Protein AF-A0A954MSY2-F1 (afdb_monomer)

Sequence (382 aa):
MEQFESESQSSCDSNQAVVVIEGEFQLGTSPSSPQRQIRSMLPAVSSNLRWNEFLQRHGDWYATRQDEGEFVYPLQVDENLKLQFRNLFQVGESELIAERDYFEICRVHHAITWQNGLPLISPLMASCVDRQQCAGSIDAMQELGRSIGWTNRQVEAVSTLMSHGDDARERTQSIAGRWICHPEYRTQLASLRQQWIQLSYNERPLFPLQRASPPENRALHTDLFRSPELDEFVHQLIAFLDRWQLMQLTTWEIAEPQGIQMIAPDGVVAGELRNRNPVAFPLQVQDGVSNEYVSFHEHLARGRGIDDLSRFDTYRQIWRIDFLENLLHRRYDSTNQVRGFQTKVQGFIAEYIELHVDRIKKYRGWRNRFRKGEITSLNGLS

Mean predicted aligned error: 11.98 Å

Foldseek 3Di:
DDDDDDDDDDDDDDDDDDDDDDDDDDDDDDDDDPPPPVVVCVVVVVLLVLVVVLCVLCVVVLVVLDDDQDFQFADPCDPVNVVLCCVLLVDDPSNVVSSVSLLVSCLVSCARGDDPSHGQHDLLCSCVRDPPPVVVVLVVVLVVCVVVPHDPVRSVVVVLVVVVSVVLSLLQLLLLLLLLLAQVSVVLLVVLVVLLVVDDPVLRDDPFAALDPPPPVPPPDDPPDDDPSSVVSSVSLVVSCVVSQFGTRRGSLDTGHDTDPQDDPDDDDPVVNLPRHPLLRQDDVSSVDDPVSNVVSCVVNVVVVNNPSVCSNLSSVLSLLVSQVVSCCSRRDDDDGDVPSVLSSLVSSCVSVVHDSVSSVVSVVSSVCSNVVVDSDCPPPD

Secondary structure (DSSP, 8-state):
------------PPP------------------GGGSTTTTHHHHHHHHHHHHHHHHHHHHHHTT--TT---------HHHHHHHHHHH---HHHHHHHHHHHHHHHHTT-SEEETTEEE--TTTGGGGTHHHHHHHHHHHHHHHHHTT--HHHHHHHHHHHHHHHHHHHHHHHHHHHHHH-HHHHHHHHHHHHHHHHS-TTTPPPSSEETT---TT-SS--GGG--HHHHHHHHHHHHHHHHTTEEEESSSS-EEE----PPPSS---TTGGGG-S-TTS---GGGT--HHHHHHHHHHHHHTT---GGGHHHHHHHHHHHHHHHHHHHHH-SSSPPTTHHHHHHHHHHHHTT--HHHHHHHHHHHHHHHTTS-S--TT--

Structure (mmCIF, N/CA/C/O backbone):
data_AF-A0A954MSY2-F1
#
_entry.id   AF-A0A954MSY2-F1
#
loop_
_atom_site.group_PDB
_atom_site.id
_atom_site.type_symbol
_atom_site.label_atom_id
_atom_site.label_alt_id
_atom_site.label_comp_id
_atom_site.label_asym_id
_atom_site.label_entity_id
_atom_site.label_seq_id
_atom_site.pdbx_PDB_ins_code
_atom_site.Cartn_x
_atom_site.Cartn_y
_atom_site.Cartn_z
_atom_site.occupancy
_atom_site.B_iso_or_equiv
_atom_site.auth_seq_id
_atom_site.auth_comp_id
_atom_site.auth_asym_id
_atom_site.auth_atom_id
_atom_site.pdbx_PDB_model_num
ATOM 1 N N . MET A 1 1 ? 65.245 28.343 46.721 1.00 34.84 1 MET A N 1
ATOM 2 C CA . MET A 1 1 ? 65.941 27.132 47.194 1.00 34.84 1 MET A CA 1
ATOM 3 C C . MET A 1 1 ? 64.860 26.090 47.389 1.00 34.84 1 MET A C 1
ATOM 5 O O . MET A 1 1 ? 64.033 26.292 48.262 1.00 34.84 1 MET A O 1
ATOM 9 N N . GLU A 1 2 ? 64.556 25.332 46.330 1.00 35.06 2 GLU A N 1
ATOM 10 C CA . GLU A 1 2 ? 65.105 23.976 46.056 1.00 35.06 2 GLU A CA 1
ATOM 11 C C . GLU A 1 2 ? 64.432 22.934 46.968 1.00 35.06 2 GLU A C 1
ATOM 13 O O . GLU A 1 2 ? 64.311 23.192 48.154 1.00 35.06 2 GLU A O 1
ATOM 18 N N . GLN A 1 3 ? 63.981 21.746 46.564 1.00 34.66 3 GLN A N 1
ATOM 19 C CA . GLN A 1 3 ? 63.776 21.040 45.293 1.00 34.66 3 GLN A CA 1
ATOM 20 C C . GLN A 1 3 ? 63.035 19.720 45.665 1.00 34.66 3 GLN A C 1
ATOM 22 O O . GLN A 1 3 ? 63.278 19.180 46.736 1.00 34.66 3 GLN A O 1
ATOM 27 N N . PHE A 1 4 ? 62.172 19.243 44.757 1.00 37.72 4 PHE A N 1
ATOM 28 C CA . PHE A 1 4 ? 61.887 17.849 44.344 1.00 37.72 4 PHE A CA 1
ATOM 29 C C . PHE A 1 4 ? 61.406 16.716 45.300 1.00 37.72 4 PHE A C 1
ATOM 31 O O . PHE A 1 4 ? 62.088 16.310 46.230 1.00 37.72 4 PHE A O 1
ATOM 38 N N . GLU A 1 5 ? 60.253 16.156 44.879 1.00 39.44 5 GLU A N 1
ATOM 39 C CA . GLU A 1 5 ? 59.854 14.734 44.700 1.00 39.44 5 GLU A CA 1
ATOM 40 C C . GLU A 1 5 ? 59.775 13.725 45.870 1.00 39.44 5 GLU A C 1
ATOM 42 O O . GLU A 1 5 ? 60.775 13.342 46.460 1.00 39.44 5 GLU A O 1
ATOM 47 N N . SER A 1 6 ? 58.586 13.117 46.042 1.00 33.16 6 SER A N 1
ATOM 48 C CA . SER A 1 6 ? 58.381 11.692 45.698 1.00 33.16 6 SER A CA 1
ATOM 49 C C . SER A 1 6 ? 56.890 11.327 45.599 1.00 33.16 6 SER A C 1
ATOM 51 O O . SER A 1 6 ? 56.090 11.684 46.464 1.00 33.16 6 SER A O 1
ATOM 53 N N . GLU A 1 7 ? 56.547 10.579 44.555 1.00 34.62 7 GLU A N 1
ATOM 54 C CA . GLU A 1 7 ? 55.240 9.997 44.243 1.00 34.62 7 GLU A CA 1
ATOM 55 C C . GLU A 1 7 ? 54.813 8.885 45.217 1.00 34.62 7 GLU A C 1
ATOM 57 O O . GLU A 1 7 ? 55.648 8.160 45.753 1.00 34.62 7 GLU A O 1
ATOM 62 N N . SER A 1 8 ? 53.501 8.667 45.363 1.00 33.69 8 SER A N 1
ATOM 63 C CA . SER A 1 8 ? 52.911 7.346 45.641 1.00 33.69 8 SER A CA 1
ATOM 64 C C . SER A 1 8 ? 51.441 7.335 45.210 1.00 33.69 8 SER A C 1
ATOM 66 O O . SER A 1 8 ? 50.597 8.006 45.801 1.00 33.69 8 SER A O 1
ATOM 68 N N . GLN A 1 9 ? 51.152 6.575 44.156 1.00 33.78 9 GLN A N 1
ATOM 69 C CA . GLN A 1 9 ? 49.814 6.246 43.667 1.00 33.78 9 GLN A CA 1
ATOM 70 C C . GLN A 1 9 ? 49.112 5.272 44.631 1.00 33.78 9 GLN A C 1
ATOM 72 O O . GLN A 1 9 ? 49.738 4.341 45.133 1.00 33.78 9 GLN A O 1
ATOM 77 N N . SER A 1 10 ? 47.802 5.435 44.836 1.00 31.50 10 SER A N 1
ATOM 78 C CA . SER A 1 10 ? 46.932 4.396 45.402 1.00 31.50 10 SER A CA 1
ATOM 79 C C . SER A 1 10 ? 45.628 4.356 44.606 1.00 31.50 10 SER A C 1
ATOM 81 O O . SER A 1 10 ? 44.865 5.321 44.585 1.00 31.50 10 SER A O 1
ATOM 83 N N . SER A 1 11 ? 45.455 3.249 43.885 1.00 30.03 11 SER A N 1
ATOM 84 C CA . SER A 1 11 ? 44.298 2.891 43.067 1.00 30.03 11 SER A CA 1
ATOM 85 C C . SER A 1 11 ? 43.130 2.459 43.958 1.00 30.03 11 SER A C 1
ATOM 87 O O . SER A 1 11 ? 43.295 1.595 44.818 1.00 30.03 11 SER A O 1
ATOM 89 N N . CYS A 1 12 ? 41.945 3.026 43.722 1.00 28.75 12 CYS A N 1
ATOM 90 C CA . CYS A 1 12 ? 40.674 2.501 44.213 1.00 28.75 12 CYS A CA 1
ATOM 91 C C . CYS A 1 12 ? 39.992 1.737 43.073 1.00 28.75 12 CYS A C 1
ATOM 93 O O . CYS A 1 12 ? 39.211 2.318 42.317 1.00 28.75 12 CYS A O 1
ATOM 95 N N . ASP A 1 13 ? 40.276 0.440 42.964 1.00 30.33 13 ASP A N 1
ATOM 96 C CA . ASP A 1 13 ? 39.516 -0.468 42.110 1.00 30.33 13 ASP A CA 1
ATOM 97 C C . ASP A 1 13 ? 38.229 -0.919 42.806 1.00 30.33 13 ASP A C 1
ATOM 99 O O . ASP A 1 13 ? 38.203 -1.319 43.971 1.00 30.33 13 ASP A O 1
ATOM 103 N N . SER A 1 14 ? 37.137 -0.809 42.053 1.00 33.84 14 SER A N 1
ATOM 104 C CA . SER A 1 14 ? 35.779 -1.138 42.462 1.00 33.84 14 SER A CA 1
ATOM 105 C C . SER A 1 14 ? 35.440 -2.577 42.081 1.00 33.84 14 SER A C 1
ATOM 107 O O . SER A 1 14 ? 35.668 -3.011 40.955 1.00 33.84 14 SER A O 1
ATOM 109 N N . ASN A 1 15 ? 34.849 -3.287 43.041 1.00 29.02 15 ASN A N 1
ATOM 110 C CA . ASN A 1 15 ? 34.336 -4.650 42.949 1.00 29.02 15 ASN A CA 1
ATOM 111 C C . ASN A 1 15 ? 33.473 -4.904 41.698 1.00 29.02 15 ASN A C 1
ATOM 113 O O . ASN A 1 15 ? 32.379 -4.354 41.572 1.00 29.02 15 ASN A O 1
ATOM 117 N N . GLN A 1 16 ? 33.901 -5.845 40.852 1.00 31.56 16 GLN A N 1
ATOM 118 C CA . GLN A 1 16 ? 33.008 -6.619 39.989 1.00 31.56 16 GLN A CA 1
ATOM 119 C C . GLN A 1 16 ? 32.905 -8.046 40.528 1.00 31.56 16 GLN A C 1
ATOM 121 O O . GLN A 1 16 ? 33.904 -8.737 40.719 1.00 31.56 16 GLN A O 1
ATOM 126 N N . ALA A 1 17 ? 31.671 -8.475 40.789 1.00 29.27 17 ALA A N 1
ATOM 127 C CA . ALA A 1 17 ? 31.343 -9.836 41.172 1.00 29.27 17 ALA A CA 1
ATOM 128 C C . ALA A 1 17 ? 31.585 -10.782 39.985 1.00 29.27 17 ALA A C 1
ATOM 130 O O . ALA A 1 17 ? 30.905 -10.704 38.963 1.00 29.27 17 ALA A O 1
ATOM 131 N N . VAL A 1 18 ? 32.556 -11.680 40.140 1.00 27.75 18 VAL A N 1
ATOM 132 C CA . VAL A 1 18 ? 32.792 -12.809 39.240 1.00 27.75 18 VAL A CA 1
ATOM 133 C C . VAL A 1 18 ? 31.861 -13.942 39.667 1.00 27.75 18 VAL A C 1
ATOM 135 O O . VAL A 1 18 ? 32.035 -14.528 40.733 1.00 27.75 18 VAL A O 1
ATOM 138 N N . VAL A 1 19 ? 30.863 -14.254 38.840 1.00 30.94 19 VAL A N 1
ATOM 139 C CA . VAL A 1 19 ? 30.126 -15.519 38.939 1.00 30.94 19 VAL A CA 1
ATOM 140 C C . VAL A 1 19 ? 30.957 -16.574 38.217 1.00 30.94 19 VAL A C 1
ATOM 142 O O . VAL A 1 19 ? 31.037 -16.591 36.990 1.00 30.94 19 VAL A O 1
ATOM 145 N N . VAL A 1 20 ? 31.616 -17.423 39.002 1.00 27.70 20 VAL A N 1
ATOM 146 C CA . VAL A 1 20 ? 32.315 -18.621 38.535 1.00 27.70 20 VAL A CA 1
ATOM 147 C C . VAL A 1 20 ? 31.263 -19.687 38.224 1.00 27.70 20 VAL A C 1
ATOM 149 O O . VAL A 1 20 ? 30.523 -20.100 39.114 1.00 27.70 20 VAL A O 1
ATOM 152 N N . ILE A 1 21 ? 31.192 -20.131 36.969 1.00 35.59 21 ILE A N 1
ATOM 153 C CA . ILE A 1 21 ? 30.525 -21.383 36.597 1.00 35.59 21 ILE A CA 1
ATOM 154 C C . ILE A 1 21 ? 31.630 -22.332 36.142 1.00 35.59 21 ILE A C 1
ATOM 156 O O . ILE A 1 21 ? 32.135 -22.226 35.025 1.00 35.59 21 ILE A O 1
ATOM 160 N N . GLU A 1 22 ? 32.034 -23.226 37.040 1.00 29.31 22 GLU A N 1
ATOM 161 C CA . GLU A 1 22 ? 32.862 -24.381 36.709 1.00 29.31 22 GLU A CA 1
ATOM 162 C C . GLU A 1 22 ? 31.997 -25.425 35.998 1.00 29.31 22 GLU A C 1
ATOM 164 O O . GLU A 1 22 ? 30.970 -25.872 36.508 1.00 29.31 22 GLU A O 1
ATOM 169 N N . GLY A 1 23 ? 32.421 -25.802 34.798 1.00 32.28 23 GLY A N 1
ATOM 170 C CA . GLY A 1 23 ? 31.871 -26.910 34.034 1.00 32.28 23 GLY A CA 1
ATOM 171 C C . GLY A 1 23 ? 32.984 -27.491 33.180 1.00 32.28 23 GLY A C 1
ATOM 172 O O . GLY A 1 23 ? 33.278 -26.976 32.103 1.00 32.28 23 GLY A O 1
ATOM 173 N N . GLU A 1 24 ? 33.637 -28.529 33.698 1.00 32.53 24 GLU A N 1
ATOM 174 C CA . GLU A 1 24 ? 34.618 -29.333 32.975 1.00 32.53 24 GLU A CA 1
ATOM 175 C C . GLU A 1 24 ? 33.982 -29.899 31.697 1.00 32.53 24 GLU A C 1
ATOM 177 O O . GLU A 1 24 ? 33.009 -30.652 31.753 1.00 32.53 24 GLU A O 1
ATOM 182 N N . PHE A 1 25 ? 34.538 -29.553 30.534 1.00 31.73 25 PHE A N 1
ATOM 183 C CA . PHE A 1 25 ? 34.182 -30.176 29.262 1.00 31.73 25 PHE A CA 1
ATOM 184 C C . PHE A 1 25 ? 35.420 -30.815 28.642 1.00 31.73 25 PHE A C 1
ATOM 186 O O . PHE A 1 25 ? 36.405 -30.154 28.311 1.00 31.73 25 PHE A O 1
ATOM 193 N N . GLN A 1 26 ? 35.344 -32.138 28.511 1.00 29.73 26 GLN A N 1
ATOM 194 C CA . GLN A 1 26 ? 36.321 -32.965 27.825 1.00 29.73 26 GLN A CA 1
ATOM 195 C C . GLN A 1 26 ? 36.423 -32.571 26.346 1.00 29.73 26 GLN A C 1
ATOM 197 O O . GLN A 1 26 ? 35.430 -32.289 25.674 1.00 29.73 26 GLN A O 1
ATOM 202 N N . LEU A 1 27 ? 37.661 -32.568 25.856 1.00 30.80 27 LEU A N 1
ATOM 203 C CA . LEU A 1 27 ? 38.059 -32.248 24.490 1.00 30.80 27 LEU A CA 1
ATOM 204 C C . LEU A 1 27 ? 37.390 -33.184 23.470 1.00 30.80 27 LEU A C 1
ATOM 206 O O . LEU A 1 27 ? 37.768 -34.344 23.331 1.00 30.80 27 LEU A O 1
ATOM 210 N N . GLY A 1 28 ? 36.442 -32.637 22.710 1.00 28.23 28 GLY A N 1
ATOM 211 C CA . GLY A 1 28 ? 35.922 -33.200 21.467 1.00 28.23 28 GLY A CA 1
ATOM 212 C C . GLY A 1 28 ? 35.961 -32.131 20.376 1.00 28.23 28 GLY A C 1
ATOM 213 O O . GLY A 1 28 ? 35.320 -31.090 20.477 1.00 28.23 28 GLY A O 1
ATOM 214 N N . THR A 1 29 ? 36.766 -32.356 19.347 1.00 36.41 29 THR A N 1
ATOM 215 C CA . THR A 1 29 ? 37.027 -31.432 18.239 1.00 36.41 29 THR A CA 1
ATOM 216 C C . THR A 1 29 ? 35.810 -31.230 17.321 1.00 36.41 29 THR A C 1
ATOM 218 O O . THR A 1 29 ? 35.440 -32.141 16.582 1.00 36.41 29 THR A O 1
ATOM 221 N N . SER A 1 30 ? 35.236 -30.021 17.290 1.00 30.41 30 SER A N 1
ATOM 222 C CA . SER A 1 30 ? 34.528 -29.451 16.122 1.00 30.41 30 SER A CA 1
ATOM 223 C C . SER A 1 30 ? 34.294 -27.939 16.281 1.00 30.41 30 SER A C 1
ATOM 225 O O . SER A 1 30 ? 33.906 -27.505 17.365 1.00 30.41 30 SER A O 1
ATOM 227 N N . PRO A 1 31 ? 34.501 -27.108 15.238 1.00 32.81 31 PRO A N 1
ATOM 228 C CA . PRO A 1 31 ? 34.334 -25.665 15.337 1.00 32.81 31 PRO A CA 1
ATOM 229 C C . PRO A 1 31 ? 32.901 -25.264 14.962 1.00 32.81 31 PRO A C 1
ATOM 231 O O . PRO A 1 31 ? 32.582 -25.056 13.795 1.00 32.81 31 PRO A O 1
ATOM 234 N N . SER A 1 32 ? 32.032 -25.099 15.956 1.00 32.31 32 SER A N 1
ATOM 235 C CA . SER A 1 32 ? 30.772 -24.363 15.794 1.00 32.31 32 SER A CA 1
ATOM 236 C C . SER A 1 32 ? 30.656 -23.320 16.904 1.00 32.31 32 SER A C 1
ATOM 238 O O . SER A 1 32 ? 30.285 -23.631 18.033 1.00 32.31 32 SER A O 1
ATOM 240 N N . SER A 1 33 ? 31.031 -22.076 16.590 1.00 30.12 33 SER A N 1
ATOM 241 C CA . SER A 1 33 ? 30.982 -20.931 17.507 1.00 30.12 33 SER A CA 1
ATOM 242 C C . SER A 1 33 ? 29.554 -20.640 18.011 1.00 30.12 33 SER A C 1
ATOM 244 O O . SER A 1 33 ? 28.689 -20.324 17.193 1.00 30.12 33 SER A O 1
ATOM 246 N N . PRO A 1 34 ? 29.310 -20.591 19.337 1.00 29.25 34 PRO A N 1
ATOM 247 C CA . PRO A 1 34 ? 28.017 -20.200 19.922 1.00 29.25 34 PRO A CA 1
ATOM 248 C C . PRO A 1 34 ? 27.728 -18.684 19.901 1.00 29.25 34 PRO A C 1
ATOM 250 O O . PRO A 1 34 ? 26.685 -18.236 20.366 1.00 29.25 34 PRO A O 1
ATOM 253 N N . GLN A 1 35 ? 28.621 -17.849 19.361 1.00 30.06 35 GLN A N 1
ATOM 254 C CA . GLN A 1 35 ? 28.508 -16.384 19.457 1.00 30.06 35 GLN A CA 1
ATOM 255 C C . GLN A 1 35 ? 27.603 -15.720 18.398 1.00 30.06 35 GLN A C 1
ATOM 257 O O . GLN A 1 35 ? 27.419 -14.504 18.429 1.00 30.06 35 GLN A O 1
ATOM 262 N N . ARG A 1 36 ? 26.983 -16.481 17.483 1.00 31.00 36 ARG A N 1
ATOM 263 C CA . ARG A 1 36 ? 26.048 -15.926 16.478 1.00 31.00 36 ARG A CA 1
ATOM 264 C C . ARG A 1 36 ? 24.573 -15.912 16.892 1.00 31.00 36 ARG A C 1
ATOM 266 O O . ARG A 1 36 ? 23.801 -15.211 16.248 1.00 31.00 36 ARG A O 1
ATOM 273 N N . GLN A 1 37 ? 24.171 -16.598 17.964 1.00 29.81 37 GLN A N 1
ATOM 274 C CA . GLN A 1 37 ? 22.752 -16.655 18.359 1.00 29.81 37 GLN A CA 1
ATOM 275 C C . GLN A 1 37 ? 22.291 -15.483 19.243 1.00 29.81 37 GLN A C 1
ATOM 277 O O . GLN A 1 37 ? 21.128 -15.091 19.163 1.00 29.81 37 GLN A O 1
ATOM 282 N N . ILE A 1 38 ? 23.190 -14.829 19.986 1.00 29.39 38 ILE A N 1
ATOM 283 C CA . ILE A 1 38 ? 22.815 -13.759 20.935 1.00 29.39 38 ILE A CA 1
ATOM 284 C C . ILE A 1 38 ? 22.482 -12.423 20.232 1.00 29.39 38 ILE A C 1
ATOM 286 O O . ILE A 1 38 ? 21.731 -11.609 20.765 1.00 29.39 38 ILE A O 1
ATOM 290 N N . ARG A 1 39 ? 22.931 -12.202 18.987 1.00 29.28 39 ARG A N 1
ATOM 291 C CA . ARG A 1 39 ? 22.591 -10.982 18.220 1.00 29.28 39 ARG A CA 1
ATOM 292 C C . ARG A 1 39 ? 21.227 -11.011 17.521 1.00 29.28 39 ARG A C 1
ATOM 294 O O . ARG A 1 39 ? 20.764 -9.955 17.110 1.00 29.28 39 ARG A O 1
ATOM 301 N N . SER A 1 40 ? 20.567 -12.169 17.422 1.00 35.47 40 SER A N 1
ATOM 302 C CA . SER A 1 40 ? 19.248 -12.282 16.768 1.00 35.47 40 SER A CA 1
ATOM 303 C C . SER A 1 40 ? 18.056 -12.048 17.709 1.00 35.47 40 SER A C 1
ATOM 305 O O . SER A 1 40 ? 16.958 -11.772 17.240 1.00 35.47 40 SER A O 1
ATOM 307 N N . MET A 1 41 ? 18.266 -12.093 19.031 1.00 28.64 41 MET A N 1
ATOM 308 C CA . MET A 1 41 ? 17.189 -11.950 20.026 1.00 28.64 41 MET A CA 1
ATOM 309 C C . MET A 1 41 ? 17.026 -10.521 20.576 1.00 28.64 41 MET A C 1
ATOM 311 O O . MET A 1 41 ? 15.974 -10.177 21.109 1.00 28.64 41 MET A O 1
ATOM 315 N N . LEU A 1 42 ? 18.029 -9.653 20.419 1.00 32.25 42 LEU A N 1
ATOM 316 C CA . LEU A 1 42 ? 18.005 -8.281 20.951 1.00 32.25 42 LEU A CA 1
ATOM 317 C C . LEU A 1 42 ? 16.958 -7.343 20.298 1.00 32.25 42 LEU A C 1
ATOM 319 O O . LEU A 1 42 ? 16.354 -6.552 21.032 1.00 32.25 42 LEU A O 1
ATOM 323 N N . PRO A 1 43 ? 16.653 -7.424 18.983 1.00 40.41 43 PRO A N 1
ATOM 324 C CA . PRO A 1 43 ? 15.570 -6.629 18.393 1.00 40.41 43 PRO A CA 1
ATOM 325 C C . PRO A 1 43 ? 14.183 -7.090 18.863 1.00 40.41 43 PRO A C 1
ATOM 327 O O . PRO A 1 43 ? 13.289 -6.268 19.046 1.00 40.41 43 PRO A O 1
ATOM 330 N N . ALA A 1 44 ? 14.000 -8.393 19.107 1.00 45.59 44 ALA A N 1
ATOM 331 C CA . ALA A 1 44 ? 12.717 -8.974 19.511 1.00 45.59 44 ALA A CA 1
AT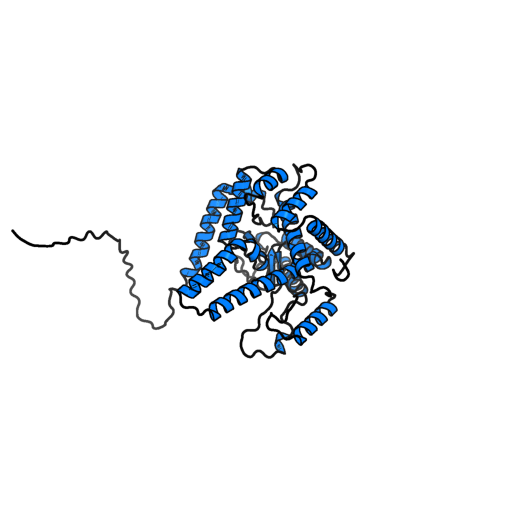OM 332 C C . ALA A 1 44 ? 12.351 -8.666 20.978 1.00 45.59 44 ALA A C 1
ATOM 334 O O . ALA A 1 44 ? 11.182 -8.475 21.304 1.00 45.59 44 ALA A O 1
ATOM 335 N N . VAL A 1 45 ? 13.342 -8.566 21.872 1.00 42.62 45 VAL A N 1
ATOM 336 C CA . VAL A 1 45 ? 13.107 -8.220 23.289 1.00 42.62 45 VAL A CA 1
ATOM 337 C C . VAL A 1 45 ? 12.859 -6.715 23.469 1.00 42.62 45 VAL A C 1
ATOM 339 O O . VAL A 1 45 ? 11.986 -6.321 24.238 1.00 42.62 45 VAL A O 1
ATOM 342 N N . SER A 1 46 ? 13.578 -5.860 22.731 1.00 52.66 46 SER A N 1
ATOM 343 C CA . SER A 1 46 ? 13.420 -4.396 22.810 1.00 52.66 46 SER A CA 1
ATOM 344 C C . SER A 1 46 ? 12.167 -3.870 22.098 1.00 52.66 46 SER A C 1
ATOM 346 O O . SER A 1 46 ? 11.538 -2.938 22.601 1.00 52.66 46 SER A O 1
ATOM 348 N N . SER A 1 47 ? 11.766 -4.487 20.978 1.00 58.97 47 SER A N 1
ATOM 349 C CA . SER A 1 47 ? 10.493 -4.187 20.299 1.00 58.97 47 SER A CA 1
ATOM 350 C C . SER A 1 47 ? 9.288 -4.467 21.187 1.00 58.97 47 SER A C 1
ATOM 352 O O . SER A 1 47 ? 8.388 -3.634 21.267 1.00 58.97 47 SER A O 1
ATOM 354 N N . ASN A 1 48 ? 9.326 -5.563 21.948 1.00 70.69 48 ASN A N 1
ATOM 355 C CA . ASN A 1 48 ? 8.292 -5.859 22.932 1.00 70.69 48 ASN A CA 1
ATOM 356 C C . ASN A 1 48 ? 8.214 -4.805 24.043 1.00 70.69 48 ASN A C 1
ATOM 358 O O . ASN A 1 48 ? 7.119 -4.492 24.489 1.00 70.69 48 ASN A O 1
ATOM 362 N N . LEU A 1 49 ? 9.329 -4.215 24.487 1.00 83.81 49 LEU A N 1
ATOM 363 C CA . LEU A 1 49 ? 9.301 -3.272 25.610 1.00 83.81 49 LEU A CA 1
ATOM 364 C C . LEU A 1 49 ? 8.588 -1.957 25.257 1.00 83.81 49 LEU A C 1
ATOM 366 O O . LEU A 1 49 ? 7.653 -1.575 25.955 1.00 83.81 49 LEU A O 1
ATOM 370 N N . ARG A 1 50 ? 8.953 -1.310 24.140 1.00 85.81 50 ARG A N 1
ATOM 371 C CA . ARG A 1 50 ? 8.286 -0.070 23.688 1.00 85.81 50 ARG A CA 1
ATOM 372 C C . ARG A 1 50 ? 6.823 -0.299 23.325 1.00 85.81 50 ARG A C 1
ATOM 374 O O . ARG 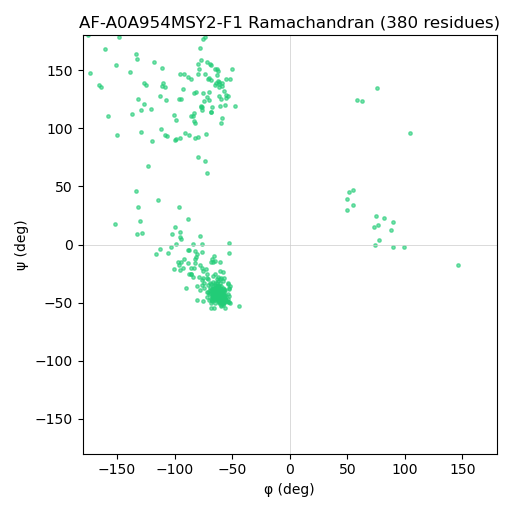A 1 50 ? 5.975 0.541 23.615 1.00 85.81 50 ARG A O 1
ATOM 381 N N . TRP A 1 51 ? 6.532 -1.440 22.704 1.00 90.50 51 TRP A N 1
ATOM 382 C CA . TRP A 1 51 ? 5.166 -1.840 22.394 1.00 90.50 51 TRP A CA 1
ATOM 383 C C . TRP A 1 51 ? 4.326 -2.043 23.660 1.00 90.50 51 TRP A C 1
ATOM 385 O O . TRP A 1 51 ? 3.226 -1.506 23.770 1.00 90.50 51 TRP A O 1
ATOM 395 N N . ASN A 1 52 ? 4.871 -2.735 24.661 1.00 91.00 52 ASN A N 1
ATOM 396 C CA . ASN A 1 52 ? 4.199 -2.942 25.941 1.00 91.00 52 ASN A CA 1
ATOM 397 C C . ASN A 1 52 ? 3.992 -1.623 26.698 1.00 91.00 52 ASN A C 1
ATOM 399 O O . ASN A 1 52 ? 2.910 -1.396 27.231 1.00 91.00 52 ASN A O 1
ATOM 403 N N . GLU A 1 53 ? 4.979 -0.724 26.710 1.00 93.06 53 GLU A N 1
ATOM 404 C CA . GLU A 1 53 ? 4.841 0.623 27.287 1.00 93.06 53 GLU A CA 1
ATOM 405 C C . GLU A 1 53 ? 3.760 1.454 26.588 1.00 93.06 53 GLU A C 1
ATOM 407 O O . GLU A 1 53 ? 3.074 2.257 27.224 1.00 93.06 53 GLU A O 1
ATOM 412 N N . PHE A 1 54 ? 3.611 1.292 25.273 1.00 94.50 54 PHE A N 1
ATOM 413 C CA . PHE A 1 54 ? 2.536 1.924 24.523 1.00 94.50 54 PHE A CA 1
ATOM 414 C C . PHE A 1 54 ? 1.178 1.351 24.899 1.00 94.50 54 PHE A C 1
ATOM 416 O O . PHE A 1 54 ? 0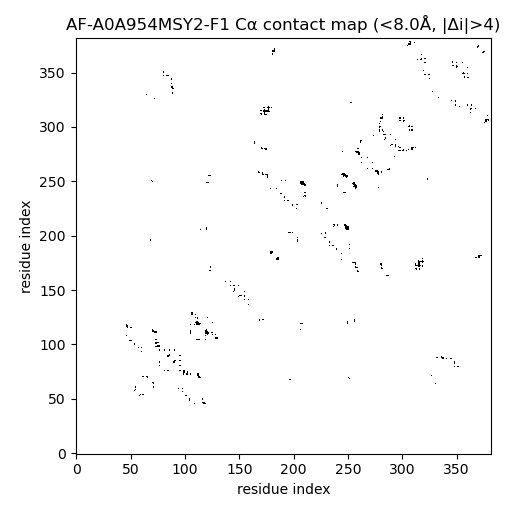.285 2.123 25.229 1.00 94.50 54 PHE A O 1
ATOM 423 N N . LEU A 1 55 ? 1.027 0.026 24.932 1.00 94.06 55 LEU A N 1
ATOM 424 C CA . LEU A 1 55 ? -0.229 -0.610 25.331 1.00 94.06 55 LEU A CA 1
ATOM 425 C C . LEU A 1 55 ? -0.612 -0.298 26.783 1.00 94.06 55 LEU A C 1
ATOM 427 O O . LEU A 1 55 ? -1.790 -0.142 27.081 1.00 94.06 55 LEU A O 1
ATOM 431 N N . GLN A 1 56 ? 0.358 -0.138 27.683 1.00 95.00 56 GLN A N 1
ATOM 432 C CA . GLN A 1 56 ? 0.087 0.296 29.056 1.00 95.00 56 GLN A CA 1
ATOM 433 C C . GLN A 1 56 ? -0.485 1.717 29.126 1.00 95.00 56 GLN A C 1
ATOM 435 O O . GLN A 1 56 ? -1.311 1.998 29.989 1.00 95.00 56 GLN A O 1
ATOM 440 N N . ARG A 1 57 ? -0.048 2.620 28.239 1.00 96.31 57 ARG A N 1
ATOM 441 C CA . ARG A 1 57 ? -0.476 4.031 28.232 1.00 96.31 57 ARG A CA 1
ATOM 442 C C . ARG A 1 57 ? -1.716 4.284 27.375 1.00 96.31 57 ARG A C 1
ATOM 444 O O . ARG A 1 57 ? -2.554 5.097 27.746 1.00 96.31 57 ARG A O 1
ATOM 451 N N . HIS A 1 58 ? -1.813 3.596 26.242 1.00 96.12 58 HIS A N 1
ATOM 452 C CA . HIS A 1 58 ? -2.752 3.859 25.147 1.00 96.12 58 HIS A CA 1
ATOM 453 C C . HIS A 1 58 ? -3.501 2.589 24.704 1.00 96.12 58 HIS A C 1
ATOM 455 O O . HIS A 1 58 ? -4.020 2.530 23.590 1.00 96.12 58 HIS A O 1
ATOM 461 N N . GLY A 1 59 ? -3.561 1.558 25.553 1.00 92.56 59 GLY A N 1
ATOM 462 C CA . GLY A 1 59 ? -4.191 0.272 25.236 1.00 92.56 59 GLY A CA 1
ATOM 463 C C . GLY A 1 59 ? -5.652 0.402 24.816 1.00 92.56 59 GLY A C 1
ATOM 464 O O . GLY A 1 59 ? -6.035 -0.153 23.790 1.00 92.56 59 GLY A O 1
ATOM 465 N N . ASP A 1 60 ? -6.437 1.213 25.529 1.00 92.06 60 ASP A N 1
ATOM 466 C CA . ASP A 1 60 ? -7.841 1.479 25.181 1.00 92.06 60 ASP A CA 1
ATOM 467 C C . ASP A 1 60 ? -7.968 2.165 23.811 1.00 92.06 60 ASP A C 1
ATOM 469 O O . ASP A 1 60 ? -8.839 1.834 23.002 1.00 92.06 60 ASP A O 1
ATOM 473 N N . TRP A 1 61 ? -7.064 3.103 23.510 1.00 92.25 61 TRP A N 1
ATOM 474 C CA . TRP A 1 61 ? -7.021 3.781 22.214 1.00 92.25 61 TRP A CA 1
ATOM 475 C C . TRP A 1 61 ? -6.734 2.799 21.072 1.00 92.25 61 TRP A C 1
ATOM 477 O O . TRP A 1 61 ? -7.367 2.893 20.019 1.00 92.25 61 TRP A O 1
ATOM 487 N N . TYR A 1 62 ? -5.815 1.852 21.285 1.00 91.31 62 TYR A N 1
ATOM 488 C CA . TYR A 1 62 ? -5.464 0.833 20.296 1.00 91.31 62 TYR A CA 1
ATOM 489 C C . TYR A 1 62 ? -6.599 -0.179 20.110 1.00 91.31 62 TYR A C 1
ATOM 491 O O . TYR A 1 62 ? -7.014 -0.440 18.983 1.00 91.31 62 TYR A O 1
ATOM 499 N N . ALA A 1 63 ? -7.151 -0.691 21.215 1.00 87.81 63 ALA A N 1
ATOM 500 C CA . ALA A 1 63 ? -8.217 -1.688 21.214 1.00 87.81 63 ALA A CA 1
ATOM 501 C C . ALA A 1 63 ? -9.495 -1.177 20.530 1.00 87.81 63 ALA A C 1
ATOM 503 O O . ALA A 1 63 ? -10.106 -1.904 19.757 1.00 87.81 63 ALA A O 1
ATOM 504 N N . THR A 1 64 ? -9.867 0.090 20.742 1.00 86.94 64 THR A N 1
ATOM 505 C CA . THR A 1 64 ? -11.047 0.709 20.096 1.00 86.94 64 THR A CA 1
ATOM 506 C C . THR A 1 64 ? -10.918 0.891 18.583 1.00 86.94 64 THR A C 1
ATOM 508 O O . THR A 1 64 ? -11.907 1.194 17.924 1.00 86.94 64 THR A O 1
ATOM 511 N N . ARG A 1 65 ? -9.712 0.736 18.027 1.00 85.62 65 ARG A N 1
ATOM 512 C CA . ARG A 1 65 ? -9.410 0.906 16.595 1.00 85.62 65 ARG A CA 1
ATOM 513 C C . ARG A 1 65 ? -9.027 -0.400 15.909 1.00 85.62 65 ARG A C 1
ATOM 515 O O . ARG A 1 65 ? -8.783 -0.403 14.703 1.00 85.62 65 ARG A O 1
ATOM 522 N N . GLN A 1 66 ? -8.929 -1.480 16.674 1.00 81.56 66 GLN A N 1
ATOM 523 C CA . GLN A 1 66 ? -8.618 -2.808 16.183 1.00 81.56 66 GLN A CA 1
ATOM 524 C C . GLN A 1 66 ? -9.932 -3.567 15.964 1.00 81.56 66 GLN A C 1
ATOM 526 O O . GLN A 1 66 ? -10.443 -4.206 16.879 1.00 81.56 66 GLN A O 1
ATOM 531 N N . ASP A 1 67 ? -10.486 -3.498 14.753 1.00 66.69 67 ASP A N 1
ATOM 532 C CA . ASP A 1 67 ? -11.611 -4.358 14.369 1.00 66.69 67 ASP A CA 1
ATOM 533 C C . ASP A 1 67 ? -11.140 -5.816 14.177 1.00 66.69 67 ASP A C 1
ATOM 535 O O . ASP A 1 67 ? -9.960 -6.087 13.920 1.00 66.69 67 ASP A O 1
ATOM 539 N N . GLU A 1 68 ? -12.054 -6.787 14.292 1.00 52.41 68 GLU A N 1
ATOM 540 C CA . GLU A 1 68 ? -11.739 -8.206 14.082 1.00 52.41 68 GLU A CA 1
ATOM 541 C C . GLU A 1 68 ? -11.205 -8.447 12.655 1.00 52.41 68 GLU A C 1
ATOM 543 O O . GLU A 1 68 ? -11.941 -8.458 11.667 1.00 52.41 68 GLU A O 1
ATOM 548 N N . GLY A 1 69 ? -9.889 -8.654 12.547 1.00 55.41 69 GLY A N 1
ATOM 549 C CA . GLY A 1 69 ? -9.195 -8.835 11.269 1.00 55.41 69 GLY A CA 1
ATOM 550 C C . GLY A 1 69 ? -8.734 -7.537 10.602 1.00 55.41 69 GLY A C 1
ATOM 551 O O . GLY A 1 69 ? -8.343 -7.573 9.433 1.00 55.41 69 GLY A O 1
ATOM 552 N N . GLU A 1 70 ? -8.763 -6.411 11.317 1.00 72.56 70 GLU A N 1
ATOM 553 C CA . GLU A 1 70 ? -8.274 -5.125 10.832 1.00 72.56 70 GLU A CA 1
ATOM 554 C C . GLU A 1 70 ? -7.005 -4.665 11.548 1.00 72.56 70 GLU A C 1
ATOM 556 O O . GLU A 1 70 ? -6.715 -5.021 12.691 1.00 72.56 70 GLU A O 1
ATOM 561 N N . PHE A 1 71 ? -6.221 -3.876 10.820 1.00 86.19 71 PHE A N 1
ATOM 562 C CA . PHE A 1 71 ? -4.912 -3.405 11.238 1.00 86.19 71 PHE A CA 1
ATOM 563 C C . PHE A 1 71 ? -4.965 -1.920 11.563 1.00 86.19 71 PHE A C 1
ATOM 565 O O . PHE A 1 71 ? -5.496 -1.110 10.797 1.00 86.19 71 PHE A O 1
ATOM 572 N N . VAL A 1 72 ? -4.343 -1.541 12.675 1.00 89.69 72 VAL A N 1
ATOM 573 C CA . VAL A 1 72 ? -4.132 -0.133 12.998 1.00 89.69 72 VAL A CA 1
ATOM 574 C C . VAL A 1 72 ? -2.877 0.322 12.258 1.00 89.69 72 VAL A C 1
ATOM 576 O O . VAL A 1 72 ? -1.770 -0.062 12.600 1.00 89.69 72 VAL A O 1
ATOM 579 N N . TYR A 1 73 ? -3.024 1.111 11.202 1.00 91.19 73 TYR A N 1
ATOM 580 C CA . TYR A 1 73 ? -1.889 1.700 10.482 1.00 91.19 73 TYR A CA 1
ATOM 581 C C . TYR A 1 73 ? -1.420 3.021 11.117 1.00 91.19 73 TYR A C 1
ATOM 583 O O . TYR A 1 73 ? -2.260 3.813 11.542 1.00 91.19 73 TYR A O 1
ATOM 591 N N . PRO A 1 74 ? -0.122 3.332 11.177 1.00 90.25 74 PRO A N 1
ATOM 592 C CA . PRO A 1 74 ? 0.340 4.600 11.718 1.00 90.25 74 PRO A CA 1
ATOM 593 C C . PRO A 1 74 ? -0.067 5.763 10.799 1.00 90.25 74 PRO A C 1
ATOM 595 O O . PRO A 1 74 ? -0.009 5.647 9.572 1.00 90.25 74 PRO A O 1
ATOM 598 N N . LEU A 1 75 ? -0.460 6.891 11.395 1.00 88.94 75 LEU A N 1
ATOM 599 C CA . LEU A 1 75 ? -0.681 8.153 10.692 1.00 88.94 75 LEU A CA 1
ATOM 600 C C . LEU A 1 75 ? 0.362 9.179 11.120 1.00 88.94 75 LEU A C 1
ATOM 602 O O . LEU A 1 75 ? 0.521 9.460 12.305 1.00 88.94 75 LEU A O 1
ATOM 606 N N . GLN A 1 76 ? 1.040 9.786 10.150 1.00 87.31 76 GLN A N 1
ATOM 607 C CA . GLN A 1 76 ? 1.958 10.885 10.416 1.00 87.31 76 GLN A CA 1
ATOM 608 C C . GLN A 1 76 ? 1.182 12.199 10.528 1.00 87.31 76 GLN A C 1
ATOM 610 O O . GLN A 1 76 ? 0.946 12.884 9.537 1.00 87.31 76 GLN A O 1
ATOM 615 N N . VAL A 1 77 ? 0.771 12.556 11.741 1.00 85.81 77 VAL A N 1
ATOM 616 C CA . VAL A 1 77 ? 0.156 13.861 12.011 1.00 85.81 77 VAL A CA 1
ATOM 617 C C . VAL A 1 77 ? 1.228 14.787 12.579 1.00 85.81 77 VAL A C 1
ATOM 619 O O . VAL A 1 77 ? 1.476 14.798 13.783 1.00 85.81 77 VAL A O 1
ATOM 622 N N . ASP A 1 78 ? 1.906 15.521 11.698 1.00 84.75 78 ASP A N 1
ATOM 623 C CA . ASP A 1 78 ? 2.872 16.546 12.095 1.00 84.75 78 ASP A CA 1
ATOM 624 C C . ASP A 1 78 ? 2.172 17.817 12.615 1.00 84.75 78 ASP A C 1
ATOM 626 O O . ASP A 1 78 ? 0.943 17.922 12.624 1.00 84.75 78 ASP A O 1
ATOM 630 N N . GLU A 1 79 ? 2.949 18.806 13.063 1.00 85.88 79 GLU A N 1
ATOM 631 C CA . GLU A 1 79 ? 2.393 20.059 13.593 1.00 85.88 79 GLU A CA 1
ATOM 632 C C . GLU A 1 79 ? 1.579 20.847 12.552 1.00 85.88 79 GLU A C 1
ATOM 634 O O . GLU A 1 79 ? 0.625 21.536 12.922 1.00 85.88 79 GLU A O 1
ATOM 639 N N . ASN A 1 80 ? 1.892 20.709 11.258 1.00 85.88 80 ASN A N 1
ATOM 640 C CA . ASN A 1 80 ? 1.152 21.376 10.184 1.00 85.88 80 ASN A CA 1
ATOM 641 C C . ASN A 1 80 ? -0.248 20.766 10.030 1.00 85.88 80 ASN A C 1
ATOM 643 O O . ASN A 1 80 ? -1.249 21.482 9.946 1.00 85.88 80 ASN A O 1
ATOM 647 N N . LEU A 1 81 ? -0.333 19.437 10.086 1.00 88.94 81 LEU A N 1
ATOM 648 C CA . LEU A 1 81 ? -1.576 18.688 9.941 1.00 88.94 81 LEU A CA 1
ATOM 649 C C . LEU A 1 81 ? -2.380 18.588 11.243 1.00 88.94 81 LEU A C 1
ATOM 651 O O . LEU A 1 81 ? -3.591 18.357 11.193 1.00 88.94 81 LEU A O 1
ATOM 655 N N . LYS A 1 82 ? -1.754 18.792 12.411 1.00 90.25 82 LYS A N 1
ATOM 656 C CA . LYS A 1 82 ? -2.357 18.599 13.743 1.00 90.25 82 LYS A CA 1
ATOM 657 C C . LYS A 1 82 ? -3.683 19.333 13.912 1.00 90.25 82 LYS A C 1
ATOM 659 O O . LYS A 1 82 ? -4.681 18.735 14.324 1.00 90.25 82 LYS A O 1
ATOM 664 N N . LEU A 1 83 ? -3.722 20.627 13.585 1.00 89.50 83 LEU A N 1
ATOM 665 C CA . LEU A 1 83 ? -4.931 21.439 13.753 1.00 89.50 83 LEU A CA 1
ATOM 666 C C . LEU A 1 83 ? -6.047 20.996 12.797 1.00 89.50 83 LEU A C 1
ATOM 668 O O . LEU A 1 83 ? -7.212 20.916 13.193 1.00 89.50 83 LEU A O 1
ATOM 672 N N . GLN A 1 84 ? -5.701 20.697 11.545 1.00 89.69 84 GLN A N 1
ATOM 673 C CA . GLN A 1 84 ? -6.659 20.224 10.549 1.00 89.69 84 GLN A CA 1
ATOM 674 C C . GLN A 1 84 ? -7.242 18.869 10.955 1.00 89.69 84 GLN A C 1
ATOM 676 O O . GLN A 1 84 ? -8.461 18.702 10.933 1.00 89.69 84 GLN A O 1
ATOM 681 N N . PHE A 1 85 ? -6.386 17.939 11.379 1.00 90.44 85 PHE A N 1
ATOM 682 C CA . PHE A 1 85 ? -6.755 16.606 11.837 1.00 90.44 85 PHE A CA 1
ATOM 683 C C . PHE A 1 85 ? -7.716 16.666 13.025 1.00 90.44 85 PHE A C 1
ATOM 685 O O . PHE A 1 85 ? -8.812 16.104 12.973 1.00 90.44 85 PHE A O 1
ATOM 692 N N . ARG A 1 86 ? -7.357 17.448 14.051 1.00 90.56 86 ARG A N 1
ATOM 693 C CA . ARG A 1 86 ? -8.191 17.689 15.233 1.00 90.56 86 ARG A CA 1
ATOM 694 C C . ARG A 1 86 ? -9.578 18.205 14.866 1.00 90.56 86 ARG A C 1
ATOM 696 O O . ARG A 1 86 ? -10.581 17.683 15.339 1.00 90.56 86 ARG A O 1
ATOM 703 N N . ASN A 1 87 ? -9.643 19.215 14.004 1.00 88.94 87 ASN A N 1
ATOM 704 C CA . ASN A 1 87 ? -10.908 19.834 13.611 1.00 88.94 87 ASN A CA 1
ATOM 705 C C . ASN A 1 87 ? -11.756 18.942 12.697 1.00 88.94 87 ASN A C 1
ATOM 707 O O . ASN A 1 87 ? -12.979 19.078 12.666 1.00 88.94 87 ASN A O 1
ATOM 711 N N . LEU A 1 88 ? -11.117 18.077 11.910 1.00 89.25 88 LEU A N 1
ATOM 712 C CA . LEU A 1 88 ? -11.791 17.207 10.956 1.00 89.25 88 LEU A CA 1
ATOM 713 C C . LEU A 1 88 ? -12.391 15.972 11.630 1.00 89.25 88 LEU A C 1
ATOM 715 O O . LEU A 1 88 ? -13.558 15.667 11.392 1.00 89.25 88 LEU A O 1
ATOM 719 N N . PHE A 1 89 ? -11.600 15.299 12.464 1.00 88.62 89 PHE A N 1
ATOM 720 C CA . PHE A 1 89 ? -11.970 14.038 13.112 1.00 88.62 89 PHE A CA 1
ATOM 721 C C . PHE A 1 89 ? -12.461 14.220 14.553 1.00 88.62 89 PHE A C 1
ATOM 723 O O . PHE A 1 89 ? -12.823 13.246 15.199 1.00 88.62 89 PHE A O 1
ATOM 730 N N . GLN A 1 90 ? -12.503 15.465 15.042 1.00 88.19 90 GLN A N 1
ATOM 731 C CA . GLN A 1 90 ? -12.931 15.830 16.399 1.00 88.19 90 GLN A CA 1
ATOM 732 C C . GLN A 1 90 ? -12.168 15.087 17.507 1.00 88.19 90 GLN A C 1
ATOM 734 O O . GLN A 1 90 ? -12.726 14.794 18.562 1.00 88.19 90 GLN A O 1
ATOM 739 N N . VAL A 1 91 ? -10.886 14.803 17.269 1.00 88.69 91 VAL A N 1
ATOM 740 C CA . VAL A 1 91 ? -10.048 14.049 18.207 1.00 88.69 91 VAL A CA 1
ATOM 741 C C . VAL A 1 91 ? -9.537 14.914 19.362 1.00 88.69 91 VAL A C 1
ATOM 743 O O . VAL A 1 91 ? -9.273 16.111 19.205 1.00 88.69 91 VAL A O 1
ATOM 746 N N . GLY A 1 92 ? -9.394 14.311 20.540 1.00 90.81 92 GLY A N 1
ATOM 747 C CA . GLY A 1 92 ? -8.826 14.961 21.726 1.00 90.81 92 GLY A CA 1
ATOM 748 C C . GLY A 1 92 ? -7.294 15.050 21.702 1.00 90.81 92 GLY A C 1
ATOM 749 O O . GLY A 1 92 ? -6.630 14.394 20.904 1.00 90.81 92 GLY A O 1
ATOM 750 N N . GLU A 1 93 ? -6.702 15.820 22.625 1.00 92.62 93 GLU A N 1
ATOM 751 C CA . GLU A 1 93 ? -5.231 15.883 22.761 1.00 92.62 93 GLU A CA 1
ATOM 752 C C . GLU A 1 93 ? -4.636 14.519 23.147 1.00 92.62 93 GLU A C 1
ATOM 754 O O . GLU A 1 93 ? -3.576 14.148 22.655 1.00 92.62 93 GLU A O 1
ATOM 759 N N . SER A 1 94 ? -5.336 13.737 23.975 1.00 93.06 94 SER A N 1
ATOM 760 C CA . SER A 1 94 ? -4.916 12.378 24.338 1.00 93.06 94 SER A CA 1
ATOM 761 C C . SER A 1 94 ? -4.820 11.453 23.122 1.00 93.06 94 SER A C 1
ATOM 763 O O . SER A 1 94 ? -3.860 10.699 23.004 1.00 93.06 94 SER A O 1
ATOM 765 N N . GLU A 1 95 ? -5.770 11.539 22.189 1.00 92.06 95 GLU A N 1
ATOM 766 C CA . GLU A 1 95 ? -5.763 10.736 20.962 1.00 92.06 95 GLU A CA 1
ATOM 767 C C . GLU A 1 95 ? -4.670 11.181 19.988 1.00 92.06 95 GLU A C 1
ATOM 769 O O . GLU A 1 95 ? -4.066 10.339 19.330 1.00 92.06 95 GLU A O 1
ATOM 774 N N . LEU A 1 96 ? -4.376 12.485 19.922 1.00 92.12 96 LEU A N 1
ATOM 775 C CA . LEU A 1 96 ? -3.246 13.009 19.147 1.00 92.12 96 LEU A CA 1
ATOM 776 C C . LEU A 1 96 ? -1.905 12.511 19.700 1.00 92.12 96 LEU A C 1
ATOM 778 O O . LEU A 1 96 ? -1.020 12.145 18.929 1.00 92.12 96 LEU A O 1
ATOM 782 N N . ILE A 1 97 ? -1.757 12.469 21.029 1.00 93.88 97 ILE A N 1
ATOM 783 C CA . ILE A 1 97 ? -0.571 11.900 21.682 1.00 93.88 97 ILE A CA 1
ATOM 784 C C . ILE A 1 97 ? -0.453 10.407 21.358 1.00 93.88 97 ILE A C 1
ATOM 786 O O . ILE A 1 97 ? 0.641 9.955 21.030 1.00 93.88 97 ILE A O 1
ATOM 790 N N . ALA A 1 98 ? -1.557 9.657 21.409 1.00 94.12 98 ALA A N 1
ATOM 791 C CA . ALA A 1 98 ? -1.562 8.237 21.072 1.00 94.12 98 ALA A CA 1
ATOM 792 C C . ALA A 1 98 ? -1.190 7.983 19.599 1.00 94.12 98 ALA A C 1
ATOM 794 O O . ALA A 1 98 ? -0.342 7.135 19.340 1.00 94.12 98 ALA A O 1
ATOM 795 N N . GLU A 1 99 ? -1.738 8.751 18.646 1.00 93.12 99 GLU A N 1
ATOM 796 C CA . GLU A 1 99 ? -1.363 8.672 17.221 1.00 93.12 99 GLU A CA 1
ATOM 797 C C . GLU A 1 99 ? 0.128 8.958 17.009 1.00 93.12 99 GLU A C 1
ATOM 799 O O . GLU A 1 99 ? 0.822 8.192 16.341 1.00 93.12 99 GLU A O 1
ATOM 804 N N . ARG A 1 100 ? 0.652 10.019 17.633 1.00 92.94 100 ARG A N 1
ATOM 805 C CA . ARG A 1 100 ? 2.077 10.365 17.560 1.00 92.94 100 ARG A CA 1
ATOM 806 C C . ARG A 1 100 ? 2.959 9.257 18.138 1.00 92.94 100 ARG A C 1
ATOM 808 O O . ARG A 1 100 ? 3.939 8.865 17.509 1.00 92.94 100 ARG A O 1
ATOM 815 N N . ASP A 1 101 ? 2.630 8.767 19.331 1.00 93.62 101 ASP A N 1
ATOM 816 C CA . ASP A 1 101 ? 3.398 7.717 20.004 1.00 93.62 101 ASP A CA 1
ATOM 817 C C . ASP A 1 101 ? 3.338 6.399 19.204 1.00 93.62 101 ASP A C 1
ATOM 819 O O . ASP A 1 101 ? 4.352 5.708 19.077 1.00 93.62 101 ASP A O 1
ATOM 823 N N . TYR A 1 102 ? 2.186 6.070 18.607 1.00 93.19 102 TYR A N 1
ATOM 824 C CA . TYR A 1 102 ? 2.024 4.889 17.757 1.00 93.19 102 TYR A CA 1
ATOM 825 C C . TYR A 1 102 ? 2.815 5.003 16.450 1.00 93.19 102 TYR A C 1
ATOM 827 O O . TYR A 1 102 ? 3.513 4.059 16.064 1.00 93.19 102 TYR A O 1
ATOM 835 N N . PHE A 1 103 ? 2.746 6.164 15.791 1.00 91.44 103 PHE A N 1
ATOM 836 C CA . PHE A 1 103 ? 3.550 6.469 14.613 1.00 91.44 103 PHE A CA 1
ATOM 837 C C . PHE A 1 103 ? 5.040 6.309 14.915 1.00 91.44 103 PHE A C 1
ATOM 839 O O . PHE A 1 103 ? 5.735 5.634 14.163 1.00 91.44 103 PHE A O 1
ATOM 846 N N . GLU A 1 104 ? 5.520 6.847 16.038 1.00 88.75 104 GLU A N 1
ATOM 847 C CA . GLU A 1 104 ? 6.931 6.771 16.421 1.00 88.75 104 GLU A CA 1
ATOM 848 C C . GLU A 1 104 ? 7.401 5.330 16.658 1.00 88.75 104 GLU A C 1
ATOM 850 O O . GLU A 1 104 ? 8.487 4.946 16.222 1.00 88.75 104 GLU A O 1
ATOM 855 N N . ILE A 1 105 ? 6.579 4.498 17.298 1.00 90.31 105 ILE A N 1
ATOM 856 C CA . ILE A 1 105 ? 6.905 3.081 17.500 1.00 90.31 105 ILE A CA 1
ATOM 857 C C . ILE A 1 105 ? 6.955 2.346 16.164 1.00 90.31 105 ILE A C 1
ATOM 859 O O . ILE A 1 105 ? 7.918 1.630 15.891 1.00 90.31 105 ILE A O 1
ATOM 863 N N . CYS A 1 106 ? 5.955 2.545 15.305 1.00 89.50 106 CYS A N 1
ATOM 864 C CA . CYS A 1 106 ? 5.960 1.961 13.969 1.00 89.50 106 CYS A CA 1
ATOM 865 C C . CYS A 1 106 ? 7.185 2.420 13.165 1.00 89.50 106 CYS A C 1
ATOM 867 O O . CYS A 1 106 ? 7.854 1.595 12.547 1.00 89.50 106 CYS A O 1
ATOM 869 N N . ARG A 1 107 ? 7.540 3.706 13.255 1.00 85.88 107 ARG A N 1
ATOM 870 C CA . ARG A 1 107 ? 8.700 4.302 12.588 1.00 85.88 107 ARG A CA 1
ATOM 871 C C . ARG A 1 107 ? 10.006 3.642 13.016 1.00 85.88 107 ARG A C 1
ATOM 873 O O . ARG A 1 107 ? 10.753 3.168 12.167 1.00 85.88 107 ARG A O 1
ATOM 880 N N . VAL A 1 108 ? 10.251 3.545 14.323 1.00 83.88 108 VAL A N 1
ATOM 881 C CA . VAL A 1 108 ? 11.468 2.933 14.891 1.00 83.88 108 VAL A CA 1
ATOM 882 C C . VAL A 1 108 ? 11.613 1.461 14.503 1.00 83.88 108 VAL A C 1
ATOM 884 O O . VAL A 1 108 ? 12.730 0.979 14.330 1.00 83.88 108 VAL A O 1
ATOM 887 N N . HIS A 1 109 ? 10.500 0.744 14.364 1.00 83.56 109 HIS A N 1
ATOM 888 C CA . HIS A 1 109 ? 10.498 -0.674 14.007 1.00 83.56 109 HIS A CA 1
ATOM 889 C C . HIS A 1 109 ? 10.337 -0.936 12.503 1.00 83.56 109 HIS A C 1
ATOM 891 O O . HIS A 1 109 ? 10.226 -2.096 12.109 1.00 83.56 109 HIS A O 1
ATOM 897 N N . HIS A 1 110 ? 10.318 0.112 11.669 1.00 84.06 110 HIS A N 1
ATOM 898 C CA . HIS A 1 110 ? 9.995 0.034 10.238 1.00 84.06 110 HIS A CA 1
ATOM 899 C C . HIS A 1 110 ? 8.695 -0.743 9.953 1.00 84.06 110 HIS A C 1
ATOM 901 O O . HIS A 1 110 ? 8.542 -1.390 8.915 1.00 84.06 110 HIS A O 1
ATOM 907 N N . ALA A 1 111 ? 7.761 -0.695 10.898 1.00 88.75 111 ALA A N 1
ATOM 908 C CA . ALA A 1 111 ? 6.510 -1.420 10.863 1.00 88.75 111 ALA A CA 1
ATOM 909 C C . ALA A 1 111 ? 5.416 -0.560 10.230 1.00 88.75 111 ALA A C 1
ATOM 911 O O . ALA A 1 111 ? 5.365 0.656 10.407 1.00 88.75 111 ALA A O 1
ATOM 912 N N . ILE A 1 112 ? 4.500 -1.204 9.519 1.00 90.00 112 ILE A N 1
ATOM 913 C CA . ILE A 1 112 ? 3.284 -0.573 8.997 1.00 90.00 112 ILE A CA 1
ATOM 914 C C . ILE A 1 112 ? 2.102 -0.768 9.940 1.00 90.00 112 ILE A C 1
ATOM 916 O O . ILE A 1 112 ? 1.071 -0.144 9.743 1.00 90.00 112 ILE A O 1
ATOM 920 N N . THR A 1 113 ? 2.215 -1.691 10.892 1.00 91.00 113 THR A N 1
ATOM 921 C CA . THR A 1 113 ? 1.221 -2.004 11.921 1.00 91.00 113 THR A CA 1
ATOM 922 C C . THR A 1 113 ? 1.814 -3.051 12.878 1.00 91.00 113 THR A C 1
ATOM 924 O O . THR A 1 113 ? 2.949 -3.501 12.692 1.00 91.00 113 THR A O 1
ATOM 927 N N . TRP A 1 114 ? 1.046 -3.459 13.885 1.00 88.69 114 TRP A N 1
ATOM 928 C CA . TRP A 1 114 ? 1.403 -4.495 14.850 1.00 88.69 114 TRP A CA 1
ATOM 929 C C . TRP A 1 114 ? 0.333 -5.589 14.876 1.00 88.69 114 TRP A C 1
ATOM 931 O O . TRP A 1 114 ? -0.862 -5.301 14.897 1.00 88.69 114 TRP A O 1
ATOM 941 N N . GLN A 1 115 ? 0.755 -6.852 14.915 1.00 85.81 115 GLN A N 1
ATOM 942 C CA . GLN A 1 115 ? -0.130 -8.008 15.055 1.00 85.81 115 GLN A CA 1
ATOM 943 C C . GLN A 1 115 ? 0.408 -8.936 16.140 1.00 85.81 115 GLN A C 1
ATOM 945 O O . GLN A 1 115 ? 1.553 -9.368 16.074 1.00 85.81 115 GLN A O 1
ATOM 950 N N . ASN A 1 116 ? -0.421 -9.261 17.137 1.00 80.38 116 ASN A N 1
ATOM 951 C CA . ASN A 1 116 ? -0.067 -10.175 18.232 1.00 80.38 116 ASN A CA 1
ATOM 952 C C . ASN A 1 116 ? 1.276 -9.834 18.909 1.00 80.38 116 ASN A C 1
ATOM 954 O O . ASN A 1 116 ? 2.065 -10.717 19.230 1.00 80.38 116 ASN A O 1
ATOM 958 N N . GLY A 1 117 ? 1.549 -8.539 19.096 1.00 83.25 117 GLY A N 1
ATOM 959 C CA . GLY A 1 117 ? 2.796 -8.060 19.701 1.00 83.25 117 GLY A CA 1
ATOM 960 C C . GLY A 1 117 ? 4.015 -8.063 18.779 1.00 83.25 117 GLY A C 1
ATOM 961 O O . GLY A 1 117 ? 5.104 -7.718 19.225 1.00 83.25 117 GLY A O 1
ATOM 962 N N . LEU A 1 118 ? 3.850 -8.409 17.501 1.00 86.00 118 LEU A N 1
ATOM 963 C CA . LEU A 1 118 ? 4.924 -8.415 16.515 1.00 86.00 118 LEU A CA 1
ATOM 964 C C . LEU A 1 118 ? 4.735 -7.292 15.484 1.00 86.00 118 LEU A C 1
ATOM 966 O O . LEU A 1 118 ? 3.610 -7.062 15.027 1.00 86.00 118 LEU A O 1
ATOM 970 N N . PRO A 1 119 ? 5.816 -6.597 15.088 1.00 88.56 119 PRO A N 1
ATOM 971 C CA . PRO A 1 119 ? 5.752 -5.604 14.026 1.00 88.56 119 PRO A CA 1
ATOM 972 C C . PRO A 1 119 ? 5.526 -6.287 12.672 1.00 88.56 119 PRO A C 1
ATOM 974 O O . PRO A 1 119 ? 6.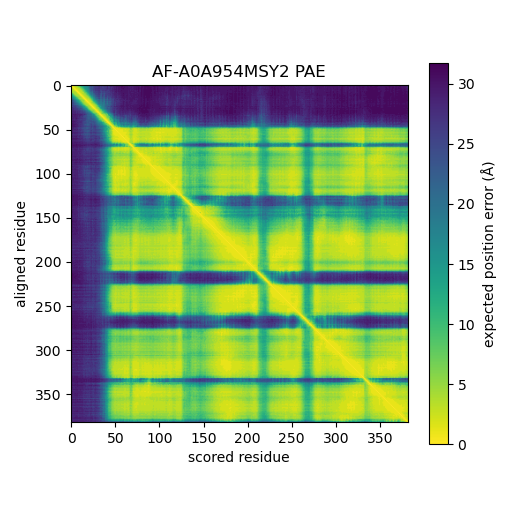250 -7.213 12.304 1.00 88.56 119 PRO A O 1
ATOM 977 N N . LEU A 1 120 ? 4.556 -5.795 11.901 1.00 88.44 120 LEU A N 1
ATOM 978 C CA . LEU A 1 120 ? 4.379 -6.177 10.501 1.00 88.44 120 LEU A CA 1
ATOM 979 C C . LEU A 1 120 ? 5.084 -5.163 9.606 1.00 88.44 120 LEU A C 1
ATOM 981 O O . LEU A 1 120 ? 4.826 -3.964 9.687 1.00 88.44 120 LEU A O 1
ATOM 985 N N . ILE A 1 121 ? 5.967 -5.645 8.738 1.00 87.81 121 ILE A N 1
ATOM 986 C CA . ILE A 1 121 ? 6.809 -4.823 7.863 1.00 87.81 121 ILE A CA 1
ATOM 987 C C . ILE A 1 121 ? 6.348 -5.019 6.421 1.00 87.81 121 ILE A C 1
ATOM 989 O O . ILE A 1 121 ? 6.116 -6.149 5.998 1.00 87.81 121 ILE A O 1
ATOM 993 N N . SER A 1 122 ? 6.252 -3.925 5.658 1.00 87.38 122 SER A N 1
ATOM 994 C CA . SER A 1 122 ? 6.022 -3.984 4.212 1.00 87.38 122 SER A CA 1
ATOM 995 C C . SER A 1 122 ? 7.074 -3.181 3.452 1.00 87.38 122 SER A C 1
ATOM 997 O O . SER A 1 122 ? 7.134 -1.955 3.617 1.00 87.38 122 SER A O 1
ATOM 999 N N . PRO A 1 123 ? 7.841 -3.811 2.542 1.00 79.62 123 PRO A N 1
ATOM 1000 C CA . PRO A 1 123 ? 8.731 -3.096 1.630 1.00 79.62 123 PRO A CA 1
ATOM 1001 C C . PRO A 1 123 ? 7.997 -2.057 0.772 1.00 79.62 123 PRO A C 1
ATOM 1003 O O . PRO A 1 123 ? 8.574 -1.031 0.408 1.00 79.62 123 PRO A O 1
ATOM 1006 N N . LEU A 1 124 ? 6.709 -2.287 0.485 1.00 81.12 124 LEU A N 1
ATOM 1007 C CA . LEU A 1 124 ? 5.875 -1.389 -0.312 1.00 81.12 124 LEU A CA 1
ATOM 1008 C C . LEU A 1 124 ? 5.618 -0.053 0.398 1.00 81.12 124 LEU A C 1
ATOM 1010 O O . LEU A 1 124 ? 5.507 0.977 -0.258 1.00 81.12 124 LEU A O 1
ATOM 1014 N N . MET A 1 125 ? 5.540 -0.062 1.729 1.00 77.19 125 MET A N 1
ATOM 1015 C CA . MET A 1 125 ? 5.243 1.110 2.564 1.00 77.19 125 MET A CA 1
ATOM 1016 C C . MET A 1 125 ? 6.481 1.691 3.258 1.00 77.19 125 MET A C 1
ATOM 1018 O O . MET A 1 125 ? 6.380 2.718 3.925 1.00 77.19 125 MET A O 1
ATOM 1022 N N . ALA A 1 126 ? 7.658 1.083 3.090 1.00 64.81 126 ALA A N 1
ATOM 1023 C CA . ALA A 1 126 ? 8.889 1.508 3.757 1.00 64.81 126 ALA A CA 1
ATOM 1024 C C . ALA A 1 126 ? 9.286 2.976 3.460 1.00 64.81 126 ALA A C 1
ATOM 1026 O O . ALA A 1 126 ? 9.950 3.608 4.273 1.00 64.81 126 ALA A O 1
ATOM 1027 N N . SER A 1 127 ? 8.834 3.566 2.341 1.00 51.28 127 SER A N 1
ATOM 1028 C CA . SER A 1 127 ? 9.043 4.992 2.013 1.00 51.28 127 SER A CA 1
ATOM 1029 C C . SER A 1 127 ? 8.224 5.970 2.850 1.00 51.28 127 SER A C 1
ATOM 1031 O O . SER A 1 127 ? 8.587 7.140 2.949 1.00 51.28 127 SER A O 1
ATOM 1033 N N . CYS A 1 128 ? 7.083 5.528 3.387 1.00 47.19 128 CYS A N 1
ATOM 1034 C CA . CYS A 1 128 ? 6.135 6.383 4.109 1.00 47.19 128 CYS A CA 1
ATOM 1035 C C . CYS A 1 128 ? 6.706 6.879 5.442 1.00 47.19 128 CYS A C 1
ATOM 1037 O O . CYS A 1 128 ? 6.148 7.780 6.051 1.00 47.19 128 CYS A O 1
ATOM 1039 N N . VAL A 1 129 ? 7.793 6.252 5.888 1.00 45.91 129 VAL A N 1
ATOM 1040 C CA . VAL A 1 129 ? 8.349 6.392 7.226 1.00 45.91 129 VAL A CA 1
ATOM 1041 C C . VAL A 1 129 ? 9.554 7.338 7.250 1.00 45.91 129 VAL A C 1
ATOM 1043 O O . VAL A 1 129 ? 9.842 7.882 8.309 1.00 45.91 129 VAL A O 1
ATOM 1046 N N . ASP A 1 130 ? 10.240 7.584 6.121 1.00 49.69 130 ASP A N 1
ATOM 1047 C CA . ASP A 1 130 ? 11.617 8.091 6.235 1.00 49.69 130 ASP A CA 1
ATOM 1048 C C . ASP A 1 130 ? 12.169 8.961 5.095 1.00 49.69 130 ASP A C 1
ATOM 1050 O O . ASP A 1 130 ? 13.372 9.160 5.023 1.00 49.69 130 ASP A O 1
ATOM 1054 N N . ARG A 1 131 ? 11.366 9.560 4.203 1.00 44.38 131 ARG A N 1
ATOM 1055 C CA . ARG A 1 131 ? 11.951 10.355 3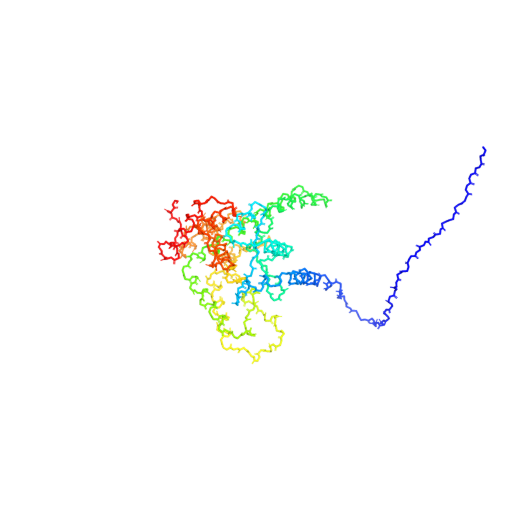.092 1.00 44.38 131 ARG A CA 1
ATOM 1056 C C . ARG A 1 131 ? 12.760 11.579 3.560 1.00 44.38 131 ARG A C 1
ATOM 1058 O O . ARG A 1 131 ? 13.797 11.887 2.977 1.00 44.38 131 ARG A O 1
ATOM 1065 N N . GLN A 1 132 ? 12.323 12.246 4.631 1.00 43.50 132 GLN A N 1
ATOM 1066 C CA . GLN A 1 132 ? 13.024 13.406 5.202 1.00 43.50 132 GLN A CA 1
ATOM 1067 C C . GLN A 1 132 ? 14.278 13.020 6.002 1.00 43.50 132 GLN A C 1
ATOM 1069 O O . GLN A 1 132 ? 15.233 13.794 6.024 1.00 43.50 132 GLN A O 1
ATOM 1074 N N . GLN A 1 133 ? 14.331 11.823 6.600 1.00 47.88 133 GLN A N 1
ATOM 1075 C CA . GLN A 1 133 ? 15.555 11.340 7.250 1.00 47.88 133 GLN A CA 1
ATOM 1076 C C . GLN A 1 133 ? 16.468 10.614 6.268 1.00 47.88 133 GLN A C 1
ATOM 1078 O O . GLN A 1 133 ? 17.668 10.653 6.471 1.00 47.88 133 GLN A O 1
ATOM 1083 N N . CYS A 1 134 ? 15.963 10.037 5.172 1.00 43.50 134 CYS A N 1
ATOM 1084 C CA . CYS A 1 134 ? 16.782 9.447 4.116 1.00 43.50 134 CYS A CA 1
ATOM 1085 C C . CYS A 1 134 ? 17.656 10.489 3.419 1.00 43.50 134 CYS A C 1
ATOM 1087 O O . CYS A 1 134 ? 18.789 10.168 3.110 1.00 43.50 134 CYS A O 1
ATOM 1089 N N . ALA A 1 135 ? 17.204 11.731 3.221 1.00 47.22 135 ALA A N 1
ATOM 1090 C CA . ALA A 1 135 ? 18.081 12.784 2.697 1.00 47.22 135 ALA A CA 1
ATOM 1091 C C . ALA A 1 135 ? 19.259 13.063 3.657 1.00 47.22 135 ALA A C 1
ATOM 1093 O O . ALA A 1 135 ? 20.416 13.002 3.249 1.00 47.22 135 ALA A O 1
ATOM 1094 N N . GLY A 1 136 ? 18.978 13.229 4.957 1.00 50.91 136 GLY A N 1
ATOM 1095 C CA . GLY A 1 136 ? 20.015 13.345 5.990 1.00 50.91 136 GLY A CA 1
ATOM 1096 C C . GLY A 1 136 ? 20.827 12.060 6.208 1.00 50.91 136 GLY A C 1
ATOM 1097 O O . GLY A 1 136 ? 21.987 12.125 6.589 1.00 50.91 136 GLY A O 1
ATOM 1098 N N . SER A 1 137 ? 20.249 10.891 5.933 1.00 58.34 137 SER A N 1
ATOM 1099 C CA . SER A 1 137 ? 20.867 9.571 6.062 1.00 58.34 137 SER A CA 1
ATOM 1100 C C . SER A 1 137 ? 21.694 9.209 4.840 1.00 58.34 137 SER A C 1
ATOM 1102 O O . SER A 1 137 ? 22.626 8.435 4.997 1.00 58.34 137 SER A O 1
ATOM 1104 N N . ILE A 1 138 ? 21.379 9.720 3.649 1.00 65.06 138 ILE A N 1
ATOM 1105 C CA . ILE A 1 138 ? 22.225 9.602 2.464 1.00 65.06 138 ILE A CA 1
ATOM 1106 C C . ILE A 1 138 ? 23.455 10.444 2.738 1.00 65.06 138 ILE A C 1
ATOM 1108 O O . ILE A 1 138 ? 24.537 9.880 2.774 1.00 65.06 138 ILE A O 1
ATOM 1112 N N . ASP A 1 139 ? 23.309 11.726 3.070 1.00 69.75 139 ASP A N 1
ATOM 1113 C CA . ASP A 1 139 ? 24.457 12.577 3.397 1.00 69.75 139 ASP A CA 1
ATOM 1114 C C . ASP A 1 139 ? 25.272 12.012 4.574 1.00 69.75 139 ASP A C 1
ATOM 1116 O O . ASP A 1 139 ? 26.496 11.928 4.486 1.00 69.75 139 ASP A O 1
ATOM 1120 N N . ALA A 1 140 ? 24.620 11.513 5.632 1.00 70.06 140 ALA A N 1
ATOM 1121 C CA . ALA A 1 140 ? 25.302 10.867 6.755 1.00 70.06 140 ALA A CA 1
ATOM 1122 C C . ALA A 1 140 ? 25.948 9.519 6.391 1.00 70.06 140 ALA A C 1
ATOM 1124 O O . ALA A 1 140 ? 27.003 9.193 6.925 1.00 70.06 140 ALA A O 1
ATOM 1125 N N . MET A 1 141 ? 25.362 8.726 5.490 1.00 71.38 141 MET A N 1
ATOM 1126 C CA . MET A 1 141 ? 25.945 7.464 5.014 1.00 71.38 141 MET A CA 1
ATOM 1127 C C . MET A 1 141 ? 27.099 7.718 4.049 1.00 71.38 141 MET A C 1
ATOM 1129 O O . MET A 1 141 ? 28.100 7.010 4.097 1.00 71.38 141 MET A O 1
ATOM 1133 N N . GLN A 1 142 ? 26.988 8.737 3.199 1.00 80.38 142 GLN A N 1
ATOM 1134 C CA . GLN A 1 142 ? 28.076 9.210 2.360 1.00 80.38 142 GLN A CA 1
ATOM 1135 C C . GLN A 1 142 ? 29.226 9.709 3.239 1.00 80.38 142 GLN A C 1
ATOM 1137 O O . GLN A 1 142 ? 30.374 9.356 2.983 1.00 80.38 142 GLN A O 1
ATOM 1142 N N . GLU A 1 143 ? 28.932 10.468 4.296 1.00 81.06 143 GLU A N 1
ATOM 1143 C CA . GLU A 1 143 ? 29.931 10.974 5.237 1.00 81.06 143 GLU A CA 1
ATOM 1144 C C . GLU A 1 143 ? 30.574 9.854 6.061 1.00 81.06 143 GLU A C 1
ATOM 1146 O O . GLU A 1 143 ? 31.798 9.779 6.159 1.00 81.06 143 GLU A O 1
ATOM 1151 N N . LEU A 1 144 ? 29.774 8.912 6.566 1.00 79.94 144 LEU A N 1
ATOM 1152 C CA . LEU A 1 144 ? 30.270 7.701 7.214 1.00 79.94 144 LEU A CA 1
ATOM 1153 C C . LEU A 1 144 ? 31.155 6.902 6.254 1.00 79.94 144 LEU A C 1
ATOM 1155 O O . LEU A 1 144 ? 32.263 6.528 6.626 1.00 79.94 144 LEU A O 1
ATOM 1159 N N . GLY A 1 145 ? 30.698 6.695 5.018 1.00 82.25 145 GLY A N 1
ATOM 1160 C CA . GLY A 1 145 ? 31.433 6.041 3.941 1.00 82.25 145 GLY A CA 1
ATOM 1161 C C . GLY A 1 145 ? 32.793 6.694 3.706 1.00 82.25 145 GLY A C 1
ATOM 1162 O O . GLY A 1 145 ? 33.814 6.008 3.719 1.00 82.25 145 GLY A O 1
ATOM 1163 N N . ARG A 1 146 ? 32.834 8.027 3.575 1.00 85.81 146 ARG A N 1
ATOM 1164 C CA . ARG A 1 146 ? 34.089 8.792 3.467 1.00 85.81 146 ARG A CA 1
ATOM 1165 C C . ARG A 1 146 ? 34.974 8.587 4.699 1.00 85.81 146 ARG A C 1
ATOM 1167 O O . ARG A 1 146 ? 36.166 8.337 4.540 1.00 85.81 146 ARG A O 1
ATOM 1174 N N . SER A 1 147 ? 34.401 8.612 5.905 1.00 86.50 147 SER A N 1
ATOM 1175 C CA . SER A 1 147 ? 35.143 8.428 7.164 1.00 86.50 147 SER A CA 1
ATOM 1176 C C . SER A 1 147 ? 35.795 7.044 7.297 1.00 86.50 147 SER A C 1
ATOM 1178 O O . SER A 1 147 ? 36.856 6.924 7.905 1.00 86.50 147 SER A O 1
ATOM 1180 N N . ILE A 1 148 ? 35.205 6.009 6.685 1.00 88.25 148 ILE A N 1
ATOM 1181 C CA . ILE A 1 148 ? 35.740 4.637 6.661 1.00 88.25 148 ILE A CA 1
ATOM 1182 C C . ILE A 1 148 ? 36.558 4.338 5.392 1.00 88.25 148 ILE A C 1
ATOM 1184 O O . ILE A 1 148 ? 36.912 3.187 5.138 1.00 88.25 148 ILE A O 1
ATOM 1188 N N . GLY A 1 149 ? 36.876 5.368 4.600 1.00 90.19 149 GLY A N 1
ATOM 1189 C CA . GLY A 1 149 ? 37.792 5.291 3.461 1.00 90.19 149 GLY A CA 1
ATOM 1190 C C . GLY A 1 149 ? 37.152 4.939 2.116 1.00 90.19 149 GLY A C 1
ATOM 1191 O O . GLY A 1 149 ? 37.864 4.505 1.209 1.00 90.19 149 GLY A O 1
ATOM 1192 N N . TRP A 1 150 ? 35.836 5.104 1.945 1.00 88.81 150 TRP A N 1
ATOM 1193 C CA . TRP A 1 150 ? 35.210 4.942 0.630 1.00 88.81 150 TRP A CA 1
ATOM 1194 C C . TRP A 1 150 ? 35.698 6.006 -0.352 1.00 88.81 150 TRP A C 1
ATOM 1196 O O . TRP A 1 150 ? 35.771 7.197 -0.055 1.00 88.81 150 TRP A O 1
ATOM 1206 N N . THR A 1 151 ? 35.977 5.565 -1.573 1.00 90.25 151 THR A N 1
ATOM 1207 C CA . THR A 1 151 ? 36.257 6.444 -2.708 1.00 90.25 151 THR A CA 1
ATOM 1208 C C . THR A 1 151 ? 34.994 7.195 -3.137 1.00 90.25 151 THR A C 1
ATOM 1210 O O . THR A 1 151 ? 33.879 6.692 -2.988 1.00 90.25 151 THR A O 1
ATOM 1213 N N . ASN A 1 152 ? 35.157 8.359 -3.775 1.00 86.00 152 ASN A N 1
ATOM 1214 C CA . ASN A 1 152 ? 34.033 9.109 -4.360 1.00 86.00 152 ASN A CA 1
ATOM 1215 C C . ASN A 1 152 ? 33.174 8.240 -5.292 1.00 86.00 152 ASN A C 1
ATOM 1217 O O . ASN A 1 152 ? 31.953 8.340 -5.281 1.00 86.00 152 ASN A O 1
ATOM 1221 N N . ARG A 1 153 ? 33.809 7.320 -6.028 1.00 83.81 153 ARG A N 1
ATOM 1222 C CA . ARG A 1 153 ? 33.121 6.372 -6.908 1.00 83.81 153 ARG A CA 1
ATOM 1223 C C . ARG A 1 153 ? 32.226 5.392 -6.141 1.00 83.81 153 ARG A C 1
ATOM 1225 O O . ARG A 1 153 ? 31.158 5.049 -6.628 1.00 83.81 153 ARG A O 1
ATOM 1232 N N . GLN A 1 154 ? 32.643 4.927 -4.963 1.00 81.06 154 GLN A N 1
ATOM 1233 C CA . GLN A 1 154 ? 31.825 4.046 -4.116 1.00 81.06 154 GLN A CA 1
ATOM 1234 C C . GLN A 1 154 ? 30.648 4.804 -3.497 1.00 81.06 154 GLN A C 1
ATOM 1236 O O . GLN A 1 154 ? 29.531 4.295 -3.486 1.00 81.06 154 GLN A O 1
ATOM 1241 N N . VAL A 1 155 ? 30.886 6.037 -3.044 1.00 79.69 155 VAL A N 1
ATOM 1242 C CA . VAL A 1 155 ? 29.845 6.933 -2.520 1.00 79.69 155 VAL A CA 1
ATOM 1243 C C . VAL A 1 155 ? 28.767 7.208 -3.580 1.00 79.69 155 VAL A C 1
ATOM 1245 O O . VAL A 1 155 ? 27.571 7.066 -3.313 1.00 79.69 155 VAL A O 1
ATOM 1248 N N . GLU A 1 156 ? 29.189 7.538 -4.802 1.00 79.69 156 GLU A N 1
ATOM 1249 C CA . GLU A 1 156 ? 28.304 7.761 -5.949 1.00 79.69 156 GLU A CA 1
ATOM 1250 C C . GLU A 1 156 ? 27.555 6.484 -6.358 1.00 79.69 156 GLU A C 1
ATOM 1252 O O . GLU A 1 156 ? 26.347 6.525 -6.601 1.00 79.69 156 GLU A O 1
ATOM 1257 N N . ALA A 1 157 ? 28.233 5.331 -6.360 1.00 76.88 157 ALA A N 1
ATOM 1258 C CA . ALA A 1 157 ? 27.612 4.044 -6.666 1.00 76.88 157 ALA A CA 1
ATOM 1259 C C . ALA A 1 157 ? 26.503 3.679 -5.666 1.00 76.88 157 ALA A C 1
ATOM 1261 O O . ALA A 1 157 ? 25.433 3.240 -6.083 1.00 76.88 157 ALA A O 1
ATOM 1262 N N . VAL A 1 158 ? 26.719 3.896 -4.364 1.00 72.94 158 VAL A N 1
ATOM 1263 C CA . VAL A 1 158 ? 25.700 3.635 -3.332 1.00 72.94 158 VAL A CA 1
ATOM 1264 C C . VAL A 1 158 ? 24.520 4.590 -3.470 1.00 72.94 158 VAL A C 1
ATOM 1266 O O . VAL A 1 158 ? 23.375 4.152 -3.417 1.00 72.94 158 VAL A O 1
ATOM 1269 N N . SER A 1 159 ? 24.778 5.873 -3.725 1.00 76.44 159 SER A N 1
ATOM 1270 C CA . SER A 1 159 ? 23.709 6.863 -3.913 1.00 76.44 159 SER A CA 1
ATOM 1271 C C . SER A 1 159 ? 22.862 6.552 -5.152 1.00 76.44 159 SER A C 1
ATOM 1273 O O . SER A 1 159 ? 21.634 6.615 -5.102 1.00 76.44 159 SER A O 1
ATOM 1275 N N . THR A 1 160 ? 23.507 6.126 -6.241 1.00 76.44 160 THR A N 1
ATOM 1276 C CA . THR A 1 160 ? 22.829 5.660 -7.459 1.00 76.44 160 THR A CA 1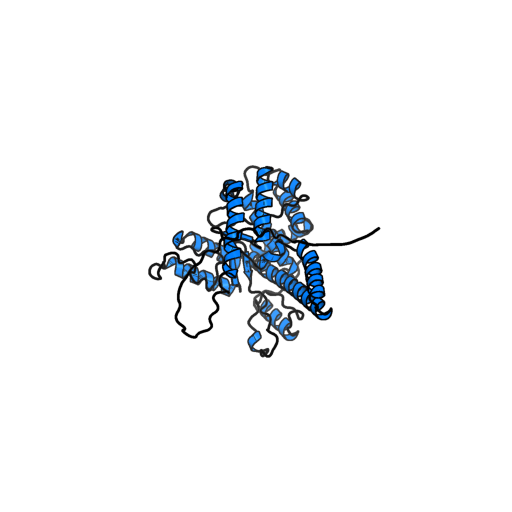
ATOM 1277 C C . THR A 1 160 ? 21.992 4.411 -7.182 1.00 76.44 160 THR A C 1
ATOM 1279 O O . THR A 1 160 ? 20.831 4.350 -7.577 1.00 76.44 160 THR A O 1
ATOM 1282 N N . LEU A 1 161 ? 22.543 3.435 -6.452 1.00 73.25 161 LEU A N 1
ATOM 1283 C CA . LEU A 1 161 ? 21.833 2.209 -6.086 1.00 73.25 161 LEU A CA 1
ATOM 1284 C C . LEU A 1 161 ? 20.597 2.493 -5.219 1.00 73.25 161 LEU A C 1
ATOM 1286 O O . LEU A 1 161 ? 19.548 1.895 -5.445 1.00 73.25 161 LEU A O 1
ATOM 1290 N N . MET A 1 162 ? 20.702 3.414 -4.258 1.00 73.88 162 MET A N 1
ATOM 1291 C CA . MET A 1 162 ? 19.570 3.830 -3.424 1.00 73.88 162 MET A CA 1
ATOM 1292 C C . MET A 1 162 ? 18.485 4.519 -4.253 1.00 73.88 162 MET A C 1
ATOM 1294 O O . MET A 1 162 ? 17.319 4.149 -4.143 1.00 73.88 162 MET A O 1
ATOM 1298 N N . SER A 1 163 ? 18.871 5.450 -5.132 1.00 77.25 163 SER A N 1
ATOM 1299 C CA . SER A 1 163 ? 17.947 6.114 -6.060 1.00 77.25 163 SER A CA 1
ATOM 1300 C C . SER A 1 163 ? 17.212 5.101 -6.946 1.00 77.25 163 SER A C 1
ATOM 1302 O O . SER A 1 163 ? 15.989 5.128 -7.057 1.00 77.25 163 SER A O 1
ATOM 1304 N N . HIS A 1 164 ? 17.934 4.123 -7.503 1.00 75.88 164 HIS A N 1
ATOM 1305 C CA . HIS A 1 164 ? 17.330 3.045 -8.288 1.00 75.88 164 HIS A CA 1
ATOM 1306 C C . HIS A 1 164 ? 16.377 2.170 -7.462 1.00 75.88 164 HIS A C 1
ATOM 1308 O O . HIS A 1 164 ? 15.326 1.767 -7.962 1.00 75.88 164 HIS A O 1
ATOM 1314 N N . GLY A 1 165 ? 16.719 1.878 -6.204 1.00 76.38 165 GLY A N 1
ATOM 1315 C CA . GLY A 1 165 ? 15.847 1.147 -5.286 1.00 76.38 165 GLY A CA 1
ATOM 1316 C C . GLY A 1 165 ? 14.545 1.896 -4.993 1.00 76.38 165 GLY A C 1
ATOM 1317 O O . GLY A 1 165 ? 13.470 1.292 -4.996 1.00 76.38 165 GLY A O 1
ATOM 1318 N N . ASP A 1 166 ? 14.626 3.213 -4.802 1.00 77.94 166 ASP A N 1
ATOM 1319 C CA . ASP A 1 166 ? 13.466 4.079 -4.595 1.00 77.94 166 ASP A CA 1
ATOM 1320 C C . ASP A 1 166 ? 12.562 4.120 -5.831 1.00 77.94 166 ASP A C 1
ATOM 1322 O O . ASP A 1 166 ? 11.355 3.890 -5.711 1.00 77.94 166 ASP A O 1
ATOM 1326 N N . ASP A 1 167 ? 13.145 4.321 -7.012 1.00 82.81 167 ASP A N 1
ATOM 1327 C CA . ASP A 1 167 ? 12.452 4.288 -8.301 1.00 82.81 167 ASP A CA 1
ATOM 1328 C C . ASP A 1 167 ? 11.736 2.947 -8.524 1.00 82.81 167 ASP A C 1
ATOM 1330 O O . ASP A 1 167 ? 10.544 2.902 -8.845 1.00 82.81 167 ASP A O 1
ATOM 1334 N N . ALA A 1 168 ? 12.435 1.827 -8.311 1.00 82.81 168 ALA A N 1
ATOM 1335 C CA . ALA A 1 168 ? 11.866 0.491 -8.454 1.00 82.81 168 ALA A CA 1
ATOM 1336 C C . ALA A 1 168 ? 10.719 0.247 -7.460 1.00 82.81 168 ALA A C 1
ATOM 1338 O O . ALA A 1 168 ? 9.706 -0.370 -7.811 1.00 82.81 168 ALA A O 1
ATOM 1339 N N . ARG A 1 169 ? 10.829 0.760 -6.230 1.00 83.50 169 ARG A N 1
ATOM 1340 C CA . ARG A 1 169 ? 9.764 0.682 -5.223 1.00 83.50 169 ARG A CA 1
ATOM 1341 C C . ARG A 1 169 ? 8.546 1.509 -5.627 1.00 83.50 169 ARG A C 1
ATOM 1343 O O . ARG A 1 169 ? 7.430 1.000 -5.555 1.00 83.50 169 ARG A O 1
ATOM 1350 N N . GLU A 1 170 ? 8.731 2.742 -6.090 1.00 87.00 170 GLU A N 1
ATOM 1351 C CA . GLU A 1 170 ? 7.635 3.585 -6.587 1.00 87.00 170 GLU A CA 1
ATOM 1352 C C . GLU A 1 170 ? 6.921 2.941 -7.787 1.00 87.00 170 GLU A C 1
ATOM 1354 O O . GLU A 1 170 ? 5.687 2.901 -7.848 1.00 87.00 170 GLU A O 1
ATOM 1359 N N . ARG A 1 171 ? 7.688 2.344 -8.705 1.00 90.12 171 ARG A N 1
ATOM 1360 C CA . ARG A 1 171 ? 7.155 1.535 -9.807 1.00 90.12 171 ARG A CA 1
ATOM 1361 C C . ARG A 1 171 ? 6.413 0.291 -9.310 1.00 90.12 171 ARG A C 1
ATOM 1363 O O . ARG A 1 171 ? 5.361 -0.038 -9.853 1.00 90.12 171 ARG A O 1
ATOM 1370 N N . THR A 1 172 ? 6.874 -0.356 -8.242 1.00 90.62 172 THR A N 1
ATOM 1371 C CA . THR A 1 172 ? 6.176 -1.494 -7.614 1.00 90.62 172 THR A CA 1
ATOM 1372 C C . THR A 1 172 ? 4.848 -1.063 -6.976 1.00 90.62 172 THR A C 1
ATOM 1374 O O . THR A 1 172 ? 3.831 -1.725 -7.172 1.00 90.62 172 THR A O 1
ATOM 1377 N N . GLN A 1 173 ? 4.796 0.094 -6.304 1.00 91.88 173 GLN A N 1
ATOM 1378 C CA . GLN A 1 173 ? 3.546 0.674 -5.779 1.00 91.88 173 GLN A CA 1
ATOM 1379 C C . GLN A 1 173 ? 2.505 0.922 -6.877 1.00 91.88 173 GLN A C 1
ATOM 1381 O O . GLN A 1 173 ? 1.303 0.793 -6.637 1.00 91.88 173 GLN A O 1
ATOM 1386 N N . SER A 1 174 ? 2.941 1.227 -8.103 1.00 93.94 174 SER A N 1
ATOM 1387 C CA . SER A 1 174 ? 2.021 1.375 -9.233 1.00 93.94 174 SER A CA 1
ATOM 1388 C C . SER A 1 174 ? 1.264 0.087 -9.572 1.00 93.94 174 SER A C 1
ATOM 1390 O O . SER A 1 174 ? 0.101 0.148 -9.970 1.00 93.94 174 SER A O 1
ATOM 1392 N N . ILE A 1 175 ? 1.875 -1.081 -9.353 1.00 94.69 175 ILE A N 1
ATOM 1393 C CA . ILE A 1 175 ? 1.220 -2.373 -9.571 1.00 94.69 175 ILE A CA 1
ATOM 1394 C C . ILE A 1 175 ? 0.085 -2.552 -8.558 1.00 94.69 175 ILE A C 1
ATOM 1396 O O . ILE A 1 175 ? -1.034 -2.880 -8.948 1.00 94.69 175 ILE A O 1
ATOM 1400 N N . ALA A 1 176 ? 0.332 -2.248 -7.279 1.00 93.88 176 ALA A N 1
ATOM 1401 C CA . ALA A 1 176 ? -0.711 -2.265 -6.253 1.00 93.88 176 ALA A CA 1
ATOM 1402 C C . ALA A 1 176 ? -1.864 -1.308 -6.612 1.00 93.88 176 ALA A C 1
ATOM 1404 O O . ALA A 1 176 ? -3.036 -1.682 -6.542 1.00 93.88 176 ALA A O 1
ATOM 1405 N N . GLY A 1 177 ? -1.538 -0.107 -7.102 1.00 95.00 177 GLY A N 1
ATOM 1406 C CA . GLY A 1 177 ? -2.509 0.860 -7.623 1.00 95.00 177 GLY A CA 1
ATOM 1407 C C . GLY A 1 177 ? -3.355 0.352 -8.778 1.00 95.00 177 GLY A C 1
ATOM 1408 O O . GLY A 1 177 ? -4.563 0.595 -8.822 1.00 95.00 177 GLY A O 1
ATOM 1409 N N . ARG A 1 178 ? -2.747 -0.389 -9.699 1.00 94.62 178 ARG A N 1
ATOM 1410 C CA . ARG A 1 178 ? -3.458 -1.031 -10.803 1.00 94.62 178 ARG A CA 1
ATOM 1411 C C . ARG A 1 178 ? -4.393 -2.127 -10.303 1.00 94.62 178 ARG A C 1
ATOM 1413 O O . ARG A 1 178 ? -5.549 -2.176 -10.718 1.00 94.62 178 ARG A O 1
ATOM 1420 N N . TRP A 1 179 ? -3.938 -2.970 -9.382 1.00 94.31 179 TRP A N 1
ATOM 1421 C CA . TRP A 1 179 ? -4.747 -4.056 -8.828 1.00 94.31 179 TRP A CA 1
ATOM 1422 C C . TRP A 1 179 ? -5.974 -3.555 -8.073 1.00 94.31 179 TRP A C 1
ATOM 1424 O O . TRP A 1 179 ? -7.078 -4.022 -8.346 1.00 94.31 179 TRP A O 1
ATOM 1434 N N . ILE A 1 180 ? -5.856 -2.512 -7.246 1.00 95.12 180 ILE A N 1
ATOM 1435 C CA . ILE A 1 180 ? -7.036 -1.928 -6.579 1.00 95.12 180 ILE A CA 1
ATOM 1436 C C . ILE A 1 180 ? -8.022 -1.244 -7.545 1.00 95.12 180 ILE A C 1
ATOM 1438 O O . ILE A 1 180 ? -9.156 -0.940 -7.157 1.00 95.12 180 ILE A O 1
ATOM 1442 N N . CYS A 1 181 ? -7.602 -0.972 -8.783 1.00 95.50 181 CYS A N 1
ATOM 1443 C CA . CYS A 1 181 ? -8.470 -0.498 -9.855 1.00 95.50 181 CYS A CA 1
ATOM 1444 C C . CYS A 1 181 ? -9.156 -1.661 -10.587 1.00 95.50 181 CYS A C 1
ATOM 1446 O O . CYS A 1 181 ? -10.246 -1.477 -11.119 1.00 95.50 181 CYS A O 1
ATOM 1448 N N . HIS A 1 182 ? -8.577 -2.861 -10.576 1.00 94.06 182 HIS A N 1
ATOM 1449 C CA . HIS A 1 182 ? -9.104 -4.009 -11.302 1.00 94.06 182 HIS A CA 1
ATOM 1450 C C . HIS A 1 182 ? -10.322 -4.631 -10.576 1.00 94.06 182 HIS A C 1
ATOM 1452 O O . HIS A 1 182 ? -10.181 -5.131 -9.456 1.00 94.06 182 HIS A O 1
ATOM 1458 N N . PRO A 1 183 ? -11.531 -4.664 -11.179 1.00 93.44 183 PRO A N 1
ATOM 1459 C CA . PRO A 1 183 ? -12.736 -5.168 -10.504 1.00 93.44 183 PRO A CA 1
ATOM 1460 C C . PRO A 1 183 ? -12.630 -6.632 -10.063 1.00 93.44 183 PRO A C 1
ATOM 1462 O O . PRO A 1 183 ? -13.033 -6.985 -8.953 1.00 93.44 183 PRO A O 1
ATOM 1465 N N . GLU A 1 184 ? -12.045 -7.478 -10.915 1.00 94.56 184 GLU A N 1
ATOM 1466 C CA . GLU A 1 184 ? -11.851 -8.898 -10.608 1.00 94.56 184 GLU A CA 1
ATOM 1467 C C . GLU A 1 184 ? -10.930 -9.112 -9.399 1.00 94.56 184 GLU A C 1
ATOM 1469 O O . GLU A 1 184 ? -11.294 -9.860 -8.496 1.00 94.56 184 GLU A O 1
ATOM 1474 N N . TYR A 1 185 ? -9.795 -8.402 -9.329 1.00 95.50 185 TYR A N 1
ATOM 1475 C CA . TYR A 1 185 ? -8.878 -8.444 -8.187 1.00 95.50 185 TYR A CA 1
ATOM 1476 C C . TYR A 1 185 ? -9.614 -8.162 -6.879 1.00 95.50 185 TYR A C 1
ATOM 1478 O O . TYR A 1 185 ? -9.524 -8.933 -5.929 1.00 95.50 185 TYR A O 1
ATOM 1486 N N . ARG A 1 186 ? -10.404 -7.081 -6.845 1.00 94.81 186 ARG A N 1
ATOM 1487 C CA . ARG A 1 186 ? -11.158 -6.685 -5.647 1.00 94.81 186 ARG A CA 1
ATOM 1488 C C . ARG A 1 186 ? -12.184 -7.737 -5.239 1.00 94.81 186 ARG A C 1
ATOM 1490 O O . ARG A 1 186 ? -12.354 -7.987 -4.052 1.00 94.81 186 ARG A O 1
ATOM 1497 N N . THR A 1 187 ? -12.862 -8.334 -6.216 1.00 96.19 187 THR A N 1
ATOM 1498 C CA . THR A 1 187 ? -13.872 -9.373 -5.976 1.00 96.19 187 THR A CA 1
ATOM 1499 C C . THR A 1 187 ? -13.227 -10.629 -5.394 1.00 96.19 187 THR A C 1
ATOM 1501 O O . THR A 1 187 ? -13.710 -11.164 -4.398 1.00 96.19 187 THR A O 1
ATOM 1504 N N . GLN A 1 188 ? -12.099 -11.062 -5.962 1.00 97.50 188 GLN A N 1
ATOM 1505 C CA . GLN A 1 188 ? -11.347 -12.216 -5.467 1.00 97.50 188 GLN A CA 1
ATOM 1506 C C . GLN A 1 188 ? -10.746 -11.955 -4.080 1.00 97.50 188 GLN A C 1
ATOM 1508 O O . GLN A 1 188 ? -10.881 -12.795 -3.197 1.00 97.50 188 GLN A O 1
ATOM 1513 N N . LEU A 1 189 ? -10.167 -10.772 -3.846 1.00 96.38 189 LEU A N 1
ATOM 1514 C CA . LEU A 1 189 ? -9.632 -10.384 -2.539 1.00 96.38 189 LEU A CA 1
ATOM 1515 C C . LEU A 1 189 ? -10.727 -10.351 -1.464 1.00 96.38 189 LEU A C 1
ATOM 1517 O O . LEU A 1 189 ? -10.521 -10.835 -0.354 1.00 96.38 189 LEU A O 1
ATOM 1521 N N . ALA A 1 190 ? -11.908 -9.818 -1.794 1.00 95.38 190 ALA A N 1
ATOM 1522 C CA . ALA A 1 190 ? -13.054 -9.835 -0.892 1.00 95.38 190 ALA A CA 1
ATOM 1523 C C . ALA A 1 190 ? -13.514 -11.270 -0.590 1.00 95.38 190 ALA A C 1
ATOM 1525 O O . ALA A 1 190 ? -13.800 -11.578 0.564 1.00 95.38 190 ALA A O 1
ATOM 1526 N N . SER A 1 191 ? -13.540 -12.155 -1.592 1.00 96.81 191 SER A N 1
ATOM 1527 C CA . SER A 1 191 ? -13.860 -13.574 -1.395 1.00 96.81 191 SER A CA 1
ATOM 1528 C C . SER A 1 191 ? -12.850 -14.269 -0.478 1.00 96.81 191 SER A C 1
ATOM 1530 O O . SER A 1 191 ? -13.263 -14.927 0.474 1.00 96.81 191 SER A O 1
ATOM 1532 N N . LEU A 1 192 ? -11.547 -14.049 -0.684 1.00 96.25 192 LEU A N 1
ATOM 1533 C CA . LEU A 1 192 ? -10.497 -14.566 0.200 1.00 96.25 192 LEU A CA 1
ATOM 1534 C C . LEU A 1 192 ? -10.645 -14.059 1.633 1.00 96.25 192 LEU A C 1
ATOM 1536 O O . LEU A 1 192 ? -10.534 -14.842 2.572 1.00 96.25 192 LEU A O 1
ATOM 1540 N N . ARG A 1 193 ? -10.941 -12.765 1.811 1.00 94.75 193 ARG A N 1
ATOM 1541 C CA . ARG A 1 193 ? -11.197 -12.193 3.138 1.00 94.75 193 ARG A CA 1
ATOM 1542 C C . ARG A 1 193 ? -12.374 -12.879 3.824 1.00 94.75 193 ARG A C 1
ATOM 1544 O O . ARG A 1 193 ? -12.277 -13.194 5.004 1.00 94.75 193 ARG A O 1
ATOM 1551 N N . GLN A 1 194 ? -13.459 -13.149 3.099 1.00 94.31 194 GLN A N 1
ATOM 1552 C CA . GLN A 1 194 ? -14.615 -13.865 3.648 1.00 94.31 194 GLN A CA 1
ATOM 1553 C C . GLN A 1 194 ? -14.272 -15.305 4.044 1.00 94.31 194 GLN A C 1
ATOM 1555 O O . GLN A 1 194 ? -14.626 -15.721 5.143 1.00 94.31 194 GLN A O 1
ATOM 1560 N N . GLN A 1 195 ? -13.537 -16.037 3.204 1.00 94.12 195 GLN A N 1
ATOM 1561 C CA . GLN A 1 195 ? -13.081 -17.393 3.531 1.00 94.12 195 GLN A CA 1
ATOM 1562 C C . GLN A 1 195 ? -12.188 -17.400 4.779 1.00 94.12 195 GLN A C 1
ATOM 1564 O O . GLN A 1 195 ? -12.394 -18.205 5.679 1.00 94.12 195 GLN A O 1
ATOM 1569 N N . TRP A 1 196 ? -11.254 -16.450 4.891 1.00 93.06 196 TRP A N 1
ATOM 1570 C CA . TRP A 1 196 ? -10.397 -16.320 6.072 1.00 93.06 196 TRP A CA 1
ATOM 1571 C C . TRP A 1 196 ? -11.194 -16.037 7.353 1.00 93.06 196 TRP A C 1
ATOM 1573 O O . TRP A 1 196 ? -10.902 -16.610 8.399 1.00 93.06 196 TRP A O 1
ATOM 1583 N N . ILE A 1 197 ? -12.228 -15.190 7.284 1.00 91.38 197 ILE A N 1
ATOM 1584 C CA . ILE A 1 197 ? -13.123 -14.917 8.423 1.00 91.38 197 ILE A CA 1
ATOM 1585 C C . ILE A 1 197 ? -13.906 -16.180 8.826 1.00 91.38 197 ILE A C 1
ATOM 1587 O O . ILE A 1 197 ? -14.182 -16.373 10.009 1.00 91.38 197 ILE A O 1
ATOM 1591 N N . GLN A 1 198 ? -14.246 -17.052 7.876 1.00 91.62 198 GLN A N 1
ATOM 1592 C CA . GLN A 1 198 ? -14.972 -18.299 8.148 1.00 91.62 198 GLN A CA 1
ATOM 1593 C C . GLN A 1 198 ? -14.114 -19.371 8.830 1.00 91.62 198 GLN A C 1
ATOM 1595 O O . GLN A 1 198 ? -14.671 -20.247 9.490 1.00 91.62 198 GLN A O 1
ATOM 1600 N N . LEU A 1 199 ? -12.783 -19.292 8.723 1.00 89.69 199 LEU A N 1
ATOM 1601 C CA . LEU A 1 199 ? -11.884 -20.171 9.471 1.00 89.69 199 LEU A CA 1
ATOM 1602 C C . LEU A 1 199 ? -12.037 -19.940 10.976 1.00 89.69 199 LEU A C 1
ATOM 1604 O O . LEU A 1 199 ? -12.235 -18.804 11.436 1.00 89.69 199 LEU A O 1
ATOM 1608 N N . SER A 1 200 ? -11.886 -21.012 11.757 1.00 86.94 200 SER A N 1
ATOM 1609 C CA . SER A 1 200 ? -11.865 -20.891 13.212 1.00 86.94 200 SER A CA 1
ATOM 1610 C C . SER A 1 200 ? -10.678 -20.033 13.656 1.00 86.94 200 SER A C 1
ATOM 1612 O O . SER A 1 200 ? -9.628 -20.009 13.014 1.00 86.94 200 SER A O 1
ATOM 1614 N N . TYR A 1 201 ? -10.832 -19.315 14.770 1.00 82.56 201 TYR A N 1
ATOM 1615 C CA . TYR A 1 201 ? -9.817 -18.367 15.243 1.00 82.56 201 TYR A CA 1
ATOM 1616 C C . TYR A 1 201 ? -8.412 -18.987 15.356 1.00 82.56 201 TYR A C 1
ATOM 1618 O O . TYR A 1 201 ? -7.430 -18.345 14.997 1.00 82.56 201 TYR A O 1
ATOM 1626 N N . ASN A 1 202 ? -8.329 -20.249 15.788 1.00 81.38 202 ASN A N 1
ATOM 1627 C CA . ASN A 1 202 ? -7.063 -20.966 15.968 1.00 81.38 202 ASN A CA 1
ATOM 1628 C C . ASN A 1 202 ? -6.446 -21.474 14.653 1.00 81.38 202 ASN A C 1
ATOM 1630 O O . ASN A 1 202 ? -5.262 -21.798 14.621 1.00 81.38 202 ASN A O 1
ATOM 1634 N N . GLU A 1 203 ? -7.231 -21.561 13.579 1.00 83.44 203 GLU A N 1
ATOM 1635 C CA . GLU A 1 203 ? -6.782 -22.019 12.258 1.00 83.44 203 GLU A CA 1
ATOM 1636 C C . GLU A 1 203 ? -6.440 -20.865 11.315 1.00 83.44 203 GLU A C 1
ATOM 1638 O O . GLU A 1 203 ? -5.795 -21.080 10.287 1.00 83.44 203 GLU A O 1
ATOM 1643 N N . ARG A 1 204 ? -6.866 -19.639 11.642 1.00 86.00 204 ARG A N 1
ATOM 1644 C CA . ARG A 1 204 ? -6.620 -18.461 10.809 1.00 86.00 204 ARG A CA 1
ATOM 1645 C C . ARG A 1 204 ? -5.115 -18.221 10.659 1.00 86.00 204 ARG A C 1
ATOM 1647 O O . ARG A 1 204 ? -4.440 -17.941 11.653 1.00 86.00 204 ARG A O 1
ATOM 1654 N N . PRO A 1 205 ? -4.573 -18.257 9.429 1.00 85.94 205 PRO A N 1
ATOM 1655 C CA . PRO A 1 205 ? -3.181 -17.908 9.214 1.00 85.94 205 PRO A CA 1
ATOM 1656 C C . PRO A 1 205 ? -2.954 -16.437 9.559 1.00 85.94 205 PRO A C 1
ATOM 1658 O O . PRO A 1 205 ? -3.778 -15.570 9.249 1.00 85.94 205 PRO A O 1
ATOM 1661 N N . LEU A 1 206 ? -1.823 -16.173 10.210 1.00 86.00 206 LEU A N 1
ATOM 1662 C CA . LEU A 1 206 ? -1.387 -14.826 10.556 1.00 86.00 206 LEU A CA 1
ATOM 1663 C C . LEU A 1 206 ? -0.760 -14.138 9.349 1.00 86.00 206 LEU A C 1
ATOM 1665 O O . LEU A 1 206 ? -0.258 -14.790 8.432 1.00 86.00 206 LEU A O 1
ATOM 1669 N N . PHE A 1 207 ? -0.797 -12.812 9.365 1.00 89.50 207 PHE A N 1
ATOM 1670 C CA . PHE A 1 207 ? -0.179 -12.017 8.324 1.00 89.50 207 PHE A CA 1
ATOM 1671 C C . PHE A 1 207 ? 1.342 -11.938 8.552 1.00 89.50 207 PHE A C 1
ATOM 1673 O O . PHE A 1 207 ? 1.792 -12.011 9.696 1.00 89.50 207 PHE A O 1
ATOM 1680 N N . PRO A 1 208 ? 2.149 -11.788 7.488 1.00 90.69 208 PRO A N 1
ATOM 1681 C CA . PRO A 1 208 ? 1.750 -11.763 6.080 1.00 90.69 208 PRO A CA 1
ATOM 1682 C C . PRO A 1 208 ? 1.280 -13.133 5.552 1.00 90.69 208 PRO A C 1
ATOM 1684 O O . PRO A 1 208 ? 1.832 -14.180 5.887 1.00 90.69 208 PRO A O 1
ATOM 1687 N N . LEU A 1 209 ? 0.271 -13.122 4.678 1.00 91.06 209 LEU A N 1
ATOM 1688 C CA . LEU A 1 209 ? -0.229 -14.313 3.988 1.00 91.06 209 LEU A CA 1
ATOM 1689 C C . LEU A 1 209 ? 0.608 -14.567 2.725 1.00 91.06 209 LEU A C 1
ATOM 1691 O O . LEU A 1 209 ? 0.525 -13.806 1.759 1.00 91.06 209 LEU A O 1
ATOM 1695 N N . GLN A 1 210 ? 1.403 -15.637 2.718 1.00 88.56 210 GLN A N 1
ATOM 1696 C CA . GLN A 1 210 ? 2.366 -15.974 1.658 1.00 88.56 210 GLN A CA 1
ATOM 1697 C C . GLN A 1 210 ? 2.287 -17.456 1.246 1.00 88.56 210 GLN A C 1
ATOM 1699 O O . GLN A 1 210 ? 1.747 -18.287 1.974 1.00 88.56 210 GLN A O 1
ATOM 1704 N N . ARG A 1 211 ? 2.862 -17.799 0.079 1.00 79.88 211 ARG A N 1
ATOM 1705 C CA . ARG A 1 211 ? 2.849 -19.163 -0.510 1.00 79.88 211 ARG A CA 1
ATOM 1706 C C . ARG A 1 211 ? 3.429 -20.234 0.411 1.00 79.88 211 ARG A C 1
ATOM 1708 O O . ARG A 1 211 ? 2.946 -21.358 0.448 1.00 79.88 211 ARG A O 1
ATOM 1715 N N . ALA A 1 212 ? 4.495 -19.868 1.112 1.00 62.69 212 ALA A N 1
ATOM 1716 C CA . ALA A 1 212 ? 5.189 -20.701 2.071 1.00 62.69 212 ALA A CA 1
ATOM 1717 C C . ALA A 1 212 ? 5.202 -19.956 3.398 1.00 62.69 212 ALA A C 1
ATOM 1719 O O . ALA A 1 212 ? 6.252 -19.510 3.838 1.00 62.69 212 ALA A O 1
ATOM 1720 N N . SER A 1 213 ? 4.041 -19.785 4.024 1.00 48.16 213 SER A N 1
ATOM 1721 C CA . SER A 1 213 ? 4.047 -19.739 5.480 1.00 48.16 213 SER A CA 1
ATOM 1722 C C . SER A 1 213 ? 4.115 -21.197 5.920 1.00 48.16 213 SER A C 1
ATOM 1724 O O . SER A 1 213 ? 3.065 -21.840 6.017 1.00 48.16 213 SER A O 1
ATOM 1726 N N . PRO A 1 214 ? 5.315 -21.781 6.153 1.00 41.69 214 PRO A N 1
ATOM 1727 C CA . PRO A 1 214 ? 5.362 -22.889 7.079 1.00 41.69 214 PRO A CA 1
ATOM 1728 C C . PRO A 1 214 ? 4.677 -22.395 8.358 1.00 41.69 214 PRO A C 1
ATOM 1730 O O . PRO A 1 214 ? 4.771 -21.212 8.700 1.00 41.69 214 PRO A O 1
ATOM 1733 N N . PRO A 1 215 ? 3.920 -23.254 9.040 1.00 44.38 215 PRO A N 1
ATOM 1734 C CA . PRO A 1 215 ? 3.205 -22.866 10.238 1.00 44.38 215 PRO A CA 1
ATOM 1735 C C . PRO A 1 215 ? 4.233 -22.726 11.375 1.00 44.38 215 PRO A C 1
ATOM 1737 O O . PRO A 1 215 ? 4.334 -23.563 12.261 1.00 44.38 215 PRO A O 1
ATOM 1740 N N . GLU A 1 216 ? 5.052 -21.678 11.321 1.00 43.25 216 GLU A N 1
ATOM 1741 C CA . GLU A 1 216 ? 6.092 -21.352 12.302 1.00 43.25 216 GLU A CA 1
ATOM 1742 C C . GLU A 1 216 ? 5.490 -20.743 13.576 1.00 43.25 216 GLU A C 1
ATOM 1744 O O . GLU A 1 216 ? 6.161 -20.654 14.595 1.00 43.25 216 GLU A O 1
ATOM 1749 N N . ASN A 1 217 ? 4.178 -20.475 13.567 1.00 40.38 217 ASN A N 1
ATOM 1750 C CA . ASN A 1 217 ? 3.354 -20.319 14.766 1.00 40.38 217 ASN A CA 1
ATOM 1751 C C . ASN A 1 217 ? 2.617 -21.618 15.160 1.00 40.38 217 ASN A C 1
ATOM 1753 O O . ASN A 1 217 ? 1.543 -21.575 15.753 1.00 40.38 217 ASN A O 1
ATOM 1757 N N . ARG A 1 218 ? 3.205 -22.799 14.902 1.00 46.38 218 ARG A N 1
ATOM 1758 C CA . ARG A 1 218 ? 2.861 -24.047 15.615 1.00 46.38 218 ARG A CA 1
ATOM 1759 C C . ARG A 1 218 ? 3.380 -24.014 17.049 1.00 46.38 218 ARG A C 1
ATOM 1761 O O . ARG A 1 218 ? 4.125 -24.888 17.483 1.00 46.38 218 ARG A O 1
ATOM 1768 N N . ALA A 1 219 ? 2.902 -23.066 17.839 1.00 38.81 219 ALA A N 1
ATOM 1769 C CA . ALA A 1 219 ? 2.610 -23.428 19.210 1.00 38.81 219 ALA A CA 1
ATOM 1770 C C . ALA A 1 219 ? 1.332 -24.290 19.144 1.00 38.81 219 ALA A C 1
ATOM 1772 O O . ALA A 1 219 ? 0.236 -23.755 19.076 1.00 38.81 219 ALA A O 1
ATOM 1773 N N . LEU A 1 220 ? 1.494 -25.623 19.110 1.00 42.97 220 LEU A N 1
ATOM 1774 C CA . LEU A 1 220 ? 0.491 -26.659 19.459 1.00 42.97 220 LEU A CA 1
ATOM 1775 C C . LEU A 1 220 ? -0.330 -27.398 18.379 1.00 42.97 220 LEU A C 1
ATOM 1777 O O . LEU A 1 220 ? -1.019 -28.343 18.756 1.00 42.97 220 LEU A O 1
ATOM 1781 N N . HIS A 1 221 ? -0.230 -27.124 17.075 1.00 42.69 221 HIS A N 1
ATOM 1782 C CA . HIS A 1 221 ? -0.971 -27.930 16.080 1.00 42.69 221 HIS A CA 1
ATOM 1783 C C . HIS A 1 221 ? -0.056 -28.849 15.265 1.00 42.69 221 HIS A C 1
ATOM 1785 O O . HIS A 1 221 ? 0.515 -28.462 14.248 1.00 42.69 221 HIS A O 1
ATOM 1791 N N . THR A 1 222 ? 0.076 -30.095 15.723 1.00 44.94 222 THR A N 1
ATOM 1792 C CA . THR A 1 222 ? 0.520 -31.233 14.906 1.00 44.94 222 THR A CA 1
ATOM 1793 C C . THR A 1 222 ? -0.291 -31.299 13.604 1.00 44.94 222 THR A C 1
ATOM 1795 O O . THR A 1 222 ? -1.457 -30.911 13.582 1.00 44.94 222 THR A O 1
ATOM 1798 N N . ASP A 1 223 ? 0.295 -31.819 12.519 1.00 53.00 223 ASP A N 1
ATOM 1799 C CA . ASP A 1 223 ? -0.334 -32.026 11.192 1.00 53.00 223 ASP A CA 1
ATOM 1800 C C . ASP A 1 223 ? -1.665 -32.819 11.194 1.00 53.00 223 ASP A C 1
ATOM 1802 O O . ASP A 1 223 ? -2.259 -33.038 10.146 1.00 53.00 223 ASP A O 1
ATOM 1806 N N . LEU A 1 224 ? -2.158 -33.231 12.363 1.00 52.38 224 LEU A N 1
ATOM 1807 C CA . LEU A 1 224 ? -3.356 -34.036 12.580 1.00 52.38 224 LEU A CA 1
ATOM 1808 C C . LEU A 1 224 ? -4.673 -33.231 12.584 1.00 52.38 224 LEU A C 1
ATOM 1810 O O . LEU A 1 224 ? -5.732 -33.845 12.658 1.00 52.38 224 LEU A O 1
ATOM 1814 N N . PHE A 1 225 ? -4.632 -31.894 12.506 1.00 56.66 225 PHE A N 1
ATOM 1815 C CA . PHE A 1 225 ? -5.819 -31.027 12.642 1.00 56.66 225 PHE A CA 1
ATOM 1816 C C . PHE A 1 225 ? -5.949 -29.952 11.547 1.00 56.66 225 PHE A C 1
ATOM 1818 O O . PHE A 1 225 ? -6.423 -28.855 11.825 1.00 56.66 225 PHE A O 1
ATOM 1825 N N . ARG A 1 226 ? -5.509 -30.215 10.308 1.00 70.94 226 ARG A N 1
ATOM 1826 C CA . ARG A 1 226 ? -5.858 -29.319 9.191 1.00 70.94 226 ARG A CA 1
ATOM 1827 C C . ARG A 1 226 ? -7.298 -29.579 8.762 1.00 70.94 226 ARG A C 1
ATOM 1829 O O . ARG A 1 226 ? -7.625 -30.700 8.376 1.00 70.94 226 ARG A O 1
ATOM 1836 N N . SER A 1 227 ? -8.144 -28.561 8.853 1.00 84.81 227 SER A N 1
ATOM 1837 C CA . SER A 1 227 ? -9.496 -28.611 8.307 1.00 84.81 227 SER A CA 1
ATOM 1838 C C . SER A 1 227 ? -9.478 -28.504 6.774 1.00 84.81 227 SER A C 1
ATOM 1840 O O . SER A 1 227 ? -8.625 -27.803 6.217 1.00 84.81 227 SER A O 1
ATOM 1842 N N . PRO A 1 228 ? -10.419 -29.163 6.069 1.00 88.81 228 PRO A N 1
ATOM 1843 C CA . PRO A 1 228 ? -10.596 -28.990 4.626 1.00 88.81 228 PRO A CA 1
ATOM 1844 C C . PRO A 1 228 ? -10.774 -27.522 4.214 1.00 88.81 228 PRO A C 1
ATOM 1846 O O . PRO A 1 228 ? -10.314 -27.114 3.152 1.00 88.81 228 PRO A O 1
ATOM 1849 N N . GLU A 1 229 ? -11.408 -26.717 5.067 1.00 91.25 229 GLU A N 1
ATOM 1850 C CA . GLU A 1 229 ? -11.618 -25.286 4.866 1.00 91.25 229 GLU A CA 1
ATOM 1851 C C . GLU A 1 229 ? -10.296 -24.507 4.838 1.00 91.25 229 GLU A C 1
ATOM 1853 O O . GLU A 1 229 ? -10.122 -23.621 3.998 1.00 91.25 229 GLU A O 1
ATOM 1858 N N . LEU A 1 230 ? -9.341 -24.847 5.714 1.00 89.75 230 LEU A N 1
ATOM 1859 C CA . LEU A 1 230 ? -8.011 -24.236 5.711 1.00 89.75 230 LEU A CA 1
ATOM 1860 C C . LEU A 1 230 ? -7.225 -24.610 4.447 1.00 89.75 230 LEU A C 1
ATOM 1862 O O . LEU A 1 230 ? -6.584 -23.745 3.849 1.00 89.75 230 LEU A O 1
ATOM 1866 N N . ASP A 1 231 ? -7.277 -25.873 4.026 1.00 88.62 231 ASP A N 1
ATOM 1867 C CA . ASP A 1 231 ? -6.571 -26.327 2.823 1.00 88.62 231 ASP A CA 1
ATOM 1868 C C . ASP A 1 231 ? -7.143 -25.687 1.546 1.00 88.62 231 ASP A C 1
ATOM 1870 O O . ASP A 1 231 ? -6.376 -25.304 0.654 1.00 88.62 231 ASP A O 1
ATOM 1874 N N . GLU A 1 232 ? -8.467 -25.513 1.475 1.00 92.00 232 GLU A N 1
ATOM 1875 C CA . GLU A 1 232 ? -9.132 -24.773 0.398 1.00 92.00 232 GLU A CA 1
ATOM 1876 C C . GLU A 1 232 ? -8.722 -23.297 0.414 1.00 92.00 232 GLU A C 1
ATOM 1878 O O . GLU A 1 232 ? -8.310 -22.760 -0.616 1.00 92.00 232 GLU A O 1
ATOM 1883 N N . PHE A 1 233 ? -8.739 -22.649 1.585 1.00 93.62 233 PHE A N 1
ATOM 1884 C CA . PHE A 1 233 ? -8.287 -21.264 1.718 1.00 93.62 233 PHE A CA 1
ATOM 1885 C C . PHE A 1 233 ? -6.844 -21.086 1.222 1.00 93.62 233 PHE A C 1
ATOM 1887 O O . PHE A 1 233 ? -6.559 -20.158 0.463 1.00 93.62 233 PHE A O 1
ATOM 1894 N N . VAL A 1 234 ? -5.925 -21.977 1.614 1.00 92.12 234 VAL A N 1
ATOM 1895 C CA . VAL A 1 234 ? -4.518 -21.924 1.185 1.00 92.12 234 VAL A CA 1
ATOM 1896 C C . VAL A 1 234 ? -4.395 -22.106 -0.330 1.00 92.12 234 VAL A C 1
ATOM 1898 O O . VAL A 1 234 ? -3.645 -21.364 -0.967 1.00 92.12 234 VAL A O 1
ATOM 1901 N N . HIS A 1 235 ? -5.154 -23.028 -0.931 1.00 92.00 235 HIS A N 1
ATOM 1902 C CA . HIS A 1 235 ? -5.184 -23.192 -2.387 1.00 92.00 235 HIS A CA 1
ATOM 1903 C C . HIS A 1 235 ? -5.670 -21.927 -3.101 1.00 92.00 235 HIS A C 1
ATOM 1905 O O . HIS A 1 235 ? -5.020 -21.464 -4.044 1.00 92.00 235 HIS A O 1
ATOM 1911 N N . GLN A 1 236 ? -6.772 -21.334 -2.637 1.00 95.38 236 GLN A N 1
ATOM 1912 C CA . GLN A 1 236 ? -7.325 -20.108 -3.215 1.00 95.38 236 GLN A CA 1
ATOM 1913 C C . GLN A 1 236 ? -6.374 -18.920 -3.044 1.00 95.38 236 GLN A C 1
ATOM 1915 O O . GLN A 1 236 ? -6.194 -18.129 -3.974 1.00 95.38 236 GLN A O 1
ATOM 1920 N N . LEU A 1 237 ? -5.714 -18.809 -1.887 1.00 95.38 237 LEU A N 1
ATOM 1921 C CA . LEU A 1 237 ? -4.694 -17.796 -1.635 1.00 95.38 237 LEU A CA 1
ATOM 1922 C C . LEU A 1 237 ? -3.535 -17.928 -2.629 1.00 95.38 237 LEU A C 1
ATOM 1924 O O . LEU A 1 237 ? -3.152 -16.934 -3.242 1.00 95.38 237 LEU A O 1
ATOM 1928 N N . ILE A 1 238 ? -2.986 -19.130 -2.827 1.00 93.00 238 ILE A N 1
ATOM 1929 C CA . ILE A 1 238 ? -1.877 -19.353 -3.769 1.00 93.00 238 ILE A CA 1
ATOM 1930 C C . ILE A 1 238 ? -2.305 -18.996 -5.195 1.00 93.00 238 ILE A C 1
ATOM 1932 O O . ILE A 1 238 ? -1.615 -18.222 -5.862 1.00 93.00 238 ILE A O 1
ATOM 1936 N N . ALA A 1 239 ? -3.472 -19.473 -5.637 1.00 94.31 239 ALA A N 1
ATOM 1937 C CA . ALA A 1 239 ? -4.004 -19.166 -6.963 1.00 94.31 239 ALA A CA 1
ATOM 1938 C C . ALA A 1 239 ? -4.183 -17.652 -7.178 1.00 94.31 239 ALA A C 1
ATOM 1940 O O . ALA A 1 239 ? -3.864 -17.125 -8.248 1.00 94.31 239 ALA A O 1
ATOM 1941 N N . PHE A 1 240 ? 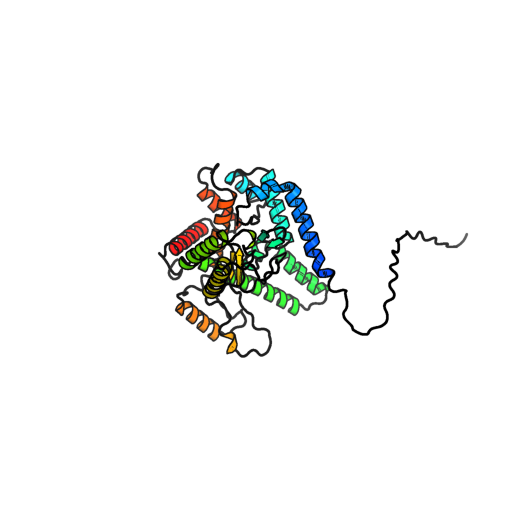-4.644 -16.935 -6.152 1.00 96.25 240 PHE A N 1
ATOM 1942 C CA . PHE A 1 240 ? -4.749 -15.482 -6.168 1.00 96.25 240 PHE A CA 1
ATOM 1943 C C . PHE A 1 240 ? -3.377 -14.800 -6.253 1.00 96.25 240 PHE A C 1
ATOM 1945 O O . PHE A 1 240 ? -3.172 -13.949 -7.122 1.00 96.25 240 PHE A O 1
ATOM 1952 N N . LEU A 1 241 ? -2.421 -15.181 -5.397 1.00 93.88 241 LEU A N 1
ATOM 1953 C CA . LEU A 1 241 ? -1.072 -14.608 -5.405 1.00 93.88 241 LEU A CA 1
ATOM 1954 C C . LEU A 1 241 ? -0.374 -14.836 -6.754 1.00 93.88 241 LEU A C 1
ATOM 1956 O O . LEU A 1 241 ? 0.321 -13.945 -7.240 1.00 93.88 241 LEU A O 1
ATOM 1960 N N . ASP A 1 242 ? -0.570 -15.994 -7.380 1.00 91.19 242 ASP A N 1
ATOM 1961 C CA . ASP A 1 242 ? 0.015 -16.320 -8.683 1.00 91.19 242 ASP A CA 1
ATOM 1962 C C . ASP A 1 242 ? -0.642 -15.542 -9.823 1.00 91.19 242 ASP A C 1
ATOM 1964 O O . ASP A 1 242 ? 0.060 -14.952 -10.651 1.00 91.19 242 ASP A O 1
ATOM 1968 N N . ARG A 1 243 ? -1.979 -15.464 -9.839 1.00 92.88 243 ARG A N 1
ATOM 1969 C CA . ARG A 1 243 ? -2.724 -14.701 -10.851 1.00 92.88 243 ARG A CA 1
ATOM 1970 C C . ARG A 1 243 ? -2.299 -13.234 -10.875 1.00 92.88 243 ARG A C 1
ATOM 1972 O O . ARG A 1 243 ? -2.097 -12.674 -11.953 1.00 92.88 243 ARG A O 1
ATOM 1979 N N . TRP A 1 244 ? -2.160 -12.627 -9.699 1.00 92.62 244 TRP A N 1
ATOM 1980 C CA . TRP A 1 244 ? -1.852 -11.201 -9.544 1.00 92.62 244 TRP A CA 1
ATOM 1981 C C . TRP A 1 244 ? -0.358 -10.907 -9.362 1.00 92.62 244 TRP A C 1
ATOM 1983 O O . TRP A 1 244 ? 0.013 -9.755 -9.130 1.00 92.62 244 TRP A O 1
ATOM 1993 N N . GLN A 1 245 ? 0.500 -11.927 -9.499 1.00 91.31 245 GLN A N 1
ATOM 1994 C CA . GLN A 1 245 ? 1.961 -11.831 -9.377 1.00 91.31 245 GLN A CA 1
ATOM 1995 C C . GLN A 1 245 ? 2.398 -11.132 -8.080 1.00 91.31 245 GLN A C 1
ATOM 1997 O O . GLN A 1 245 ? 3.251 -10.244 -8.069 1.00 91.31 245 GLN A O 1
ATOM 2002 N N . LEU A 1 246 ? 1.772 -11.526 -6.975 1.00 91.75 246 LEU A N 1
ATOM 2003 C CA . LEU A 1 246 ? 2.041 -11.026 -5.634 1.00 91.75 246 LEU A CA 1
ATOM 2004 C C . LEU A 1 246 ? 3.027 -11.945 -4.916 1.00 91.75 246 LEU A C 1
ATOM 2006 O O . LEU A 1 246 ? 3.012 -13.160 -5.118 1.00 91.75 246 LEU A O 1
ATOM 2010 N N . MET A 1 247 ? 3.873 -11.388 -4.057 1.00 89.56 247 MET A N 1
ATOM 2011 C CA . MET A 1 247 ? 4.676 -12.158 -3.104 1.00 89.56 247 MET A CA 1
ATOM 2012 C C . MET A 1 247 ? 3.812 -12.643 -1.945 1.00 89.56 247 MET A C 1
ATOM 2014 O O . MET A 1 247 ? 3.829 -13.831 -1.621 1.00 89.56 247 MET A O 1
ATOM 2018 N N . GLN A 1 248 ? 3.033 -11.722 -1.381 1.00 92.12 248 GLN A N 1
ATOM 2019 C CA . GLN A 1 248 ? 2.223 -11.928 -0.189 1.00 92.12 248 GLN A CA 1
ATOM 2020 C C . GLN A 1 248 ? 1.111 -10.876 -0.090 1.00 92.12 248 GLN A C 1
ATOM 2022 O O . GLN A 1 248 ? 1.126 -9.857 -0.787 1.00 92.12 248 GLN A O 1
ATOM 2027 N N . LEU A 1 249 ? 0.166 -11.108 0.815 1.00 94.19 249 LEU A N 1
ATOM 2028 C CA . LEU A 1 249 ? -0.676 -10.061 1.386 1.00 94.19 249 LEU A CA 1
ATOM 2029 C C . LEU A 1 249 ? -0.109 -9.722 2.761 1.00 94.19 249 LEU A C 1
ATOM 2031 O O . LEU A 1 249 ? -0.172 -10.559 3.656 1.00 94.19 249 LEU A O 1
ATOM 2035 N N . THR A 1 250 ? 0.452 -8.529 2.948 1.00 92.06 250 THR A N 1
ATOM 2036 C CA . THR A 1 250 ? 0.950 -8.109 4.273 1.00 92.06 250 THR A CA 1
ATOM 2037 C C . THR A 1 250 ? -0.188 -7.707 5.188 1.00 92.06 250 THR A C 1
ATOM 2039 O O . THR A 1 250 ? -0.128 -7.929 6.390 1.00 92.06 250 THR A O 1
ATOM 2042 N N . THR A 1 251 ? -1.256 -7.190 4.595 1.00 92.31 251 THR A N 1
ATOM 2043 C CA . THR A 1 251 ? -2.568 -6.998 5.207 1.00 92.31 251 THR A CA 1
ATOM 2044 C C . THR A 1 251 ? -3.634 -7.150 4.119 1.00 92.31 251 THR A C 1
ATOM 2046 O O . THR A 1 251 ? -3.308 -7.330 2.942 1.00 92.31 251 THR A O 1
ATOM 2049 N N . TRP A 1 252 ? -4.918 -7.035 4.462 1.00 92.50 252 TRP A N 1
ATOM 2050 C CA . TRP A 1 252 ? -5.985 -7.002 3.454 1.00 92.50 252 TRP A CA 1
ATOM 2051 C C . TRP A 1 252 ? -5.917 -5.770 2.537 1.00 92.50 252 TRP A C 1
ATOM 2053 O O . TRP A 1 252 ? -6.397 -5.820 1.407 1.00 92.50 252 TRP A O 1
ATOM 2063 N N . GLU A 1 253 ? -5.324 -4.667 2.997 1.00 91.06 253 GLU A N 1
ATOM 2064 C CA . GLU A 1 253 ? -5.184 -3.424 2.227 1.00 91.06 253 GLU A CA 1
ATOM 2065 C C . GLU A 1 253 ? -3.855 -3.348 1.462 1.00 91.06 253 GLU A C 1
ATOM 2067 O O . GLU A 1 253 ? -3.737 -2.581 0.504 1.00 91.06 253 GLU A O 1
ATOM 2072 N N . ILE A 1 254 ? -2.856 -4.131 1.878 1.00 92.19 254 ILE A N 1
ATOM 2073 C CA . ILE A 1 254 ? -1.486 -4.072 1.367 1.00 92.19 254 ILE A CA 1
ATOM 2074 C C . ILE A 1 254 ? -1.130 -5.424 0.754 1.00 92.19 254 ILE A C 1
ATOM 2076 O O . ILE A 1 254 ? -0.582 -6.318 1.402 1.00 92.19 254 ILE A O 1
ATOM 2080 N N . ALA A 1 255 ? -1.437 -5.545 -0.534 1.00 93.00 255 ALA A N 1
ATOM 2081 C CA . ALA A 1 255 ? -0.911 -6.607 -1.373 1.00 93.00 255 ALA A CA 1
ATOM 2082 C C . ALA A 1 255 ? 0.470 -6.225 -1.884 1.00 93.00 255 ALA A C 1
ATOM 2084 O O . ALA A 1 255 ? 0.639 -5.135 -2.429 1.00 93.00 255 ALA A O 1
ATOM 2085 N N . GLU A 1 256 ? 1.435 -7.125 -1.732 1.00 91.44 256 GLU A N 1
ATOM 2086 C CA . GLU A 1 256 ? 2.815 -6.884 -2.130 1.00 91.44 256 GLU A CA 1
ATOM 2087 C C . GLU A 1 256 ? 3.084 -7.515 -3.488 1.00 91.44 256 GLU A C 1
ATOM 2089 O O . GLU A 1 256 ? 3.176 -8.744 -3.585 1.00 91.44 256 GLU A O 1
ATOM 2094 N N . PRO A 1 257 ? 3.213 -6.710 -4.554 1.00 90.62 257 PRO A N 1
ATOM 2095 C CA . PRO A 1 257 ? 3.613 -7.226 -5.846 1.00 90.62 257 PRO A CA 1
ATOM 2096 C C . PRO A 1 257 ? 5.017 -7.811 -5.765 1.00 90.62 257 PRO A C 1
ATOM 2098 O O . PRO A 1 257 ? 5.859 -7.356 -4.989 1.00 90.62 257 PRO A O 1
ATOM 2101 N N . GLN A 1 258 ? 5.287 -8.794 -6.615 1.00 82.75 258 GLN A N 1
ATOM 2102 C CA . GLN A 1 258 ? 6.660 -9.171 -6.914 1.00 82.75 258 GLN A CA 1
ATOM 2103 C C . GLN A 1 258 ? 7.413 -7.921 -7.395 1.00 82.75 258 GLN A C 1
ATOM 2105 O O . GLN A 1 258 ? 6.950 -7.196 -8.273 1.00 82.75 258 GLN A O 1
ATOM 2110 N N . GLY A 1 259 ? 8.537 -7.609 -6.755 1.00 73.75 259 GLY A N 1
ATOM 2111 C CA . GLY A 1 259 ? 9.423 -6.547 -7.220 1.00 73.75 259 GLY A CA 1
ATOM 2112 C C . GLY A 1 259 ? 10.197 -6.989 -8.460 1.00 73.75 259 GLY A C 1
ATOM 2113 O O . GLY A 1 259 ? 10.096 -8.135 -8.907 1.00 73.75 259 GLY A O 1
ATOM 2114 N N . ILE A 1 260 ? 11.023 -6.090 -8.990 1.00 74.81 260 ILE A N 1
ATOM 2115 C CA . ILE A 1 260 ? 12.018 -6.488 -9.981 1.00 74.81 260 ILE A CA 1
ATOM 2116 C C . ILE A 1 260 ? 12.988 -7.504 -9.366 1.00 74.81 260 ILE A C 1
ATOM 2118 O O . ILE A 1 260 ? 13.571 -7.270 -8.307 1.00 74.81 260 ILE A O 1
ATOM 2122 N N . GLN A 1 261 ? 13.178 -8.636 -10.038 1.00 69.56 261 GLN A N 1
ATOM 2123 C CA . GLN A 1 261 ? 14.242 -9.566 -9.678 1.00 69.56 261 GLN A CA 1
ATOM 2124 C C . GLN A 1 261 ? 15.505 -9.127 -10.415 1.00 69.56 261 GLN A C 1
ATOM 2126 O O . GLN A 1 261 ? 15.690 -9.452 -11.588 1.00 69.56 261 GLN A O 1
ATOM 2131 N N . MET A 1 262 ? 16.347 -8.331 -9.749 1.00 56.25 262 MET A N 1
ATOM 2132 C CA . MET A 1 262 ? 17.621 -7.914 -10.334 1.00 56.25 262 MET A CA 1
ATOM 2133 C C . MET A 1 262 ? 18.499 -9.139 -10.607 1.00 56.25 262 MET A C 1
ATOM 2135 O O . MET A 1 262 ? 18.612 -10.047 -9.781 1.00 56.25 262 MET A O 1
ATOM 2139 N N . ILE A 1 263 ? 19.118 -9.155 -11.784 1.00 51.44 263 ILE A N 1
ATOM 2140 C CA . ILE A 1 263 ? 20.099 -10.164 -12.175 1.00 51.44 263 ILE A CA 1
ATOM 2141 C C . ILE A 1 263 ? 21.344 -9.903 -11.325 1.00 51.44 263 ILE A C 1
ATOM 2143 O O . ILE A 1 263 ? 21.856 -8.783 -11.322 1.00 51.44 263 ILE A O 1
ATOM 2147 N N . ALA A 1 264 ? 21.817 -10.907 -10.583 1.00 39.75 264 ALA A N 1
ATOM 2148 C CA . ALA A 1 264 ? 23.124 -10.816 -9.941 1.00 39.75 264 ALA A CA 1
ATOM 2149 C C . ALA A 1 264 ? 24.184 -10.498 -11.014 1.00 39.75 264 ALA A C 1
ATOM 2151 O O . ALA A 1 264 ? 24.079 -11.025 -12.127 1.00 39.75 264 ALA A O 1
ATOM 2152 N N . PRO A 1 265 ? 25.195 -9.663 -10.723 1.00 38.59 265 PRO A N 1
ATOM 2153 C CA . PRO A 1 265 ? 26.321 -9.540 -11.630 1.00 38.59 265 PRO A CA 1
ATOM 2154 C C . PRO A 1 265 ? 26.908 -10.946 -11.810 1.00 38.59 265 PRO A C 1
ATOM 2156 O O . PRO A 1 265 ? 27.090 -11.655 -10.824 1.00 38.59 265 PRO A O 1
ATOM 2159 N N . ASP A 1 266 ? 27.153 -11.319 -13.067 1.00 40.59 266 ASP A N 1
ATOM 2160 C CA . ASP A 1 266 ? 27.914 -12.491 -13.525 1.00 40.59 266 ASP A CA 1
ATOM 2161 C C . ASP A 1 266 ? 27.069 -13.668 -14.067 1.00 40.59 266 ASP A C 1
ATOM 2163 O O . ASP A 1 266 ? 26.638 -14.581 -13.367 1.00 40.59 266 ASP A O 1
ATOM 2167 N N . GLY A 1 267 ? 26.920 -13.693 -15.398 1.00 42.69 267 GLY A N 1
ATOM 2168 C CA . GLY A 1 267 ? 26.863 -14.941 -16.173 1.00 42.69 267 GLY A CA 1
ATOM 2169 C C . GLY A 1 267 ? 25.504 -15.606 -16.403 1.00 42.69 267 GLY A C 1
ATOM 2170 O O . GLY A 1 267 ? 25.457 -16.603 -17.124 1.00 42.69 267 GLY A O 1
ATOM 2171 N N . VAL A 1 268 ? 24.394 -15.081 -15.877 1.00 45.78 268 VAL A N 1
ATOM 2172 C CA . VAL A 1 268 ? 23.073 -15.673 -16.158 1.00 45.78 268 VAL A CA 1
ATOM 2173 C C . VAL A 1 268 ? 22.617 -15.299 -17.569 1.00 45.78 268 VAL A C 1
ATOM 2175 O O . VAL A 1 268 ? 22.399 -14.134 -17.901 1.00 45.78 268 VAL A O 1
ATOM 2178 N N . VAL A 1 269 ? 22.488 -16.320 -18.416 1.00 42.28 269 VAL A N 1
ATOM 2179 C CA . VAL A 1 269 ? 22.084 -16.219 -19.821 1.00 42.28 269 VAL A CA 1
ATOM 2180 C C . VAL A 1 269 ? 20.734 -15.499 -19.931 1.00 42.28 269 VAL A C 1
ATOM 2182 O O . VAL A 1 269 ? 19.743 -15.914 -19.331 1.00 42.28 269 VAL A O 1
ATOM 2185 N N . ALA A 1 270 ? 20.667 -14.468 -20.781 1.00 41.88 270 ALA A N 1
ATOM 2186 C CA . ALA A 1 270 ? 19.481 -13.646 -21.081 1.00 41.88 270 ALA A CA 1
ATOM 2187 C C . ALA A 1 270 ? 18.207 -14.429 -21.501 1.00 41.88 270 ALA A C 1
ATOM 2189 O O . ALA A 1 270 ? 17.136 -13.843 -21.661 1.00 41.88 270 ALA A O 1
ATOM 2190 N N . GLY A 1 271 ? 18.306 -15.747 -21.706 1.00 39.62 271 GLY A N 1
ATOM 2191 C CA . GLY A 1 271 ? 17.195 -16.645 -22.024 1.00 39.62 271 GLY A CA 1
ATOM 2192 C C . GLY A 1 271 ? 16.365 -17.087 -20.813 1.00 39.62 271 GLY A C 1
ATOM 2193 O O . GLY A 1 271 ? 15.147 -17.175 -20.935 1.00 39.62 271 GLY A O 1
ATOM 2194 N N . GLU A 1 272 ? 16.977 -17.300 -19.641 1.00 44.03 272 GLU A N 1
ATOM 2195 C CA . GLU A 1 272 ? 16.266 -17.760 -18.426 1.00 44.03 272 GLU A CA 1
ATOM 2196 C C . GLU A 1 272 ? 15.580 -16.619 -17.658 1.00 44.03 272 GLU A C 1
ATOM 2198 O O . GLU A 1 272 ? 14.693 -16.831 -16.830 1.00 44.03 272 GLU A O 1
ATOM 2203 N N . LEU A 1 273 ? 15.968 -15.384 -17.966 1.00 45.78 273 LEU A N 1
ATOM 2204 C CA . LEU A 1 273 ? 15.504 -14.165 -17.308 1.00 45.78 273 LEU A CA 1
ATOM 2205 C C . LEU A 1 273 ? 14.152 -13.668 -17.827 1.00 45.78 273 LEU A C 1
ATOM 2207 O O . LEU A 1 273 ? 13.537 -12.805 -17.204 1.00 45.78 273 LEU A O 1
ATOM 2211 N N . ARG A 1 274 ? 13.662 -14.245 -18.933 1.00 47.22 274 ARG A N 1
ATOM 2212 C CA . ARG A 1 274 ? 12.510 -13.733 -19.689 1.00 47.22 274 ARG A CA 1
ATOM 2213 C C . ARG A 1 274 ? 11.161 -13.771 -18.960 1.00 47.22 274 ARG A C 1
ATOM 2215 O O . ARG A 1 274 ? 10.213 -13.182 -19.462 1.00 47.22 274 ARG A O 1
ATOM 2222 N N . ASN A 1 275 ? 11.067 -14.434 -17.804 1.00 49.72 275 ASN A N 1
ATOM 2223 C CA . ASN A 1 275 ? 9.792 -14.724 -17.132 1.00 49.72 275 ASN A CA 1
ATOM 2224 C C . ASN A 1 275 ? 9.718 -14.311 -15.652 1.00 49.72 275 ASN A C 1
ATOM 2226 O O . ASN A 1 275 ? 8.783 -14.717 -14.966 1.00 49.72 275 ASN A O 1
ATOM 2230 N N . ARG A 1 276 ? 10.685 -13.551 -15.121 1.00 66.69 276 ARG A N 1
ATOM 2231 C CA . ARG A 1 276 ? 10.751 -13.310 -13.665 1.00 66.69 276 ARG A CA 1
ATOM 2232 C C . ARG A 1 276 ? 10.094 -12.019 -13.182 1.00 66.69 276 ARG A C 1
ATOM 2234 O O . ARG A 1 276 ? 9.731 -11.943 -12.014 1.00 66.69 276 ARG A O 1
ATOM 2241 N N . ASN A 1 277 ? 9.918 -11.025 -14.052 1.00 77.50 277 ASN A N 1
ATOM 2242 C CA . ASN A 1 277 ? 9.315 -9.753 -13.656 1.00 77.50 277 ASN A CA 1
ATOM 2243 C C . ASN A 1 277 ? 7.784 -9.798 -13.787 1.00 77.50 277 ASN A C 1
ATOM 2245 O O . ASN A 1 277 ? 7.269 -10.384 -14.747 1.00 77.50 277 ASN A O 1
ATOM 2249 N N . PRO A 1 278 ? 7.037 -9.143 -12.880 1.00 86.88 278 PRO A N 1
ATOM 2250 C CA . PRO A 1 278 ? 5.600 -8.998 -13.041 1.00 86.88 278 PRO A CA 1
ATOM 2251 C C . PRO A 1 278 ? 5.283 -8.283 -14.347 1.00 86.88 278 PRO A C 1
ATOM 2253 O O . PRO A 1 278 ? 5.876 -7.255 -14.661 1.00 86.88 278 PRO A O 1
ATOM 2256 N N . VAL A 1 279 ? 4.288 -8.774 -15.078 1.00 89.06 279 VAL A N 1
ATOM 2257 C CA . VAL A 1 279 ? 3.841 -8.211 -16.357 1.00 89.06 279 VAL A CA 1
ATOM 2258 C C . VAL A 1 279 ? 3.358 -6.766 -16.194 1.00 89.06 279 VAL A C 1
ATOM 2260 O O . VAL A 1 279 ? 3.494 -5.957 -17.104 1.00 89.06 279 VAL A O 1
ATOM 2263 N N . ALA A 1 280 ? 2.837 -6.418 -15.016 1.00 91.25 280 ALA A N 1
ATOM 2264 C CA . ALA A 1 280 ? 2.428 -5.056 -14.688 1.00 91.25 280 ALA A CA 1
ATOM 2265 C C . ALA A 1 280 ? 3.592 -4.132 -14.275 1.00 91.25 280 ALA A C 1
ATOM 2267 O O . ALA A 1 280 ? 3.360 -2.936 -14.096 1.00 91.25 280 ALA A O 1
ATOM 2268 N N . PHE A 1 281 ? 4.815 -4.650 -14.093 1.00 91.88 281 PHE A N 1
ATOM 2269 C CA . PHE A 1 281 ? 5.963 -3.832 -13.706 1.00 91.88 281 PHE A CA 1
ATOM 2270 C C . PHE A 1 281 ? 6.405 -2.948 -14.883 1.00 91.88 281 PHE A C 1
ATOM 2272 O O . PHE A 1 281 ? 6.655 -3.478 -15.968 1.00 91.88 281 PHE A O 1
ATOM 2279 N N . PRO A 1 282 ? 6.529 -1.624 -14.702 1.00 90.94 282 PRO A N 1
ATOM 2280 C CA . PRO A 1 282 ? 6.958 -0.713 -15.757 1.00 90.94 282 PRO A CA 1
ATOM 2281 C C . PRO A 1 282 ? 8.484 -0.752 -15.907 1.00 90.94 282 PRO A C 1
ATOM 2283 O O . PRO A 1 282 ? 9.192 0.133 -15.440 1.00 90.94 282 PRO A O 1
ATOM 2286 N N . LEU A 1 283 ? 8.981 -1.824 -16.521 1.00 89.31 283 LEU A N 1
ATOM 2287 C CA . LEU A 1 283 ? 10.407 -2.094 -16.693 1.00 89.31 283 LEU A CA 1
ATOM 2288 C C . LEU A 1 283 ? 11.102 -1.024 -17.550 1.00 89.31 283 LEU A C 1
ATOM 2290 O O . LEU A 1 283 ? 10.554 -0.580 -18.557 1.00 89.31 283 LEU A O 1
ATOM 2294 N N . GLN A 1 284 ? 12.323 -0.645 -17.178 1.00 87.94 284 GLN A N 1
ATOM 2295 C CA . GLN A 1 284 ? 13.122 0.372 -17.859 1.00 87.94 284 GLN A CA 1
ATOM 2296 C C . GLN A 1 284 ? 14.557 -0.109 -18.104 1.00 87.94 284 GLN A C 1
ATOM 2298 O O . GLN A 1 284 ? 15.062 -0.988 -17.420 1.00 87.94 284 GLN A O 1
ATOM 2303 N N . VAL A 1 285 ? 15.264 0.505 -19.057 1.00 84.06 285 VAL A N 1
ATOM 2304 C CA . VAL A 1 285 ? 16.671 0.161 -19.367 1.00 84.06 285 VAL A CA 1
ATOM 2305 C C . VAL A 1 285 ? 17.591 0.358 -18.159 1.00 84.06 285 VAL A C 1
ATOM 2307 O O . VAL A 1 285 ? 18.507 -0.431 -17.936 1.00 84.06 285 VAL A O 1
ATOM 2310 N N . GLN A 1 286 ? 17.317 1.385 -17.346 1.00 82.00 286 GLN A N 1
ATOM 2311 C CA . GLN A 1 286 ? 18.057 1.674 -16.111 1.00 82.00 286 GLN A CA 1
ATOM 2312 C C . GLN A 1 286 ? 17.985 0.542 -15.074 1.00 82.00 286 GLN A C 1
ATOM 2314 O O . GLN A 1 286 ? 18.809 0.495 -14.167 1.00 82.00 286 GLN A O 1
ATOM 2319 N N . ASP A 1 287 ? 17.057 -0.404 -15.244 1.00 79.12 287 ASP A N 1
ATOM 2320 C CA . ASP A 1 287 ? 16.954 -1.612 -14.428 1.00 79.12 287 ASP A CA 1
ATOM 2321 C C . ASP A 1 287 ? 17.989 -2.698 -14.805 1.00 79.12 287 ASP A C 1
ATOM 2323 O O . ASP A 1 287 ? 17.922 -3.827 -14.318 1.00 79.12 287 ASP A O 1
ATOM 2327 N N . GLY A 1 288 ? 18.942 -2.390 -15.693 1.00 76.94 288 GLY A N 1
ATOM 2328 C CA . GLY A 1 288 ? 19.999 -3.316 -16.112 1.00 76.94 288 GLY A CA 1
ATOM 2329 C C . GLY A 1 288 ? 19.564 -4.305 -17.197 1.00 76.94 288 GLY A C 1
ATOM 2330 O O . GLY A 1 288 ? 20.159 -5.372 -17.337 1.00 76.94 288 GLY A O 1
ATOM 2331 N N . VAL A 1 289 ? 18.528 -3.964 -17.968 1.00 79.50 289 VAL A N 1
ATOM 2332 C CA . VAL A 1 289 ? 17.988 -4.790 -19.059 1.00 79.50 289 VAL A CA 1
ATOM 2333 C C . VAL A 1 289 ? 18.111 -4.091 -20.414 1.00 79.50 289 VAL A C 1
ATOM 2335 O O . VAL A 1 289 ? 18.205 -2.868 -20.491 1.00 79.50 289 VAL A O 1
ATOM 2338 N N . SER A 1 290 ? 18.103 -4.858 -21.509 1.00 83.56 290 SER A N 1
ATOM 2339 C CA . SER A 1 290 ? 18.210 -4.291 -22.859 1.00 83.56 290 SER A CA 1
ATOM 2340 C C . SER A 1 290 ? 16.897 -3.657 -23.346 1.00 83.56 290 SER A C 1
ATOM 2342 O O . SER A 1 290 ? 15.807 -4.008 -22.885 1.00 83.56 290 SER A O 1
ATOM 2344 N N . ASN A 1 291 ? 16.989 -2.757 -24.331 1.00 87.12 291 ASN A N 1
ATOM 2345 C CA . ASN A 1 291 ? 15.826 -2.132 -24.979 1.00 87.12 291 ASN A CA 1
ATOM 2346 C C . ASN A 1 291 ? 14.872 -3.159 -25.606 1.00 87.12 291 ASN A C 1
ATOM 2348 O O . ASN A 1 291 ? 13.650 -2.998 -25.558 1.00 87.12 291 ASN A O 1
ATOM 2352 N N . GLU A 1 292 ? 15.421 -4.225 -26.189 1.00 86.25 292 GLU A N 1
ATOM 2353 C CA . GLU A 1 292 ? 14.640 -5.311 -26.778 1.00 86.25 292 GLU A CA 1
ATOM 2354 C C . GLU A 1 292 ? 13.825 -6.033 -25.704 1.00 86.25 292 GLU A C 1
ATOM 2356 O O . GLU A 1 292 ? 12.667 -6.377 -25.940 1.00 86.25 292 GLU A O 1
ATOM 2361 N N . TYR A 1 293 ? 14.400 -6.226 -24.512 1.00 85.25 293 TYR A N 1
ATOM 2362 C CA . TYR A 1 293 ? 13.698 -6.858 -23.402 1.00 85.25 293 TYR A CA 1
ATOM 2363 C C . TYR A 1 293 ? 12.585 -5.970 -22.841 1.00 85.25 293 TYR A C 1
ATOM 2365 O O . TYR A 1 293 ? 11.481 -6.460 -22.619 1.00 85.25 293 TYR A O 1
ATOM 2373 N N . VAL A 1 294 ? 12.834 -4.664 -22.690 1.00 88.19 294 VAL A N 1
ATOM 2374 C CA . VAL A 1 294 ? 11.792 -3.692 -22.310 1.00 88.19 294 VAL A CA 1
ATOM 2375 C C . VAL A 1 294 ? 10.639 -3.725 -23.317 1.00 88.19 294 VAL A C 1
ATOM 2377 O O . VAL A 1 294 ? 9.485 -3.897 -22.932 1.00 88.19 294 VAL A O 1
ATOM 2380 N N . SER A 1 295 ? 10.944 -3.667 -24.615 1.00 89.94 295 SER A N 1
ATOM 2381 C CA . SER A 1 295 ? 9.933 -3.698 -25.682 1.00 89.94 295 SER A CA 1
ATOM 2382 C C . SER A 1 295 ? 9.129 -5.003 -25.688 1.00 89.94 295 SER A C 1
ATOM 2384 O O . SER A 1 295 ? 7.912 -4.997 -25.886 1.00 89.94 295 SER A O 1
ATOM 2386 N N . PHE A 1 296 ? 9.800 -6.134 -25.456 1.00 89.50 296 PHE A N 1
ATOM 2387 C CA . PHE A 1 296 ? 9.155 -7.437 -25.312 1.00 89.50 296 PHE A CA 1
ATOM 2388 C C . PHE A 1 296 ? 8.234 -7.481 -24.086 1.00 89.50 296 PHE A C 1
ATOM 2390 O O . PHE A 1 296 ? 7.097 -7.939 -24.192 1.00 89.50 296 PHE A O 1
ATOM 2397 N N . HIS A 1 297 ? 8.686 -6.957 -22.946 1.00 89.44 297 HIS A N 1
ATOM 2398 C CA . HIS A 1 297 ? 7.904 -6.882 -21.712 1.00 89.44 297 HIS A CA 1
ATOM 2399 C C . HIS A 1 297 ? 6.641 -6.032 -21.882 1.00 89.44 297 HIS A C 1
ATOM 2401 O O . HIS A 1 297 ? 5.546 -6.461 -21.526 1.00 89.44 297 HIS A O 1
ATOM 2407 N N . GLU A 1 298 ? 6.755 -4.867 -22.519 1.00 91.94 298 GLU A N 1
ATOM 2408 C CA . GLU A 1 298 ? 5.599 -4.031 -22.853 1.00 91.94 298 GLU A CA 1
ATOM 2409 C C . GLU A 1 298 ? 4.625 -4.724 -23.812 1.00 91.94 298 GLU A C 1
ATOM 2411 O O . GLU A 1 298 ? 3.410 -4.544 -23.710 1.00 91.94 298 GLU A O 1
ATOM 2416 N N . HIS A 1 299 ? 5.139 -5.509 -24.762 1.00 91.44 299 HIS A N 1
ATOM 2417 C CA . HIS A 1 299 ? 4.303 -6.296 -25.661 1.00 91.44 299 HIS A CA 1
ATOM 2418 C C . HIS A 1 299 ? 3.539 -7.391 -24.900 1.00 91.44 299 HIS A C 1
ATOM 2420 O O . HIS A 1 299 ? 2.336 -7.551 -25.114 1.00 91.44 299 HIS A O 1
ATOM 2426 N N . LEU A 1 300 ? 4.196 -8.092 -23.967 1.00 91.00 300 LEU A N 1
ATOM 2427 C CA . LEU A 1 300 ? 3.544 -9.059 -23.077 1.00 91.00 300 LEU A CA 1
ATOM 2428 C C . LEU A 1 300 ? 2.468 -8.400 -22.206 1.00 91.00 300 LEU A C 1
ATOM 2430 O O . LEU A 1 300 ? 1.375 -8.950 -22.066 1.00 91.00 300 LEU A O 1
ATOM 2434 N N . ALA A 1 301 ? 2.750 -7.216 -21.658 1.00 92.19 301 ALA A N 1
ATOM 2435 C CA . ALA A 1 301 ? 1.794 -6.440 -20.875 1.00 92.19 301 ALA A CA 1
ATOM 2436 C C . ALA A 1 301 ? 0.555 -6.072 -21.690 1.00 92.19 301 ALA A C 1
ATOM 2438 O O . ALA A 1 301 ? -0.566 -6.365 -21.267 1.00 92.19 301 ALA A O 1
ATOM 2439 N N . ARG A 1 302 ? 0.747 -5.560 -22.910 1.00 93.00 302 ARG A N 1
ATOM 2440 C CA . ARG A 1 302 ? -0.348 -5.277 -23.847 1.00 93.00 302 ARG A CA 1
ATOM 2441 C C . ARG A 1 302 ? -1.158 -6.528 -24.178 1.00 93.00 302 ARG A C 1
ATOM 2443 O O . ARG A 1 302 ? -2.385 -6.467 -24.186 1.00 93.00 302 ARG A O 1
ATOM 2450 N N . GLY A 1 303 ? -0.498 -7.673 -24.361 1.00 90.69 303 GLY A N 1
ATOM 2451 C CA . GLY A 1 303 ? -1.155 -8.972 -24.543 1.00 90.69 303 GLY A CA 1
ATOM 2452 C C . GLY A 1 303 ? -2.029 -9.407 -23.357 1.00 90.69 303 GLY A C 1
ATOM 2453 O O . GLY A 1 303 ? -2.960 -10.186 -23.542 1.00 90.69 303 GLY A O 1
ATOM 2454 N N . ARG A 1 304 ? -1.781 -8.872 -22.153 1.00 88.94 304 ARG A N 1
ATOM 2455 C CA . ARG A 1 304 ? -2.616 -9.053 -20.951 1.00 88.94 304 ARG A CA 1
ATOM 2456 C C . ARG A 1 304 ? -3.558 -7.876 -20.668 1.00 88.94 304 ARG A C 1
ATOM 2458 O O . ARG A 1 304 ? -4.092 -7.779 -19.568 1.00 88.94 304 ARG A O 1
ATOM 2465 N N . GLY A 1 305 ? -3.764 -6.982 -21.637 1.00 89.88 305 GLY A N 1
ATOM 2466 C CA . GLY A 1 305 ? -4.646 -5.820 -21.493 1.00 89.88 305 GLY A CA 1
ATOM 2467 C C . GLY A 1 305 ? -4.054 -4.671 -20.671 1.00 89.88 305 GLY A C 1
ATOM 2468 O O . GLY A 1 305 ? -4.798 -3.806 -20.222 1.00 89.88 305 GLY A O 1
ATOM 2469 N N . ILE A 1 306 ? -2.734 -4.654 -20.463 1.00 92.62 306 ILE A N 1
ATOM 2470 C CA . ILE A 1 306 ? -2.010 -3.586 -19.768 1.00 92.62 306 ILE A CA 1
ATOM 2471 C C . ILE A 1 306 ? -1.236 -2.774 -20.810 1.00 92.62 306 ILE A C 1
ATOM 2473 O O . ILE A 1 306 ? -0.118 -3.117 -21.184 1.00 92.62 306 ILE A O 1
ATOM 2477 N N . ASP A 1 307 ? -1.836 -1.700 -21.308 1.00 93.56 307 ASP A N 1
ATOM 2478 C CA . ASP A 1 307 ? -1.263 -0.861 -22.366 1.00 93.56 307 ASP A CA 1
ATOM 2479 C C . ASP A 1 307 ? -0.717 0.489 -21.864 1.00 93.56 307 ASP A C 1
ATOM 2481 O O . ASP A 1 307 ? -0.051 1.202 -22.611 1.00 93.56 307 ASP A O 1
ATOM 2485 N N . ASP A 1 308 ? -0.939 0.833 -20.597 1.00 93.69 308 ASP A N 1
ATOM 2486 C CA . ASP A 1 308 ? -0.604 2.116 -19.966 1.00 93.69 308 ASP A CA 1
ATOM 2487 C C . ASP A 1 308 ? 0.468 1.984 -18.865 1.00 93.69 308 ASP A C 1
ATOM 2489 O O . ASP A 1 308 ? 0.406 2.654 -17.830 1.00 93.69 308 ASP A O 1
ATOM 2493 N N . LEU A 1 309 ? 1.472 1.120 -19.069 1.00 92.19 309 LEU A N 1
ATOM 2494 C CA . LEU A 1 309 ? 2.601 0.941 -18.135 1.00 92.19 309 LEU A CA 1
ATOM 2495 C C . LEU A 1 309 ? 3.315 2.263 -17.803 1.00 92.19 309 LEU A C 1
ATOM 2497 O O . LEU A 1 309 ? 3.737 2.476 -16.668 1.00 92.19 309 LEU A O 1
ATOM 2501 N N . SER A 1 310 ? 3.384 3.191 -18.758 1.00 91.31 310 SER A N 1
ATOM 2502 C CA . SER A 1 310 ? 3.994 4.514 -18.575 1.00 91.31 310 SER A CA 1
ATOM 2503 C C . SER A 1 310 ? 3.265 5.403 -17.558 1.00 91.31 310 SER A C 1
ATOM 2505 O O . SER A 1 310 ? 3.821 6.399 -17.103 1.00 91.31 310 SER A O 1
ATOM 2507 N N . ARG A 1 311 ? 2.035 5.057 -17.152 1.00 93.75 311 ARG A N 1
ATOM 2508 C CA . ARG A 1 311 ? 1.233 5.805 -16.166 1.00 93.75 311 ARG A CA 1
ATOM 2509 C C . ARG A 1 311 ? 1.490 5.366 -14.720 1.00 93.75 311 ARG A C 1
ATOM 2511 O O . ARG A 1 311 ? 0.644 5.598 -13.854 1.00 93.75 311 ARG A O 1
ATOM 2518 N N . PHE A 1 312 ? 2.638 4.751 -14.441 1.00 93.31 312 PHE A N 1
ATOM 2519 C CA . PHE A 1 312 ? 2.966 4.176 -13.134 1.00 93.31 312 PHE A CA 1
ATOM 2520 C C . PHE A 1 312 ? 2.813 5.175 -11.974 1.00 93.31 312 PHE A C 1
ATOM 2522 O O . PHE A 1 312 ? 2.184 4.850 -10.967 1.00 93.31 312 PHE A O 1
ATOM 2529 N N . ASP A 1 313 ? 3.261 6.423 -12.148 1.00 93.25 313 ASP A N 1
ATOM 2530 C CA . ASP A 1 313 ? 3.098 7.482 -11.145 1.00 93.25 313 ASP A CA 1
ATOM 2531 C C . ASP A 1 313 ? 1.632 7.718 -10.782 1.00 93.25 313 ASP A C 1
ATOM 2533 O O . ASP A 1 313 ? 1.291 7.935 -9.621 1.00 93.25 313 ASP A O 1
ATOM 2537 N N . THR A 1 314 ? 0.734 7.655 -11.766 1.00 95.44 314 THR A N 1
ATOM 2538 C CA . THR A 1 314 ? -0.697 7.858 -11.525 1.00 95.44 314 THR A CA 1
ATOM 2539 C C . THR A 1 314 ? -1.270 6.723 -10.688 1.00 95.44 314 THR A C 1
ATOM 2541 O O . THR A 1 314 ? -1.948 6.986 -9.694 1.00 95.44 314 THR A O 1
ATOM 2544 N N . TYR A 1 315 ? -0.976 5.470 -11.043 1.00 96.38 315 TYR A N 1
ATOM 2545 C CA . TYR A 1 315 ? -1.443 4.320 -10.271 1.00 96.38 315 TYR A CA 1
ATOM 2546 C C . TYR A 1 315 ? -0.869 4.311 -8.851 1.00 96.38 315 TYR A C 1
ATOM 2548 O O . TYR A 1 315 ? -1.614 4.053 -7.906 1.00 96.38 315 TYR A O 1
ATOM 2556 N N . ARG A 1 316 ? 0.404 4.690 -8.672 1.00 94.44 316 ARG A N 1
ATOM 2557 C CA . ARG A 1 316 ? 1.009 4.874 -7.344 1.00 94.44 316 ARG A CA 1
ATOM 2558 C C . ARG A 1 316 ? 0.199 5.850 -6.493 1.00 94.44 316 ARG A C 1
ATOM 2560 O O . ARG A 1 316 ? -0.125 5.553 -5.345 1.00 94.44 316 ARG A O 1
ATOM 2567 N N . GLN A 1 317 ? -0.154 7.011 -7.044 1.00 95.19 317 GLN A N 1
ATOM 2568 C CA . GLN A 1 317 ? -0.935 8.000 -6.299 1.00 95.19 317 GLN A CA 1
ATOM 2569 C C . GLN A 1 317 ? -2.373 7.531 -6.048 1.00 95.19 317 GLN A C 1
ATOM 2571 O O . GLN A 1 317 ? -2.888 7.756 -4.957 1.00 95.19 317 GLN A O 1
ATOM 2576 N N . ILE A 1 318 ? -3.007 6.837 -7.001 1.00 96.38 318 ILE A N 1
ATOM 2577 C CA . ILE A 1 318 ? -4.327 6.219 -6.788 1.00 96.38 318 ILE A CA 1
ATOM 2578 C C . ILE A 1 318 ? -4.287 5.260 -5.591 1.00 96.38 318 ILE A C 1
ATOM 2580 O O . ILE A 1 318 ? -5.185 5.313 -4.752 1.00 96.38 318 ILE A O 1
ATOM 2584 N N . TRP A 1 319 ? -3.244 4.436 -5.478 1.00 95.38 319 TRP A N 1
ATOM 2585 C CA . TRP A 1 319 ? -3.060 3.536 -4.340 1.00 95.38 319 TRP A CA 1
ATOM 2586 C C . TRP A 1 319 ? -2.922 4.276 -3.011 1.00 95.38 319 TRP A C 1
ATOM 2588 O O . TRP A 1 319 ? -3.662 3.978 -2.079 1.00 95.38 319 TRP A O 1
ATOM 2598 N N . ARG A 1 320 ? -2.040 5.282 -2.933 1.00 93.56 320 ARG A N 1
ATOM 2599 C CA . ARG A 1 320 ? -1.842 6.079 -1.707 1.00 93.56 320 ARG A CA 1
ATOM 2600 C C . ARG A 1 320 ? -3.131 6.766 -1.258 1.00 93.56 320 ARG A C 1
ATOM 2602 O O . ARG A 1 320 ? -3.451 6.753 -0.073 1.00 93.56 320 ARG A O 1
ATOM 2609 N N . ILE A 1 321 ? -3.878 7.337 -2.205 1.00 95.12 321 ILE A N 1
ATOM 2610 C CA . ILE A 1 321 ? -5.176 7.971 -1.941 1.00 95.12 321 ILE A CA 1
ATOM 2611 C C . ILE A 1 321 ? -6.176 6.941 -1.415 1.00 95.12 321 ILE A C 1
ATOM 2613 O O . ILE A 1 321 ? -6.850 7.205 -0.425 1.00 95.12 321 ILE A O 1
ATOM 2617 N N . ASP A 1 322 ? -6.272 5.773 -2.054 1.00 94.56 322 ASP A N 1
ATOM 2618 C CA . ASP A 1 322 ? -7.194 4.720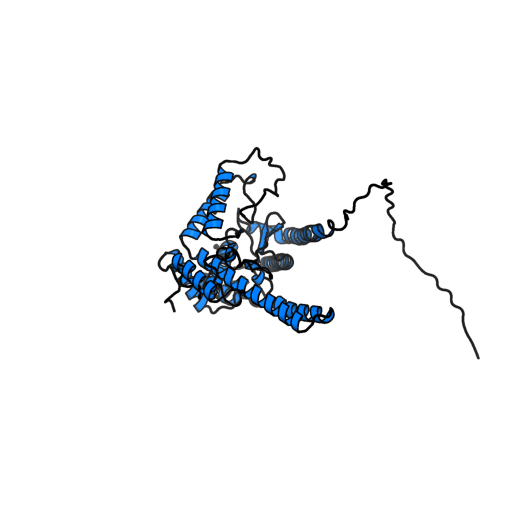 -1.629 1.00 94.56 322 ASP A CA 1
ATOM 2619 C C . ASP A 1 322 ? -6.871 4.184 -0.239 1.00 94.56 322 ASP A C 1
ATOM 2621 O O . ASP A 1 322 ? -7.767 4.057 0.592 1.00 94.56 322 ASP A O 1
ATOM 2625 N N . PHE A 1 323 ? -5.591 3.930 0.025 1.00 92.69 323 PHE A N 1
ATOM 2626 C CA . PHE A 1 323 ? -5.114 3.483 1.323 1.00 92.69 323 PHE A CA 1
ATOM 2627 C C . PHE A 1 323 ? -5.473 4.486 2.427 1.00 92.69 323 PHE A C 1
ATOM 2629 O O . PHE A 1 323 ? -6.106 4.108 3.410 1.00 92.69 323 PHE A O 1
ATOM 2636 N N . LEU A 1 324 ? -5.142 5.770 2.242 1.00 92.19 324 LEU A N 1
ATOM 2637 C CA . LEU A 1 324 ? -5.432 6.812 3.231 1.00 92.19 324 LEU A CA 1
ATOM 2638 C C . LEU A 1 324 ? -6.931 7.034 3.422 1.00 92.19 324 LEU A C 1
ATOM 2640 O O . LEU A 1 324 ? -7.379 7.219 4.547 1.00 92.19 324 LEU A O 1
ATOM 2644 N N . GLU A 1 325 ? -7.728 6.992 2.354 1.00 91.62 325 GLU A N 1
ATOM 2645 C CA . GLU A 1 325 ? -9.182 7.080 2.485 1.00 91.62 325 GLU A CA 1
ATOM 2646 C C . GLU A 1 325 ? -9.742 5.942 3.318 1.00 91.62 325 GLU A C 1
ATOM 2648 O O . GLU A 1 325 ? -10.508 6.206 4.241 1.00 91.62 325 GLU A O 1
ATOM 2653 N N . ASN A 1 326 ? -9.356 4.703 3.010 1.00 89.31 326 ASN A N 1
ATOM 2654 C CA . ASN A 1 326 ? -9.827 3.537 3.744 1.00 89.31 326 ASN A CA 1
ATOM 2655 C C . ASN A 1 326 ? -9.407 3.619 5.215 1.00 89.31 326 ASN A C 1
ATOM 2657 O O . ASN A 1 326 ? -10.234 3.391 6.089 1.00 89.31 326 ASN A O 1
ATOM 2661 N N . LEU A 1 327 ? -8.159 4.005 5.486 1.00 89.75 327 LEU A N 1
ATOM 2662 C CA . LEU A 1 327 ? -7.638 4.177 6.839 1.00 89.75 327 LEU A CA 1
ATOM 2663 C C . LEU A 1 327 ? -8.442 5.230 7.616 1.00 89.75 327 LEU A C 1
ATOM 2665 O O . LEU A 1 327 ? -8.939 4.945 8.704 1.00 89.75 327 LEU A O 1
ATOM 2669 N N . LEU A 1 328 ? -8.604 6.431 7.051 1.00 89.06 328 LEU A N 1
ATOM 2670 C CA . LEU A 1 328 ? -9.293 7.539 7.718 1.00 89.06 328 LEU A CA 1
ATOM 2671 C C . LEU A 1 328 ? -10.783 7.256 7.923 1.00 89.06 328 LEU A C 1
ATOM 2673 O O . LEU A 1 328 ? -11.322 7.622 8.963 1.00 89.06 328 LEU A O 1
ATOM 2677 N N . HIS A 1 329 ? -11.443 6.603 6.962 1.00 86.25 329 HIS A N 1
ATOM 2678 C CA . HIS A 1 329 ? -12.837 6.198 7.135 1.00 86.25 329 HIS A CA 1
ATOM 2679 C C . HIS A 1 329 ? -12.940 5.143 8.237 1.00 86.25 329 HIS A C 1
ATOM 2681 O O . HIS A 1 329 ? -13.626 5.362 9.221 1.00 86.25 329 HIS A O 1
ATOM 2687 N N . ARG A 1 330 ? -12.201 4.036 8.173 1.00 84.06 330 ARG A N 1
ATOM 2688 C CA . ARG A 1 330 ? -12.359 2.983 9.192 1.00 84.06 330 ARG A CA 1
ATOM 2689 C C . ARG A 1 330 ? -12.041 3.454 10.607 1.00 84.06 330 ARG A C 1
ATOM 2691 O O . ARG A 1 330 ? -12.734 3.085 11.543 1.00 84.06 330 ARG A O 1
ATOM 2698 N N . ARG A 1 331 ? -11.037 4.318 10.763 1.00 84.06 331 ARG A N 1
ATOM 2699 C CA . ARG A 1 331 ? -10.616 4.794 12.084 1.00 84.06 331 ARG A CA 1
ATOM 2700 C C . ARG A 1 331 ? -11.506 5.889 12.677 1.00 84.06 331 ARG A C 1
ATOM 2702 O O . ARG A 1 331 ? -11.547 6.017 13.898 1.00 84.06 331 ARG A O 1
ATOM 2709 N N . TYR A 1 332 ? -12.161 6.702 11.846 1.00 83.31 332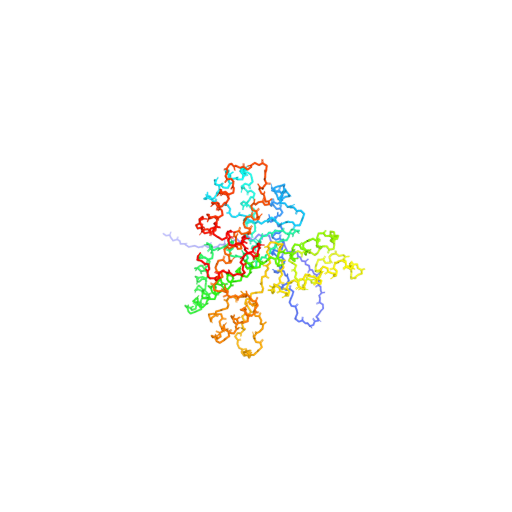 TYR A N 1
ATOM 2710 C CA . TYR A 1 332 ? -12.834 7.927 12.305 1.00 83.31 332 TYR A CA 1
ATOM 2711 C C . TYR A 1 332 ? -14.262 8.119 11.776 1.00 83.31 332 TYR A C 1
ATOM 2713 O O . TYR A 1 332 ? -14.841 9.195 11.956 1.00 83.31 332 TYR A O 1
ATOM 2721 N N . ASP A 1 333 ? -14.854 7.125 11.112 1.00 70.31 333 ASP A N 1
ATOM 2722 C CA . ASP A 1 333 ? -16.184 7.271 10.521 1.00 70.31 333 ASP A CA 1
ATOM 2723 C C . ASP A 1 333 ? -17.313 7.043 11.539 1.00 70.31 333 ASP A C 1
ATOM 2725 O O . ASP A 1 333 ? -17.547 5.944 12.036 1.00 70.31 333 ASP A O 1
ATOM 2729 N N . SER A 1 334 ? -18.055 8.117 11.835 1.00 55.06 334 SER A N 1
ATOM 2730 C CA . SER A 1 334 ? -19.428 8.331 11.314 1.00 55.06 334 SER A CA 1
ATOM 2731 C C . SER A 1 334 ? -20.378 9.052 12.277 1.00 55.06 334 SER A C 1
ATOM 2733 O O . SER A 1 334 ? -21.369 9.625 11.826 1.00 55.06 334 SER A O 1
ATOM 2735 N N . THR A 1 335 ? -20.094 9.132 13.578 1.00 56.62 335 THR A N 1
ATOM 2736 C CA . THR A 1 335 ? -21.049 9.729 14.537 1.00 56.62 335 THR A CA 1
ATOM 2737 C C . THR A 1 335 ? -20.952 11.251 14.678 1.00 56.62 335 THR A C 1
ATOM 2739 O O . THR A 1 335 ? -21.940 11.875 15.049 1.00 56.62 335 THR A O 1
ATOM 2742 N N . ASN A 1 336 ? -19.828 11.876 14.300 1.00 58.00 336 ASN A N 1
ATOM 2743 C CA . ASN A 1 336 ? -19.592 13.323 14.448 1.00 58.00 336 ASN A CA 1
ATOM 2744 C C . ASN A 1 336 ? -19.021 13.980 13.172 1.00 58.00 336 ASN A C 1
ATOM 2746 O O . ASN A 1 336 ? -18.061 14.755 13.212 1.00 58.00 336 ASN A O 1
ATOM 2750 N N . GLN A 1 337 ? -19.592 13.678 12.002 1.00 67.12 337 GLN A N 1
ATOM 2751 C CA . GLN A 1 337 ? -19.099 14.251 10.747 1.00 67.12 337 GLN A CA 1
ATOM 2752 C C . GLN A 1 337 ? -19.344 15.769 10.680 1.00 67.12 337 GLN A C 1
ATOM 2754 O O . GLN A 1 337 ? -20.476 16.256 10.674 1.00 67.12 337 GLN A O 1
ATOM 2759 N N . VAL A 1 338 ? -18.261 16.542 10.583 1.00 79.19 338 VAL A N 1
ATOM 2760 C CA . VAL A 1 338 ? -18.336 17.989 10.345 1.00 79.19 338 VAL A CA 1
ATOM 2761 C C . VAL A 1 338 ? -18.932 18.292 8.966 1.00 79.19 338 VAL A C 1
ATOM 2763 O O . VAL A 1 338 ? -18.739 17.550 8.001 1.00 79.19 338 VAL A O 1
ATOM 2766 N N . ARG A 1 339 ? -19.606 19.442 8.816 1.00 81.38 339 ARG A N 1
ATOM 2767 C CA . ARG A 1 339 ? -20.116 19.881 7.505 1.00 81.38 339 ARG A CA 1
ATOM 2768 C C . ARG A 1 339 ? -18.986 19.897 6.467 1.00 81.38 339 ARG A C 1
ATOM 2770 O O . ARG A 1 339 ? -17.940 20.517 6.681 1.00 81.38 339 ARG A O 1
ATOM 2777 N N . GLY A 1 340 ? -19.222 19.230 5.336 1.00 82.56 340 GLY A N 1
ATOM 2778 C CA . GLY A 1 340 ? -18.245 19.104 4.253 1.00 82.56 340 GLY A CA 1
ATOM 2779 C C . GLY A 1 340 ? -17.109 18.117 4.538 1.00 82.56 340 GLY A C 1
ATOM 2780 O O . GLY A 1 340 ? -16.041 18.270 3.950 1.00 82.56 340 GLY A O 1
ATOM 2781 N N . PHE A 1 341 ? -17.322 17.131 5.420 1.00 84.88 341 PHE A N 1
ATOM 2782 C CA . PHE A 1 341 ? -16.334 16.118 5.813 1.00 84.88 341 PHE A CA 1
ATOM 2783 C C . PHE A 1 341 ? -15.554 15.545 4.624 1.00 84.88 341 PHE A C 1
ATOM 2785 O O . PHE A 1 341 ? -14.337 15.665 4.588 1.00 84.88 341 PHE A O 1
ATOM 2792 N N . GLN A 1 342 ? -16.239 15.048 3.592 1.00 85.50 342 GLN A N 1
ATOM 2793 C CA . GLN A 1 342 ? -15.597 14.457 2.409 1.00 85.50 342 GLN A CA 1
ATOM 2794 C C . GLN A 1 342 ? -14.646 15.420 1.674 1.00 85.50 342 GLN A C 1
ATOM 2796 O O . GLN A 1 342 ? -13.555 15.029 1.255 1.00 85.50 342 GLN A O 1
ATOM 2801 N N . THR A 1 343 ? -15.022 16.697 1.555 1.00 87.44 343 THR A N 1
ATOM 2802 C CA . THR A 1 343 ? -14.170 17.739 0.957 1.00 87.44 343 THR A CA 1
ATOM 2803 C C . THR A 1 343 ? -12.968 18.050 1.843 1.00 87.44 343 THR A C 1
ATOM 2805 O O . THR A 1 343 ? -11.865 18.248 1.340 1.00 87.44 343 THR A O 1
ATOM 2808 N N . LYS A 1 344 ? -13.155 18.073 3.166 1.00 89.19 344 LYS A N 1
ATOM 2809 C CA . LYS A 1 344 ? -12.069 18.324 4.118 1.00 89.19 344 LYS A CA 1
ATOM 2810 C C . LYS A 1 344 ? -11.099 17.146 4.216 1.00 89.19 344 LYS A C 1
ATOM 2812 O O . LYS A 1 344 ? -9.902 17.386 4.195 1.00 89.19 344 LYS A O 1
ATOM 2817 N N . VAL A 1 345 ? -11.587 15.902 4.219 1.00 90.56 345 VAL A N 1
ATOM 2818 C CA . VAL A 1 345 ? -10.762 14.683 4.100 1.00 90.56 345 VAL A CA 1
ATOM 2819 C C . VAL A 1 345 ? -9.943 14.729 2.819 1.00 90.56 345 VAL A C 1
ATOM 2821 O O . VAL A 1 345 ? -8.764 14.404 2.823 1.00 90.56 345 VAL A O 1
ATOM 2824 N N . GLN A 1 346 ? -10.537 15.187 1.718 1.00 91.44 346 GLN A N 1
ATOM 2825 C CA . GLN A 1 346 ? -9.795 15.369 0.478 1.00 91.44 346 GLN A CA 1
ATOM 2826 C C . GLN A 1 346 ? -8.658 16.388 0.609 1.00 91.44 346 GLN A C 1
ATOM 2828 O O . GLN A 1 346 ? -7.571 16.137 0.100 1.00 91.44 346 GLN A O 1
ATOM 2833 N N . GLY A 1 347 ? -8.919 17.529 1.255 1.00 92.06 347 GLY A N 1
ATOM 2834 C CA . GLY A 1 347 ? -7.902 18.543 1.537 1.00 92.06 347 GLY A CA 1
ATOM 2835 C C . GLY A 1 347 ? -6.802 18.018 2.458 1.00 92.06 347 GLY A C 1
ATOM 2836 O O . GLY A 1 347 ? -5.632 18.236 2.181 1.00 92.06 347 GLY A O 1
ATOM 2837 N N . PHE A 1 348 ? -7.173 17.254 3.484 1.00 92.81 348 PHE A N 1
ATOM 2838 C CA . PHE A 1 348 ? -6.229 16.609 4.391 1.00 92.81 348 PHE A CA 1
ATOM 2839 C C . PHE A 1 348 ? -5.324 15.619 3.652 1.00 92.81 348 PHE A C 1
ATOM 2841 O O . PHE A 1 348 ? -4.110 15.697 3.762 1.00 92.81 348 PHE A O 1
ATOM 2848 N N . ILE A 1 349 ? -5.893 14.725 2.834 1.00 93.19 349 ILE A N 1
ATOM 2849 C CA . ILE A 1 349 ? -5.101 13.770 2.043 1.00 93.19 349 ILE A CA 1
ATOM 2850 C C . ILE A 1 349 ? -4.194 14.511 1.060 1.00 93.19 349 ILE A C 1
ATOM 2852 O O . ILE A 1 349 ? -3.038 14.133 0.921 1.00 93.19 349 ILE A O 1
ATOM 2856 N N . ALA A 1 350 ? -4.707 15.547 0.388 1.00 93.12 350 ALA A N 1
ATOM 2857 C CA . ALA A 1 350 ? -3.937 16.380 -0.533 1.00 93.12 350 ALA A CA 1
ATOM 2858 C C . ALA A 1 350 ? -2.670 16.938 0.134 1.00 93.12 350 ALA A C 1
ATOM 2860 O O . ALA A 1 350 ? -1.587 16.824 -0.431 1.00 93.12 350 ALA A O 1
ATOM 2861 N N . GLU A 1 351 ? -2.804 17.477 1.343 1.00 92.06 351 GLU A N 1
ATOM 2862 C CA . GLU A 1 351 ? -1.682 17.988 2.131 1.00 92.06 351 GLU A CA 1
ATOM 2863 C C . GLU A 1 351 ? -0.757 16.854 2.599 1.00 92.06 351 GLU A C 1
ATOM 2865 O O . GLU A 1 351 ? 0.442 16.904 2.342 1.00 92.06 351 GLU A O 1
ATOM 2870 N N . TYR A 1 352 ? -1.320 15.768 3.142 1.00 91.25 352 TYR A N 1
ATOM 2871 C CA . TYR A 1 352 ? -0.579 14.604 3.648 1.00 91.25 352 TYR A CA 1
ATOM 2872 C C . TYR A 1 352 ? 0.326 13.939 2.598 1.00 91.25 352 TYR A C 1
ATOM 2874 O O . TYR A 1 352 ? 1.414 13.468 2.918 1.00 91.25 352 TYR A O 1
ATOM 2882 N N . ILE A 1 353 ? -0.118 13.844 1.339 1.00 90.00 353 ILE A N 1
ATOM 2883 C CA . ILE A 1 353 ? 0.675 13.224 0.259 1.00 90.00 353 ILE A CA 1
ATOM 2884 C C . ILE A 1 353 ? 1.340 14.233 -0.679 1.00 90.00 353 ILE A C 1
ATOM 2886 O O . ILE A 1 353 ? 1.870 13.805 -1.710 1.00 90.00 353 ILE A O 1
ATOM 2890 N N . GLU A 1 354 ? 1.298 15.525 -0.336 1.00 90.75 354 GLU A N 1
ATOM 2891 C CA . GLU A 1 354 ? 1.864 16.641 -1.106 1.00 90.75 354 GLU A CA 1
ATOM 2892 C C . GLU A 1 354 ? 1.349 16.697 -2.558 1.00 90.75 354 GLU A C 1
ATOM 2894 O O . GLU A 1 354 ? 2.097 16.829 -3.529 1.00 90.75 354 GLU A O 1
ATOM 2899 N N . LEU A 1 355 ? 0.032 16.574 -2.735 1.00 92.88 355 LEU A N 1
ATOM 2900 C CA . LEU A 1 355 ? -0.619 16.571 -4.042 1.00 92.88 355 LEU A CA 1
ATOM 2901 C C . LEU A 1 355 ? -1.735 17.612 -4.115 1.00 92.88 355 LEU A C 1
ATOM 2903 O O . LEU A 1 355 ? -2.558 17.727 -3.219 1.00 92.88 355 LEU A O 1
ATOM 2907 N N . HIS A 1 356 ? -1.844 18.324 -5.240 1.00 95.19 356 HIS A N 1
ATOM 2908 C CA . HIS A 1 356 ? -2.931 19.284 -5.436 1.00 95.19 356 HIS A CA 1
ATOM 2909 C C . HIS A 1 356 ? -4.320 18.625 -5.338 1.00 95.19 356 HIS A C 1
ATOM 2911 O O . HIS A 1 356 ? -4.571 17.569 -5.929 1.00 95.19 356 HIS A O 1
ATOM 2917 N N . VAL A 1 357 ? -5.260 19.306 -4.677 1.00 94.50 357 VAL A N 1
ATOM 2918 C CA . VAL A 1 357 ? -6.633 18.834 -4.420 1.00 94.50 357 VAL A CA 1
ATOM 2919 C C . VAL A 1 357 ? -7.350 18.379 -5.697 1.00 94.50 357 VAL A C 1
ATOM 2921 O O . VAL A 1 357 ? -8.066 17.378 -5.682 1.00 94.50 357 VAL A O 1
ATOM 2924 N N . ASP A 1 358 ? -7.153 19.065 -6.824 1.00 95.00 358 ASP A N 1
ATOM 2925 C CA . ASP A 1 358 ? -7.791 18.677 -8.091 1.00 95.00 358 ASP A CA 1
ATOM 2926 C C . ASP A 1 358 ? -7.210 17.395 -8.696 1.00 95.00 358 ASP A C 1
ATOM 2928 O O . ASP A 1 358 ? -7.946 16.623 -9.316 1.00 95.00 358 ASP A O 1
ATOM 2932 N N . ARG A 1 359 ? -5.924 17.102 -8.457 1.00 95.00 359 ARG A N 1
ATOM 2933 C CA . ARG A 1 359 ? -5.350 15.803 -8.834 1.00 95.00 359 ARG A CA 1
ATOM 2934 C C . ARG A 1 359 ? -5.955 14.683 -7.992 1.00 95.00 359 ARG A C 1
ATOM 2936 O O . ARG A 1 359 ? -6.288 13.647 -8.555 1.00 95.00 359 ARG A O 1
ATOM 2943 N N . ILE A 1 360 ? -6.205 14.914 -6.698 1.00 95.06 360 ILE A N 1
ATOM 2944 C CA . ILE A 1 360 ? -6.937 13.954 -5.854 1.00 95.06 360 ILE A CA 1
ATOM 2945 C C . ILE A 1 360 ? -8.326 13.667 -6.446 1.00 95.06 360 ILE A C 1
ATOM 2947 O O . ILE A 1 360 ? -8.675 12.502 -6.634 1.00 95.06 360 ILE A O 1
ATOM 2951 N N . LYS A 1 361 ? -9.108 14.702 -6.809 1.00 94.75 361 LYS A N 1
ATOM 2952 C CA . LYS A 1 361 ? -10.436 14.519 -7.445 1.00 94.75 361 LYS A CA 1
ATOM 2953 C C . LYS A 1 361 ? -10.340 13.681 -8.711 1.00 94.75 361 LYS A C 1
ATOM 2955 O O . LYS A 1 361 ? -11.128 12.759 -8.906 1.00 94.75 361 LYS A O 1
ATOM 2960 N N . LYS A 1 362 ? -9.371 14.008 -9.564 1.00 96.00 362 LYS A N 1
ATOM 2961 C CA . LYS A 1 362 ? -9.141 13.328 -10.835 1.00 96.00 362 LYS A CA 1
ATOM 2962 C C . LYS A 1 362 ? -8.800 11.853 -10.629 1.00 96.00 362 LYS A C 1
ATOM 2964 O O . LYS A 1 362 ? -9.438 10.996 -11.234 1.00 96.00 362 LYS A O 1
ATOM 2969 N N . TYR A 1 363 ? -7.872 11.548 -9.724 1.00 96.38 363 TYR A N 1
ATOM 2970 C CA . TYR A 1 363 ? -7.450 10.178 -9.423 1.00 96.38 363 TYR A CA 1
ATOM 2971 C C . TYR A 1 363 ? -8.566 9.362 -8.758 1.00 96.38 363 TYR A C 1
ATOM 2973 O O . TYR A 1 363 ? -8.790 8.218 -9.150 1.00 96.38 363 TYR A O 1
ATOM 2981 N N . ARG A 1 364 ? -9.350 9.961 -7.848 1.00 95.19 364 ARG A N 1
ATOM 2982 C CA . ARG A 1 364 ? -10.590 9.357 -7.318 1.00 95.19 364 ARG A CA 1
ATOM 2983 C C . ARG A 1 364 ? -11.582 9.043 -8.434 1.00 95.19 364 ARG A C 1
ATOM 2985 O O . ARG A 1 364 ? -12.152 7.955 -8.460 1.00 95.19 364 ARG A O 1
ATOM 2992 N N . GLY A 1 365 ? -11.777 9.990 -9.351 1.00 95.94 365 GLY A N 1
ATOM 2993 C CA . GLY A 1 365 ? -12.631 9.835 -10.522 1.00 95.94 365 GLY A CA 1
ATOM 2994 C C . GLY A 1 365 ? -12.210 8.629 -11.353 1.00 95.94 365 GLY A C 1
ATOM 2995 O O . GLY A 1 365 ? -13.012 7.724 -11.559 1.00 95.94 365 GLY A O 1
ATOM 2996 N N . TRP A 1 366 ? -10.940 8.564 -11.755 1.00 96.94 366 TRP A N 1
ATOM 2997 C CA . TRP A 1 366 ? -10.394 7.426 -12.496 1.00 96.94 366 TRP A CA 1
ATOM 2998 C C . TRP A 1 366 ? -10.540 6.106 -11.741 1.00 96.94 366 TRP A C 1
ATOM 3000 O O . TRP A 1 366 ? -11.113 5.171 -12.294 1.00 96.94 366 TRP A O 1
ATOM 3010 N N . ARG A 1 367 ? -10.137 6.042 -10.466 1.00 96.00 367 ARG A N 1
ATOM 3011 C CA . ARG A 1 367 ? -10.312 4.852 -9.615 1.00 96.00 367 ARG A CA 1
ATOM 3012 C C . ARG A 1 367 ? -11.765 4.372 -9.604 1.00 96.00 367 ARG A C 1
ATOM 3014 O O . ARG A 1 367 ? -12.024 3.181 -9.734 1.00 96.00 367 ARG A O 1
ATOM 3021 N N . ASN A 1 368 ? -12.727 5.282 -9.469 1.00 95.12 368 ASN A N 1
ATOM 3022 C CA . ASN A 1 368 ? -14.146 4.931 -9.447 1.00 95.12 368 ASN A CA 1
ATOM 3023 C C . ASN A 1 368 ? -14.636 4.414 -10.807 1.00 95.12 368 ASN A C 1
ATOM 3025 O O . ASN A 1 368 ? -15.400 3.453 -10.839 1.00 95.12 368 ASN A O 1
ATOM 3029 N N . ARG A 1 369 ? -14.182 5.007 -11.917 1.00 96.56 369 ARG A N 1
ATOM 3030 C CA . ARG A 1 369 ? -14.501 4.536 -13.276 1.00 96.56 369 ARG A CA 1
ATOM 3031 C C . ARG A 1 369 ? -13.933 3.138 -13.531 1.00 96.56 369 ARG A C 1
ATOM 3033 O O . ARG A 1 369 ? -14.661 2.273 -14.008 1.00 96.56 369 ARG A O 1
ATOM 3040 N N . PHE A 1 370 ? -12.686 2.888 -13.127 1.00 95.44 370 PHE A N 1
ATOM 3041 C CA . PHE A 1 370 ? -12.073 1.557 -13.159 1.00 95.44 370 PHE A CA 1
ATOM 3042 C C . PHE A 1 370 ? -12.885 0.533 -12.367 1.00 95.44 370 PHE A C 1
ATOM 3044 O O . PHE A 1 370 ? -13.253 -0.515 -12.888 1.00 95.44 370 PHE A O 1
ATOM 3051 N N . ARG A 1 371 ? -13.243 0.868 -11.121 1.00 92.69 371 ARG A N 1
ATOM 3052 C CA . ARG A 1 371 ? -14.030 -0.006 -10.237 1.00 92.69 371 ARG A CA 1
ATOM 3053 C C . ARG A 1 371 ? -15.401 -0.369 -10.805 1.00 92.69 371 ARG A C 1
ATOM 3055 O O . ARG A 1 371 ? -15.914 -1.430 -10.470 1.00 92.69 371 ARG A O 1
ATOM 3062 N N . LYS A 1 372 ? -15.982 0.501 -11.633 1.00 93.38 372 LYS A N 1
ATOM 3063 C CA . LYS A 1 372 ? -17.248 0.270 -12.343 1.00 93.38 372 LYS A CA 1
ATOM 3064 C C . LYS A 1 372 ? -17.075 -0.435 -13.695 1.00 93.38 372 LYS A C 1
ATOM 3066 O O . LYS A 1 372 ? -18.074 -0.735 -14.336 1.00 93.38 372 LYS A O 1
ATOM 3071 N N . GLY A 1 373 ? -15.841 -0.673 -14.140 1.00 92.38 373 GLY A N 1
ATOM 3072 C CA . GLY A 1 373 ? -15.547 -1.232 -15.461 1.00 92.38 373 GLY A CA 1
ATOM 3073 C C . GLY A 1 373 ? -15.768 -0.254 -16.621 1.00 92.38 373 GLY A C 1
ATOM 3074 O O . GLY A 1 373 ? -15.824 -0.680 -17.768 1.00 92.38 373 GLY A O 1
ATOM 3075 N N . GLU A 1 374 ? -15.895 1.050 -16.353 1.00 94.56 374 GLU A N 1
ATOM 3076 C CA . GLU A 1 374 ? -16.107 2.075 -17.389 1.00 94.56 374 GLU A CA 1
ATOM 3077 C C . GLU A 1 374 ? -14.830 2.383 -18.185 1.00 94.56 374 GLU A C 1
ATOM 3079 O O . GLU A 1 374 ? -14.897 2.914 -19.293 1.00 94.56 374 GLU A O 1
ATOM 3084 N N . ILE A 1 375 ? -13.666 2.105 -17.596 1.00 94.69 375 ILE A N 1
ATOM 3085 C CA . ILE A 1 375 ? -12.351 2.199 -18.233 1.00 94.69 375 ILE A CA 1
ATOM 3086 C C . ILE A 1 375 ? -11.505 0.999 -17.816 1.00 94.69 375 ILE A C 1
ATOM 3088 O O . ILE A 1 375 ? -11.629 0.504 -16.695 1.00 94.69 375 ILE A O 1
ATOM 3092 N N . THR A 1 376 ? -10.628 0.560 -18.714 1.00 90.94 376 THR A N 1
ATOM 3093 C CA . THR A 1 376 ? -9.651 -0.518 -18.485 1.00 90.94 376 THR A CA 1
ATOM 3094 C C . THR A 1 376 ? -8.207 -0.027 -18.572 1.00 90.94 376 THR A C 1
ATOM 3096 O O . THR A 1 376 ? -7.295 -0.753 -18.191 1.00 90.94 376 THR A O 1
ATOM 3099 N N . SER A 1 377 ? -8.007 1.225 -18.996 1.00 92.94 377 SER A N 1
ATOM 3100 C CA . SER A 1 377 ? -6.706 1.869 -19.160 1.00 92.94 377 SER A CA 1
ATOM 3101 C C . SER A 1 377 ? -6.799 3.385 -18.960 1.00 92.94 377 SER A C 1
ATOM 3103 O O . SER A 1 377 ? -7.856 3.990 -19.161 1.00 92.94 377 SER A O 1
ATOM 3105 N N . LEU A 1 378 ? -5.682 3.998 -18.569 1.00 93.75 378 LEU A N 1
ATOM 3106 C CA . LEU A 1 378 ? -5.471 5.446 -18.530 1.00 93.75 378 LEU A CA 1
ATOM 3107 C C . LEU A 1 378 ? -4.947 6.016 -19.857 1.00 93.75 378 LEU A C 1
ATOM 3109 O O . LEU A 1 378 ? -4.799 7.237 -19.988 1.00 93.75 378 LEU A O 1
ATOM 3113 N N . ASN A 1 379 ? -4.645 5.176 -20.847 1.00 90.31 379 ASN A N 1
ATOM 3114 C CA . ASN A 1 379 ? -4.276 5.663 -22.170 1.00 90.31 379 ASN A CA 1
ATOM 3115 C C . ASN A 1 379 ? -5.422 6.461 -22.801 1.00 90.31 379 ASN A C 1
ATOM 3117 O O . ASN A 1 379 ? -6.593 6.106 -22.698 1.00 90.31 379 ASN A O 1
ATOM 3121 N N . GLY A 1 380 ? -5.078 7.583 -23.437 1.00 82.81 380 GLY A N 1
ATOM 3122 C CA . GLY A 1 380 ? -6.061 8.490 -24.039 1.00 82.81 380 GLY A CA 1
ATOM 3123 C C . GLY A 1 380 ? -6.857 9.347 -23.045 1.00 82.81 380 GLY A C 1
ATOM 3124 O O . GLY A 1 380 ? -7.669 10.160 -23.481 1.00 82.81 380 GLY A O 1
ATOM 3125 N N . LEU A 1 381 ? -6.620 9.223 -21.734 1.00 82.50 381 LEU A N 1
ATOM 3126 C CA . LEU A 1 381 ? -7.200 10.107 -20.722 1.00 82.50 381 LEU A CA 1
ATOM 3127 C C . LEU A 1 381 ? -6.201 11.221 -20.373 1.00 82.50 381 LEU A C 1
ATOM 3129 O O . LEU A 1 381 ? -5.041 10.948 -20.047 1.00 82.50 381 LEU A O 1
ATOM 3133 N N . SER A 1 382 ? -6.643 12.478 -20.487 1.00 67.38 382 SER A N 1
ATOM 3134 C CA . SER A 1 382 ? -5.832 13.668 -20.204 1.00 67.38 382 SER A CA 1
ATOM 3135 C C . SER A 1 382 ? -5.861 14.080 -18.749 1.00 67.38 382 SER A C 1
ATOM 3137 O O . SER A 1 382 ? -6.894 13.955 -18.049 1.00 67.38 382 SER A O 1
#

Radius of gyration: 26.72 Å; Cα contacts (8 Å, |Δi|>4): 332; chains: 1; bounding box: 87×61×74 Å

Solvent-accessible surface area (backbone atoms only — not comparable to full-atom values): 22991 Å² total; per-residue (Å²): 134,86,80,85,89,85,90,82,90,81,86,86,83,77,91,74,90,79,82,84,80,91,74,93,73,82,94,72,97,74,96,74,79,79,78,70,62,69,74,70,49,54,65,62,57,53,53,42,50,61,51,49,55,43,43,75,75,37,36,69,67,50,56,78,52,47,51,98,94,50,74,53,61,65,52,93,68,48,84,83,45,40,63,56,50,31,70,57,63,69,54,53,72,70,55,52,50,44,40,48,54,47,24,50,52,26,48,78,67,58,21,53,30,68,54,96,83,37,74,40,66,45,84,84,54,55,66,83,69,39,65,78,52,45,57,57,44,47,55,48,47,44,49,50,37,48,75,75,67,49,50,72,67,54,44,50,50,50,54,50,50,51,51,51,50,50,53,53,45,49,39,37,36,11,40,42,17,48,43,75,24,36,50,65,54,50,51,52,52,50,49,51,52,52,52,51,68,70,41,54,84,92,69,46,81,65,72,57,46,44,84,78,62,69,73,84,78,54,81,82,68,64,94,86,71,76,50,73,68,56,56,50,49,52,51,53,49,43,55,49,31,60,75,68,38,31,59,32,31,57,44,98,87,42,58,37,53,44,55,82,71,73,79,70,91,78,87,76,60,81,75,78,62,77,75,66,55,40,63,68,49,62,69,50,54,91,74,78,48,54,67,69,55,39,53,49,46,51,50,54,12,39,76,71,65,44,80,41,50,90,47,28,71,58,25,25,51,39,32,56,52,51,52,51,50,52,51,52,42,76,71,60,68,72,92,74,73,45,91,62,44,73,62,50,53,44,48,50,51,19,60,75,71,74,41,61,55,67,56,52,54,50,38,52,48,51,42,52,34,21,54,70,65,76,41,82,63,66,65,95,63,132

pLDDT: mean 76.9, std 21.8, range [27.7, 97.5]